Protein AF-A0A956CX33-F1 (afdb_monomer_lite)

Sequence (435 aa):
MNARRAAPLLALVLVTGCGEEAPTDPVSIEDVRTAEAPPPAPEPVDMEGPAWPEDAALRAEAPGRLDAIERAVTLTWPEATDDVAVTAYSVRLDGLETARVDAPATETRLEAVAFEAARTFAVVALDGAGNESSAIETRDALSPWLANATEVDATLSGDMATLTWPAALDDGEVTAYVIHRGDEEIESLSPRQRRYQFRHRQDDPLLTVYAQDAAGHNAVIASSRQVDVLVAQRAVEQMLIGALGTNDGALADVLAADRWDSSEVMAEAEGVGVARRSGGGLGTIRQGGGGGISDLGGGGGGALTQGLGGLTATSATPRPSPRGRVTLGSQEGESGSGVFDPAIVARQLRARLSAVRACYERQLTTDPTTLGRVVLEITIGVGGSVSQATAPENTTGSDAVAECVVSVARRLRFDPGPEGGSVTYRYPYVFAPAS

pLDDT: mean 76.1, std 21.83, range [29.77, 98.25]

Secondary structure (DSSP, 8-state):
-----------------------------------PPPPPPPPPPP-PPPB--TT---EEE--S----SEEEEEEE-PPPB-SS-EEEEEEEETTEEEEEEETT--EEEEEEEE-SS---EEEEEEESS--BPPPEE--S-S--EESS-PPPEEEEETTEEEEE-PPEE-SS-EEEEEEEETTEEEEEE-TT--EEEEE--TTSPPEEEEEEESS--EEEEEETHHHHHHHHHHHHHHHHHHHHH-TTSHHHHHHS-----TTTTTSSSTT-----------------------------------------------PPPPPEEEEE-----EEESSB--HHHHHHHHHHTHHHHHHHHHHHHTT-TT--EEEEEEEEE-TTSBEEEEEEEEE-SS-HHHHHHHHHHHTT-B-SS--BSS-EEEEEEEEEEE--

Structure (mmCIF, N/CA/C/O backbone):
data_AF-A0A956CX33-F1
#
_entry.id   AF-A0A956CX33-F1
#
loop_
_atom_site.group_PDB
_atom_site.id
_atom_site.type_symbol
_atom_site.label_atom_id
_atom_site.label_alt_id
_atom_site.label_comp_id
_atom_site.label_asym_id
_atom_site.label_entity_id
_atom_site.label_seq_id
_atom_site.pdbx_PDB_ins_code
_atom_site.Cartn_x
_atom_site.Cartn_y
_atom_site.Cartn_z
_atom_site.occupancy
_atom_site.B_iso_or_equiv
_atom_site.auth_seq_id
_atom_site.auth_comp_id
_atom_site.auth_asym_id
_atom_site.auth_atom_id
_atom_site.pdbx_PDB_model_num
ATOM 1 N N . MET A 1 1 ? 34.348 45.127 -63.070 1.00 38.47 1 MET A N 1
ATOM 2 C CA . MET A 1 1 ? 35.344 45.648 -62.106 1.00 38.47 1 MET A CA 1
ATOM 3 C C . MET A 1 1 ? 35.745 44.476 -61.223 1.00 38.47 1 MET A C 1
ATOM 5 O O . MET A 1 1 ? 34.877 43.939 -60.562 1.00 38.47 1 MET A O 1
ATOM 9 N N . ASN A 1 2 ? 36.874 43.835 -61.547 1.00 37.03 2 ASN A N 1
ATOM 10 C CA . ASN A 1 2 ? 38.123 43.848 -60.756 1.00 37.03 2 ASN A CA 1
ATOM 11 C C . ASN A 1 2 ? 37.960 43.136 -59.400 1.00 37.03 2 ASN A C 1
ATOM 13 O O . ASN A 1 2 ? 37.069 43.485 -58.653 1.00 37.03 2 ASN A O 1
ATOM 17 N N . ALA A 1 3 ? 38.807 42.222 -58.939 1.00 37.97 3 ALA A N 1
ATOM 18 C CA . ALA A 1 3 ? 40.103 41.712 -59.374 1.00 37.97 3 ALA A CA 1
ATOM 19 C C . ALA A 1 3 ? 40.515 40.696 -58.275 1.00 37.97 3 ALA A C 1
ATOM 21 O O . ALA A 1 3 ? 40.312 40.966 -57.102 1.00 37.97 3 ALA A O 1
ATOM 22 N N . ARG A 1 4 ? 40.997 39.502 -58.633 1.00 39.09 4 ARG A N 1
ATOM 23 C CA . ARG A 1 4 ? 42.402 39.054 -58.479 1.00 39.09 4 ARG A CA 1
ATOM 24 C C . ARG A 1 4 ? 42.664 38.076 -57.319 1.00 39.09 4 ARG A C 1
ATOM 26 O O . ARG A 1 4 ? 42.420 38.346 -56.155 1.00 39.09 4 ARG A O 1
ATOM 33 N N . ARG A 1 5 ? 43.257 36.958 -57.753 1.00 46.22 5 ARG A N 1
ATOM 34 C CA . ARG A 1 5 ? 44.084 35.957 -57.064 1.00 46.22 5 ARG A CA 1
ATOM 35 C C . ARG A 1 5 ? 45.051 36.541 -56.024 1.00 46.22 5 ARG A C 1
ATOM 37 O O . ARG A 1 5 ? 45.637 37.586 -56.293 1.00 46.22 5 ARG A O 1
ATOM 44 N N . ALA A 1 6 ? 45.387 35.739 -55.009 1.00 40.91 6 ALA A N 1
ATOM 45 C CA . ALA A 1 6 ? 46.760 35.602 -54.508 1.00 40.91 6 ALA A CA 1
ATOM 46 C C . ALA A 1 6 ? 46.936 34.295 -53.706 1.00 40.91 6 ALA A C 1
ATOM 48 O O . ALA A 1 6 ? 46.390 34.151 -52.619 1.00 40.91 6 ALA A O 1
ATOM 49 N N . ALA A 1 7 ? 47.721 33.367 -54.258 1.00 44.81 7 ALA A N 1
ATOM 50 C CA . ALA A 1 7 ? 48.538 32.420 -53.497 1.00 44.81 7 ALA A CA 1
ATOM 51 C C . ALA A 1 7 ? 49.940 33.034 -53.337 1.00 44.81 7 ALA A C 1
ATOM 53 O O . ALA A 1 7 ? 50.336 33.845 -54.184 1.00 44.81 7 ALA A O 1
ATOM 54 N N . PRO A 1 8 ? 50.685 32.676 -52.282 1.00 54.44 8 PRO A N 1
ATOM 55 C CA . PRO A 1 8 ? 52.035 32.118 -52.480 1.00 54.44 8 PRO A CA 1
ATOM 56 C C . PRO A 1 8 ? 52.353 31.051 -51.385 1.00 54.44 8 PRO A C 1
ATOM 58 O O . PRO A 1 8 ? 51.522 30.819 -50.521 1.00 54.44 8 PRO A O 1
ATOM 61 N N . LEU A 1 9 ? 53.461 30.309 -51.295 1.00 36.41 9 LEU A N 1
ATOM 62 C CA . LEU A 1 9 ? 54.808 30.391 -51.856 1.00 36.41 9 LEU A CA 1
ATOM 63 C C . LEU A 1 9 ? 55.460 28.994 -51.712 1.00 36.41 9 LEU A C 1
ATOM 65 O O . LEU A 1 9 ? 55.339 28.351 -50.672 1.00 36.41 9 LEU A O 1
ATOM 69 N N . LEU A 1 10 ? 56.147 28.549 -52.765 1.00 34.34 10 LEU A N 1
ATOM 70 C CA . LEU A 1 10 ? 57.002 27.360 -52.825 1.00 34.34 10 LEU A CA 1
ATOM 71 C C . LEU A 1 10 ? 58.330 27.635 -52.092 1.00 34.34 10 LEU A C 1
ATOM 73 O O . LEU A 1 10 ? 58.933 28.680 -52.335 1.00 34.34 10 LEU A O 1
ATOM 77 N N . ALA A 1 11 ? 58.842 26.686 -51.304 1.00 38.47 11 ALA A N 1
ATOM 78 C CA . ALA A 1 11 ? 60.254 26.640 -50.920 1.00 38.47 11 ALA A CA 1
ATOM 79 C C . ALA A 1 11 ? 60.897 25.373 -51.498 1.00 38.47 11 ALA A C 1
ATOM 81 O O . ALA A 1 11 ? 60.552 24.246 -51.155 1.00 38.47 11 ALA A O 1
ATOM 82 N N . LEU A 1 12 ? 61.799 25.631 -52.437 1.00 33.44 12 LEU A N 1
ATOM 83 C CA . LEU A 1 12 ? 62.630 24.727 -53.212 1.00 33.44 12 LEU A CA 1
ATOM 84 C C . LEU A 1 12 ? 63.861 24.331 -52.381 1.00 33.44 12 LEU A C 1
ATOM 86 O O . LEU A 1 12 ? 64.592 25.216 -51.941 1.00 33.44 12 LEU A O 1
ATOM 90 N N . VAL A 1 13 ? 64.146 23.036 -52.236 1.00 38.00 13 VAL A N 1
ATOM 91 C CA . VAL A 1 13 ? 65.501 22.555 -51.924 1.00 38.00 13 VAL A CA 1
ATOM 92 C C . VAL A 1 13 ? 65.859 21.472 -52.935 1.00 38.00 13 VAL A C 1
ATOM 94 O O . VAL A 1 13 ? 65.296 20.382 -52.941 1.00 38.00 13 VAL A O 1
ATOM 97 N N . LEU A 1 14 ? 66.785 21.831 -53.821 1.00 38.16 14 LEU A N 1
ATOM 98 C CA . LEU A 1 14 ? 67.530 20.928 -54.686 1.00 38.16 14 LEU A CA 1
ATOM 99 C C . LEU A 1 14 ? 68.642 20.278 -53.858 1.00 38.16 14 LEU A C 1
ATOM 101 O O . LEU A 1 14 ? 69.447 20.993 -53.264 1.00 38.16 14 LEU A O 1
ATOM 105 N N . VAL A 1 15 ? 68.748 18.952 -53.902 1.00 41.41 15 VAL A N 1
ATOM 106 C CA . VAL A 1 15 ? 70.033 18.269 -53.721 1.00 41.41 15 VAL A CA 1
ATOM 107 C C . VAL A 1 15 ? 70.208 17.306 -54.885 1.00 41.41 15 VAL A C 1
ATOM 109 O O . VAL A 1 15 ? 69.497 16.315 -55.022 1.00 41.41 15 VAL A O 1
ATOM 112 N N . THR A 1 16 ? 71.150 17.666 -55.747 1.00 41.72 16 THR A N 1
ATOM 113 C CA . THR A 1 16 ? 71.682 16.854 -56.836 1.00 41.72 16 THR A CA 1
ATOM 114 C C . THR A 1 16 ? 72.802 15.981 -56.276 1.00 41.72 16 THR A C 1
ATOM 116 O O . THR A 1 16 ? 73.707 16.502 -55.625 1.00 41.72 16 THR A O 1
ATOM 119 N N . GLY A 1 17 ? 72.783 14.683 -56.569 1.00 40.09 17 GLY A N 1
ATOM 120 C CA . GLY A 1 17 ? 73.902 13.783 -56.298 1.00 40.09 17 GLY A CA 1
ATOM 121 C C . GLY A 1 17 ? 73.662 12.399 -56.893 1.00 40.09 17 GLY A C 1
ATOM 122 O O . GLY A 1 17 ? 72.997 11.577 -56.276 1.00 40.09 17 GLY A O 1
ATOM 123 N N . CYS A 1 18 ? 74.189 12.164 -58.097 1.00 38.16 18 CYS A N 1
ATOM 124 C CA . CYS A 1 18 ? 74.359 10.831 -58.681 1.00 38.16 18 CYS A CA 1
ATOM 125 C C . CYS A 1 18 ? 75.726 10.258 -58.271 1.00 38.16 18 CYS A C 1
ATOM 127 O O . CYS A 1 18 ? 76.713 10.992 -58.269 1.00 38.16 18 CYS A O 1
ATOM 129 N N . GLY A 1 19 ? 75.774 8.953 -58.006 1.00 38.28 19 GLY A N 1
ATOM 130 C CA . GLY A 1 19 ? 76.977 8.134 -57.810 1.00 38.28 19 GLY A CA 1
ATOM 131 C C . GLY A 1 19 ? 76.546 6.787 -57.213 1.00 38.28 19 GLY A C 1
ATOM 132 O O . GLY A 1 19 ? 76.142 6.762 -56.060 1.00 38.28 19 GLY A O 1
ATOM 133 N N . GLU A 1 20 ? 76.249 5.768 -58.021 1.00 43.38 20 GLU A N 1
ATOM 134 C CA . GLU A 1 20 ? 77.178 4.758 -58.569 1.00 43.38 20 GLU A CA 1
ATOM 135 C C . GLU A 1 20 ? 77.370 3.564 -57.604 1.00 43.38 20 GLU A C 1
ATOM 137 O O . GLU A 1 20 ? 77.485 3.742 -56.398 1.00 43.38 20 GLU A O 1
ATOM 142 N N . GLU A 1 21 ? 77.389 2.365 -58.197 1.00 42.94 21 GLU A N 1
ATOM 143 C CA . GLU A 1 21 ? 77.630 1.018 -57.646 1.00 42.94 21 GLU A CA 1
ATOM 144 C C . GLU A 1 21 ? 76.439 0.195 -57.118 1.00 42.94 21 GLU A C 1
ATOM 146 O O . GLU A 1 21 ? 75.889 0.380 -56.036 1.00 42.94 21 GLU A O 1
ATOM 151 N N . ALA A 1 22 ? 76.102 -0.806 -57.936 1.00 53.66 22 ALA A N 1
ATOM 152 C CA . ALA A 1 22 ? 75.272 -1.953 -57.619 1.00 53.66 22 ALA A CA 1
ATOM 153 C C . ALA A 1 22 ? 76.132 -3.073 -57.004 1.00 53.66 22 ALA A C 1
ATOM 155 O O . ALA A 1 22 ? 77.101 -3.493 -57.641 1.00 53.66 22 ALA A O 1
ATOM 156 N N . PRO A 1 23 ? 75.745 -3.642 -55.853 1.00 51.66 23 PRO A N 1
ATOM 157 C CA . PRO A 1 23 ? 76.120 -4.997 -55.491 1.00 51.66 23 PRO A CA 1
ATOM 158 C C . PRO A 1 23 ? 75.000 -5.970 -55.880 1.00 51.66 23 PRO A C 1
ATOM 160 O O . PRO A 1 23 ? 73.839 -5.843 -55.493 1.00 51.66 23 PRO A O 1
ATOM 163 N N . THR A 1 24 ? 75.376 -6.943 -56.702 1.00 54.28 24 THR A N 1
ATOM 164 C CA . THR A 1 24 ? 74.596 -8.123 -57.061 1.00 54.28 24 THR A CA 1
ATOM 165 C C . THR A 1 24 ? 74.515 -9.075 -55.870 1.00 54.28 24 THR A C 1
ATOM 167 O O . THR A 1 24 ? 75.379 -9.937 -55.725 1.00 54.28 24 THR A O 1
ATOM 170 N N . ASP A 1 25 ? 73.471 -8.949 -55.057 1.00 51.47 25 ASP A N 1
ATOM 171 C CA . ASP A 1 25 ? 73.066 -9.997 -54.117 1.00 51.47 25 ASP A CA 1
ATOM 172 C C . ASP A 1 25 ? 71.814 -10.707 -54.659 1.00 51.47 25 ASP A C 1
ATOM 174 O O . ASP A 1 25 ? 70.834 -10.041 -55.012 1.00 51.47 25 ASP A O 1
ATOM 178 N N . PRO A 1 26 ? 71.799 -12.050 -54.763 1.00 49.69 26 PRO A N 1
ATOM 179 C CA . PRO A 1 26 ? 70.587 -12.775 -55.110 1.00 49.69 26 PRO A CA 1
ATOM 180 C C . PRO A 1 26 ? 69.613 -12.696 -53.929 1.00 49.69 26 PRO A C 1
ATOM 182 O O . PRO A 1 26 ? 69.749 -13.414 -52.941 1.00 49.69 26 PRO A O 1
ATOM 185 N N . VAL A 1 27 ? 68.623 -11.809 -54.025 1.00 48.38 27 VAL A N 1
ATOM 186 C CA . VAL A 1 27 ? 67.491 -11.784 -53.095 1.00 48.38 27 VAL A CA 1
ATOM 187 C C . VAL A 1 27 ? 66.671 -13.054 -53.314 1.00 48.38 27 VAL A C 1
ATOM 189 O O . VAL A 1 27 ? 66.081 -13.252 -54.378 1.00 48.38 27 VAL A O 1
ATOM 192 N N . SER A 1 28 ? 66.649 -13.918 -52.301 1.00 51.16 28 SER A N 1
ATOM 193 C CA . SER A 1 28 ? 65.738 -15.054 -52.203 1.00 51.16 28 SER A CA 1
ATOM 194 C C . SER A 1 28 ? 64.293 -14.577 -52.352 1.00 51.16 28 SER A C 1
ATOM 196 O O . SER A 1 28 ? 63.786 -13.834 -51.513 1.00 51.16 28 SER A O 1
ATOM 198 N N . ILE A 1 29 ? 63.620 -15.011 -53.419 1.00 51.88 29 ILE A N 1
ATOM 199 C CA . ILE A 1 29 ? 62.172 -14.853 -53.574 1.00 51.88 29 ILE A CA 1
ATOM 200 C C . ILE A 1 29 ? 61.499 -15.989 -52.800 1.00 51.88 29 ILE A C 1
ATOM 202 O O . ILE A 1 29 ? 61.069 -16.980 -53.375 1.00 51.88 29 ILE A O 1
ATOM 206 N N . GLU A 1 30 ? 61.428 -15.838 -51.484 1.00 55.53 30 GLU A N 1
ATOM 207 C CA . GLU A 1 30 ? 60.481 -16.559 -50.630 1.00 55.53 30 GLU A CA 1
ATOM 208 C C . GLU A 1 30 ? 59.884 -15.559 -49.646 1.00 55.53 30 GLU A C 1
ATOM 210 O O . GLU A 1 30 ? 60.186 -15.560 -48.461 1.00 55.53 30 GLU A O 1
ATOM 215 N N . ASP A 1 31 ? 59.056 -14.653 -50.162 1.00 53.25 31 ASP A N 1
ATOM 216 C CA . ASP A 1 31 ? 58.083 -13.962 -49.322 1.00 53.25 31 ASP A CA 1
ATOM 217 C C . ASP A 1 31 ? 56.895 -13.533 -50.190 1.00 53.25 31 ASP A C 1
ATOM 219 O O . ASP A 1 31 ? 56.734 -12.375 -50.589 1.00 53.25 31 ASP A O 1
ATOM 223 N N . VAL A 1 32 ? 56.062 -14.513 -50.557 1.00 53.84 32 VAL A N 1
ATOM 224 C CA . VAL A 1 32 ? 54.690 -14.220 -50.979 1.00 53.84 32 VAL A CA 1
ATOM 225 C C . VAL A 1 32 ? 53.988 -13.721 -49.726 1.00 53.84 32 VAL A C 1
ATOM 227 O O . VAL A 1 32 ? 53.425 -14.498 -48.960 1.00 53.84 32 VAL A O 1
ATOM 230 N N . ARG A 1 33 ? 54.052 -12.407 -49.498 1.00 62.44 33 ARG A N 1
ATOM 231 C CA . ARG A 1 33 ? 53.173 -11.739 -48.547 1.00 62.44 33 ARG A CA 1
ATOM 232 C C . ARG A 1 33 ? 51.752 -12.006 -49.012 1.00 62.44 33 ARG A C 1
ATOM 234 O O . ARG A 1 33 ? 51.288 -11.403 -49.979 1.00 62.44 33 ARG A O 1
ATOM 241 N N . THR A 1 34 ? 51.073 -12.928 -48.343 1.00 60.19 34 THR A N 1
ATOM 242 C CA . THR A 1 34 ? 49.619 -12.991 -48.363 1.00 60.19 34 THR A CA 1
ATOM 243 C C . THR A 1 34 ? 49.154 -11.605 -47.944 1.00 60.19 34 THR A C 1
ATOM 245 O O . THR A 1 34 ? 49.374 -11.204 -46.803 1.00 60.19 34 THR A O 1
ATOM 248 N N . ALA A 1 35 ? 48.625 -10.823 -48.884 1.00 62.66 35 ALA A N 1
ATOM 249 C CA . ALA A 1 35 ? 47.987 -9.566 -48.544 1.00 62.66 35 ALA A CA 1
ATOM 250 C C . ALA A 1 35 ? 46.855 -9.912 -47.575 1.00 62.66 35 ALA A C 1
ATOM 252 O O . ALA A 1 35 ? 45.910 -10.606 -47.953 1.00 62.66 35 ALA A O 1
ATOM 253 N N . GLU A 1 36 ? 47.009 -9.515 -46.313 1.00 68.88 36 GLU A N 1
ATOM 254 C CA . GLU A 1 36 ? 45.943 -9.615 -45.330 1.00 68.88 36 GLU A CA 1
ATOM 255 C C . GLU A 1 36 ? 44.732 -8.887 -45.915 1.00 68.88 36 GLU A C 1
ATOM 257 O O . GLU A 1 36 ? 44.868 -7.777 -46.446 1.00 68.88 36 GLU A O 1
ATOM 262 N N . ALA A 1 37 ? 43.580 -9.562 -45.936 1.00 74.25 37 ALA A N 1
ATOM 263 C CA . ALA A 1 37 ? 42.357 -8.964 -46.446 1.00 74.25 37 ALA A CA 1
ATOM 264 C C . ALA A 1 37 ? 42.150 -7.615 -45.735 1.00 74.25 37 ALA A C 1
ATOM 266 O O . ALA A 1 37 ? 42.406 -7.535 -44.530 1.00 74.25 37 ALA A O 1
ATOM 267 N N . PRO A 1 38 ? 41.733 -6.551 -46.451 1.00 74.12 38 PRO A N 1
ATOM 268 C CA . PRO A 1 38 ? 41.436 -5.285 -45.798 1.00 74.12 38 PRO A CA 1
ATOM 269 C C . PRO A 1 38 ? 40.472 -5.555 -44.635 1.00 74.12 38 PRO A C 1
ATOM 271 O O . PRO A 1 38 ? 39.568 -6.384 -44.801 1.00 74.12 38 PRO A O 1
ATOM 274 N N . PRO A 1 39 ? 40.677 -4.917 -43.466 1.00 78.12 39 PRO A N 1
ATOM 275 C CA . PRO A 1 39 ? 39.804 -5.130 -42.324 1.00 78.12 39 PRO A CA 1
ATOM 276 C C . PRO A 1 39 ? 38.352 -4.927 -42.770 1.00 78.12 39 PRO A C 1
ATOM 278 O O . PRO A 1 39 ? 38.103 -4.050 -43.610 1.00 78.12 39 PRO A O 1
ATOM 281 N N . PRO A 1 40 ? 37.407 -5.744 -42.268 1.00 74.94 40 PRO A N 1
ATOM 282 C CA . PRO A 1 40 ? 36.003 -5.563 -42.599 1.00 74.94 40 PRO A CA 1
ATOM 283 C C . PRO A 1 40 ? 35.624 -4.102 -42.348 1.00 74.94 40 PRO A C 1
ATOM 285 O O . PRO A 1 40 ? 36.065 -3.500 -41.364 1.00 74.94 40 PRO A O 1
ATOM 288 N N . ALA A 1 41 ? 34.869 -3.515 -43.280 1.00 73.12 41 ALA A N 1
ATOM 289 C CA . ALA A 1 41 ? 34.344 -2.170 -43.094 1.00 73.12 41 ALA A CA 1
ATOM 290 C C . ALA A 1 41 ? 33.593 -2.120 -41.750 1.00 73.12 41 ALA A C 1
ATOM 292 O O . ALA A 1 41 ? 32.931 -3.106 -41.418 1.00 73.12 41 ALA A O 1
ATOM 293 N N . PRO A 1 42 ? 33.711 -1.027 -40.971 1.00 73.00 42 PRO A N 1
ATOM 294 C CA . PRO A 1 42 ? 32.947 -0.905 -39.737 1.00 73.00 42 PRO A CA 1
ATOM 295 C C . PRO A 1 42 ? 31.462 -1.078 -40.065 1.00 73.00 42 PRO A C 1
ATOM 297 O O . PRO A 1 42 ? 30.979 -0.505 -41.047 1.00 73.00 42 PRO A O 1
ATOM 300 N N . GLU A 1 43 ? 30.768 -1.900 -39.279 1.00 68.50 43 GLU A N 1
ATOM 301 C CA . GLU A 1 43 ? 29.320 -2.049 -39.410 1.00 68.50 43 GLU A CA 1
ATOM 302 C C . GLU A 1 43 ? 28.656 -0.672 -39.241 1.00 68.50 43 GLU A C 1
ATOM 304 O O . GLU A 1 43 ? 29.163 0.159 -38.473 1.00 68.50 43 GLU A O 1
ATOM 309 N N . PRO A 1 44 ? 27.585 -0.374 -40.002 1.00 72.38 44 PRO A N 1
ATOM 310 C CA . PRO A 1 44 ? 26.873 0.884 -39.835 1.00 72.38 44 PRO A CA 1
ATOM 311 C C . PRO A 1 44 ? 26.394 0.989 -38.385 1.00 72.38 44 PRO A C 1
ATOM 313 O O . PRO A 1 44 ? 25.791 0.058 -37.862 1.00 72.38 44 PRO A O 1
ATOM 316 N N . VAL A 1 45 ? 26.707 2.112 -37.737 1.00 78.38 45 VAL A N 1
ATOM 317 C CA . VAL A 1 45 ? 26.189 2.405 -36.399 1.00 78.38 45 VAL A CA 1
ATOM 318 C C . VAL A 1 45 ? 24.697 2.659 -36.538 1.00 78.38 45 VAL A C 1
ATOM 320 O O . VAL A 1 45 ? 24.292 3.471 -37.373 1.00 78.38 45 VAL A O 1
ATOM 323 N N . ASP A 1 46 ? 23.921 1.949 -35.736 1.00 87.75 46 ASP A N 1
ATOM 324 C CA . ASP A 1 46 ? 22.481 2.112 -35.658 1.00 87.75 46 ASP A CA 1
ATOM 325 C C . ASP A 1 46 ? 22.109 3.523 -35.173 1.00 87.75 46 ASP A C 1
ATOM 327 O O . ASP A 1 46 ? 22.702 4.062 -34.233 1.00 87.75 46 ASP A O 1
ATOM 331 N N . MET A 1 47 ? 21.163 4.145 -35.871 1.00 89.12 47 MET A N 1
ATOM 332 C CA . MET A 1 47 ? 20.670 5.497 -35.598 1.00 89.12 47 MET A CA 1
ATOM 333 C C . MET A 1 47 ? 19.152 5.536 -35.404 1.00 89.12 47 MET A C 1
ATOM 335 O O . MET A 1 47 ? 18.622 6.610 -35.101 1.00 89.12 47 MET A O 1
ATOM 339 N N . GLU A 1 48 ? 18.453 4.428 -35.653 1.00 92.50 48 GLU A N 1
ATOM 340 C CA . GLU A 1 48 ? 17.025 4.323 -35.379 1.00 92.50 48 GLU A CA 1
ATOM 341 C C . GLU A 1 48 ? 16.863 3.823 -33.943 1.00 92.50 48 GLU A C 1
ATOM 343 O O . GLU A 1 48 ? 17.707 3.113 -33.421 1.00 92.50 48 GLU A O 1
ATOM 348 N N . GLY A 1 49 ? 15.855 4.339 -33.242 1.00 93.25 49 GLY A N 1
ATOM 349 C CA . GLY A 1 49 ? 15.594 3.937 -31.866 1.00 93.25 49 GLY A CA 1
ATOM 350 C C . GLY A 1 49 ? 14.420 2.973 -31.796 1.00 93.25 49 GLY A C 1
ATOM 351 O O . GLY A 1 49 ? 13.550 3.016 -32.677 1.00 93.25 49 GLY A O 1
ATOM 352 N N . PRO A 1 50 ? 14.304 2.206 -30.700 1.00 97.25 50 PRO A N 1
ATOM 353 C CA . PRO A 1 50 ? 13.209 1.267 -30.543 1.00 97.25 50 PRO A CA 1
ATOM 354 C C . PRO A 1 50 ? 11.831 1.934 -30.628 1.00 97.25 50 PRO A C 1
ATOM 356 O O . PRO A 1 50 ? 11.628 3.076 -30.206 1.00 97.25 50 PRO A O 1
ATOM 359 N N . ALA A 1 51 ? 10.840 1.186 -31.101 1.00 97.31 51 ALA A N 1
ATOM 360 C CA . ALA A 1 51 ? 9.455 1.620 -31.223 1.00 97.31 51 ALA A CA 1
ATOM 361 C C . ALA A 1 51 ? 8.503 0.738 -30.403 1.00 97.31 51 ALA A C 1
ATOM 363 O O . ALA A 1 51 ? 8.645 -0.485 -30.327 1.00 97.31 51 ALA A O 1
ATOM 364 N N . TRP A 1 52 ? 7.489 1.372 -29.811 1.00 97.44 52 TRP A N 1
ATOM 365 C CA . TRP A 1 52 ? 6.407 0.679 -29.116 1.00 97.44 52 TRP A CA 1
ATOM 366 C C . TRP A 1 52 ? 5.280 0.273 -30.077 1.00 97.44 52 TRP A C 1
ATOM 368 O O . TRP A 1 52 ? 5.026 0.983 -31.054 1.00 97.44 52 TRP A O 1
ATOM 378 N N . PRO A 1 53 ? 4.539 -0.809 -29.776 1.00 95.62 53 PRO A N 1
ATOM 379 C CA . PRO A 1 53 ? 3.259 -1.091 -30.424 1.00 95.62 53 PRO A CA 1
ATOM 380 C C . PRO A 1 53 ? 2.265 0.077 -30.291 1.00 95.62 53 PRO A C 1
ATOM 382 O O . PRO A 1 53 ? 2.288 0.805 -29.302 1.00 95.62 53 PRO A O 1
ATOM 385 N N . GLU A 1 54 ? 1.346 0.219 -31.251 1.00 92.94 54 GLU A N 1
ATOM 386 C CA . GLU A 1 54 ? 0.392 1.346 -31.304 1.00 92.94 54 GLU A CA 1
ATOM 387 C C . GLU A 1 54 ? -0.513 1.429 -30.055 1.00 92.94 54 GLU A C 1
ATOM 389 O O . GLU A 1 54 ? -0.798 2.518 -29.563 1.00 92.94 54 GLU A O 1
ATOM 394 N N . ASP A 1 55 ? -0.878 0.273 -29.486 1.00 91.12 55 ASP A N 1
ATOM 395 C CA . ASP A 1 55 ? -1.706 0.145 -28.276 1.00 91.12 55 ASP A CA 1
ATOM 396 C C . ASP A 1 55 ? -0.874 -0.056 -26.991 1.00 91.12 55 ASP A C 1
ATOM 398 O O . ASP A 1 55 ? -1.358 -0.614 -25.999 1.00 91.12 55 ASP A O 1
ATOM 402 N N . ALA A 1 56 ? 0.407 0.327 -27.000 1.00 93.81 56 ALA A N 1
ATOM 403 C CA . ALA A 1 56 ? 1.273 0.131 -25.847 1.00 93.81 56 ALA A CA 1
ATOM 404 C C . ALA A 1 56 ? 0.791 0.932 -24.631 1.00 93.81 56 ALA A C 1
ATOM 406 O O . ALA A 1 56 ? 0.627 2.150 -24.679 1.00 93.81 56 ALA A O 1
ATOM 407 N N . ALA A 1 57 ? 0.612 0.232 -23.512 1.00 92.38 57 ALA A N 1
ATOM 408 C CA . ALA A 1 57 ? 0.209 0.821 -22.246 1.00 92.38 57 ALA A CA 1
ATOM 409 C C . ALA A 1 57 ? 1.090 0.291 -21.117 1.00 92.38 57 ALA A C 1
ATOM 411 O O . ALA A 1 57 ? 1.285 -0.920 -20.981 1.00 92.38 57 ALA A O 1
ATOM 412 N N . LEU A 1 58 ? 1.589 1.211 -20.294 1.00 95.31 58 LEU A N 1
ATOM 413 C CA . LEU A 1 58 ? 2.280 0.881 -19.058 1.00 95.31 58 LEU A CA 1
ATOM 414 C C . LEU A 1 58 ? 1.243 0.603 -17.969 1.00 95.31 58 LEU A C 1
ATOM 416 O O . LEU A 1 58 ? 0.397 1.450 -17.677 1.00 95.31 58 LEU A O 1
ATOM 420 N N . ARG A 1 59 ? 1.313 -0.582 -17.364 1.00 92.75 59 ARG A N 1
ATOM 421 C CA . ARG A 1 59 ? 0.477 -0.959 -16.222 1.00 92.75 59 ARG A CA 1
ATOM 422 C C . ARG A 1 59 ? 1.266 -0.811 -14.935 1.00 92.75 59 ARG A C 1
ATOM 424 O O . ARG A 1 59 ? 2.438 -1.181 -14.897 1.00 92.75 59 ARG A O 1
ATOM 431 N N . ALA A 1 60 ? 0.607 -0.310 -13.896 1.00 91.31 60 ALA A N 1
ATOM 432 C CA . ALA A 1 60 ? 1.155 -0.220 -12.554 1.00 91.31 60 ALA A CA 1
ATOM 433 C C . ALA A 1 60 ? 0.201 -0.875 -11.560 1.00 91.31 60 ALA A C 1
ATOM 435 O O . ALA A 1 60 ? -0.997 -0.621 -11.583 1.00 91.31 60 ALA A O 1
ATOM 436 N N . GLU A 1 61 ? 0.740 -1.712 -10.682 1.00 87.56 61 GLU A N 1
ATOM 437 C CA . GLU A 1 61 ? -0.024 -2.395 -9.645 1.00 87.56 61 GLU A CA 1
ATOM 438 C C . GLU A 1 61 ? 0.689 -2.261 -8.298 1.00 87.56 61 GLU A C 1
ATOM 440 O O . GLU A 1 61 ? 1.851 -2.651 -8.138 1.00 87.56 61 GLU A O 1
ATOM 445 N N . ALA A 1 62 ? -0.015 -1.740 -7.294 1.00 81.06 62 ALA A N 1
ATOM 446 C CA . ALA A 1 62 ? 0.462 -1.682 -5.916 1.00 81.06 62 ALA A CA 1
ATOM 447 C C . ALA A 1 62 ? -0.288 -2.719 -5.052 1.00 81.06 62 ALA A C 1
ATOM 449 O O . ALA A 1 62 ? -1.510 -2.844 -5.157 1.00 81.06 62 ALA A O 1
ATOM 450 N N . PRO A 1 63 ? 0.393 -3.469 -4.161 1.00 68.62 63 PRO A N 1
ATOM 451 C CA . PRO A 1 63 ? -0.266 -4.414 -3.268 1.00 68.62 63 PRO A CA 1
ATOM 452 C C . PRO A 1 63 ? -1.217 -3.678 -2.311 1.00 68.62 63 PRO A C 1
ATOM 454 O O . PRO A 1 63 ? -0.934 -2.559 -1.879 1.00 68.62 63 PRO A O 1
ATOM 457 N N . GLY A 1 64 ? -2.340 -4.316 -1.971 1.00 55.81 64 GLY A N 1
ATOM 458 C CA . GLY A 1 64 ? -3.490 -3.692 -1.308 1.00 55.81 64 GLY A CA 1
ATOM 459 C C . GLY A 1 64 ? -3.243 -3.041 0.063 1.00 55.81 64 GLY A C 1
ATOM 460 O O . GLY A 1 64 ? -2.387 -3.462 0.843 1.00 55.81 64 GLY A O 1
ATOM 461 N N . ARG A 1 65 ? -4.097 -2.038 0.326 1.00 53.25 65 ARG A N 1
ATOM 462 C CA . ARG A 1 65 ? -4.178 -1.063 1.434 1.00 53.25 65 ARG A CA 1
ATOM 463 C C . ARG A 1 65 ? -3.190 0.095 1.356 1.00 53.25 65 ARG A C 1
ATOM 465 O O . ARG A 1 65 ? -2.171 0.053 2.020 1.00 53.25 65 ARG A O 1
ATOM 472 N N . LEU A 1 66 ? -3.513 1.114 0.563 1.00 54.81 66 LEU A N 1
ATOM 473 C CA . LEU A 1 66 ? -2.700 2.300 0.262 1.00 54.81 66 LEU A CA 1
ATOM 474 C C . LEU A 1 66 ? -2.680 3.360 1.391 1.00 54.81 66 LEU A C 1
ATOM 476 O O . LEU A 1 66 ? -2.791 4.556 1.151 1.00 54.81 66 LEU A O 1
ATOM 480 N N . ASP A 1 67 ? -2.557 2.926 2.642 1.00 55.50 67 ASP A N 1
ATOM 481 C CA . ASP A 1 67 ? -2.402 3.791 3.823 1.00 55.50 67 ASP A CA 1
ATOM 482 C C . ASP A 1 67 ? -0.928 3.985 4.236 1.00 55.50 67 ASP A C 1
ATOM 484 O O . ASP A 1 67 ? -0.647 4.575 5.279 1.00 55.50 67 ASP A O 1
ATOM 488 N N . ALA A 1 68 ? 0.024 3.499 3.428 1.00 57.75 68 ALA A N 1
ATOM 489 C CA . ALA A 1 68 ? 1.458 3.591 3.710 1.00 57.75 68 ALA A CA 1
ATOM 490 C C . ALA A 1 68 ? 2.155 4.631 2.826 1.00 57.75 68 ALA A C 1
ATOM 492 O O . ALA A 1 68 ? 1.933 4.662 1.616 1.00 57.75 68 ALA A O 1
ATOM 493 N N . ILE A 1 69 ? 3.042 5.411 3.453 1.00 62.59 69 ILE A N 1
ATOM 494 C CA . ILE A 1 69 ? 3.830 6.482 2.828 1.00 62.59 69 ILE A CA 1
ATOM 495 C C . ILE A 1 69 ? 4.750 5.929 1.741 1.00 62.59 69 ILE A C 1
ATOM 497 O O . ILE A 1 69 ? 4.925 6.593 0.737 1.00 62.59 69 ILE A O 1
ATOM 501 N N . GLU A 1 70 ? 5.291 4.719 1.890 1.00 67.69 70 GLU A N 1
ATOM 502 C CA . GLU A 1 70 ? 6.153 4.072 0.896 1.00 67.69 70 GLU A CA 1
ATOM 503 C C . GLU A 1 70 ? 5.660 2.661 0.582 1.00 67.69 70 GLU A C 1
ATOM 505 O O . GLU A 1 70 ? 5.253 1.920 1.485 1.00 67.69 70 GLU A O 1
ATOM 510 N N . ARG A 1 71 ? 5.673 2.278 -0.700 1.00 78.44 71 ARG A N 1
ATOM 511 C CA . ARG A 1 71 ? 5.156 0.980 -1.154 1.00 78.44 71 ARG A CA 1
ATOM 512 C C . ARG A 1 71 ? 5.923 0.422 -2.335 1.00 78.44 71 ARG A C 1
ATOM 514 O O . ARG A 1 71 ? 6.610 1.130 -3.057 1.00 78.44 71 ARG A O 1
ATOM 521 N N . ALA A 1 72 ? 5.735 -0.868 -2.556 1.00 85.12 72 ALA A N 1
ATOM 522 C CA . ALA A 1 72 ? 6.207 -1.514 -3.759 1.00 85.12 72 ALA A CA 1
ATOM 523 C C . ALA A 1 72 ? 5.193 -1.358 -4.901 1.00 85.12 72 ALA A C 1
ATOM 525 O O . ALA A 1 72 ? 4.004 -1.590 -4.687 1.00 85.12 72 ALA A O 1
ATOM 526 N N . VAL A 1 73 ? 5.654 -1.030 -6.102 1.00 90.06 73 VAL A N 1
ATOM 527 C CA . VAL A 1 73 ? 4.835 -0.939 -7.318 1.00 90.06 73 VAL A CA 1
ATOM 528 C C . VAL A 1 73 ? 5.399 -1.902 -8.345 1.00 90.06 73 VAL A C 1
ATOM 530 O O . VAL A 1 73 ? 6.596 -1.894 -8.623 1.00 90.06 73 VAL A O 1
ATOM 533 N N . THR A 1 74 ? 4.540 -2.747 -8.897 1.00 93.19 74 THR A N 1
ATOM 534 C CA . THR A 1 74 ? 4.892 -3.642 -10.001 1.00 93.19 74 THR A CA 1
ATOM 535 C C . THR A 1 74 ? 4.494 -2.961 -11.295 1.00 93.19 74 THR A C 1
ATOM 537 O O . THR A 1 74 ? 3.348 -2.541 -11.436 1.00 93.19 74 THR A O 1
ATOM 540 N N . LEU A 1 75 ? 5.449 -2.812 -12.202 1.00 96.06 75 LEU A N 1
ATOM 541 C CA . LEU A 1 75 ? 5.256 -2.221 -13.514 1.00 96.06 75 LEU A CA 1
ATOM 542 C C . LEU A 1 75 ? 5.354 -3.313 -14.571 1.00 96.06 75 LEU A C 1
ATOM 544 O O . LEU A 1 75 ? 6.276 -4.128 -14.532 1.00 96.06 75 LEU A O 1
ATOM 548 N N . THR A 1 76 ? 4.435 -3.297 -15.531 1.00 96.81 76 THR A N 1
ATOM 549 C CA . THR A 1 76 ? 4.418 -4.238 -16.656 1.00 96.81 76 THR A CA 1
ATOM 550 C C . THR A 1 76 ? 4.146 -3.490 -17.952 1.00 96.81 76 THR A C 1
ATOM 552 O O . THR A 1 76 ? 3.244 -2.651 -18.014 1.00 96.81 76 THR A O 1
ATOM 555 N N . TRP A 1 77 ? 4.914 -3.798 -18.994 1.00 97.50 77 TRP A N 1
ATOM 556 C CA . TRP A 1 77 ? 4.809 -3.174 -20.316 1.00 97.50 77 TRP A CA 1
ATOM 557 C C . TRP A 1 77 ? 4.844 -4.227 -21.439 1.00 97.50 77 TRP A C 1
ATOM 559 O O . TRP A 1 77 ? 5.209 -5.380 -21.191 1.00 97.50 77 TRP A O 1
ATOM 569 N N . PRO A 1 78 ? 4.410 -3.885 -22.668 1.00 97.12 78 PRO A N 1
ATOM 570 C CA . PRO A 1 78 ? 4.610 -4.741 -23.840 1.00 97.12 78 PRO A CA 1
ATOM 571 C C . PRO A 1 78 ? 6.075 -4.738 -24.298 1.00 97.12 78 PRO A C 1
ATOM 573 O O . PRO A 1 78 ? 6.845 -3.869 -23.918 1.00 97.12 78 PRO A O 1
ATOM 576 N N . GLU A 1 79 ? 6.467 -5.678 -25.152 1.00 96.75 79 GLU A N 1
ATOM 577 C CA . GLU A 1 79 ? 7.797 -5.685 -25.773 1.00 96.75 79 GLU A CA 1
ATOM 578 C C . GLU A 1 79 ? 7.897 -4.591 -26.858 1.00 96.75 79 GLU A C 1
ATOM 580 O O . GLU A 1 79 ? 6.984 -4.428 -27.671 1.00 96.75 79 GLU A O 1
ATOM 585 N N . ALA A 1 80 ? 8.993 -3.827 -26.857 1.00 97.19 80 ALA A N 1
ATOM 586 C CA . ALA A 1 80 ? 9.341 -2.891 -27.931 1.00 97.19 80 ALA A CA 1
ATOM 587 C C . ALA A 1 80 ? 10.064 -3.614 -29.077 1.00 97.19 80 ALA A C 1
ATOM 589 O O . ALA A 1 80 ? 10.721 -4.630 -28.857 1.00 97.19 80 ALA A O 1
ATOM 590 N N . THR A 1 81 ? 9.987 -3.063 -30.286 1.00 96.31 81 THR A N 1
ATOM 591 C CA . THR A 1 81 ? 10.667 -3.595 -31.475 1.00 96.31 81 THR A CA 1
ATOM 592 C C . THR A 1 81 ? 11.660 -2.593 -32.029 1.00 96.31 81 THR A C 1
ATOM 594 O O . THR A 1 81 ? 11.409 -1.395 -31.982 1.00 96.31 81 THR A O 1
ATOM 597 N N . ASP A 1 82 ? 12.739 -3.096 -32.604 1.00 95.88 82 ASP A N 1
ATOM 598 C CA . ASP A 1 82 ? 13.834 -2.312 -33.164 1.00 95.88 82 ASP A CA 1
ATOM 599 C C . ASP A 1 82 ? 14.359 -3.013 -34.429 1.00 95.88 82 ASP A C 1
ATOM 601 O O . ASP A 1 82 ? 14.096 -4.212 -34.605 1.00 95.88 82 ASP A O 1
ATOM 605 N N . ASP A 1 83 ? 15.032 -2.299 -35.334 1.00 91.38 83 ASP A N 1
ATOM 606 C CA . ASP A 1 83 ? 15.565 -2.890 -36.568 1.00 91.38 83 ASP A CA 1
ATOM 607 C C . ASP A 1 83 ? 16.851 -3.700 -36.328 1.00 91.38 83 ASP A C 1
ATOM 609 O O . ASP A 1 83 ? 17.106 -4.654 -37.076 1.00 91.38 83 ASP A O 1
ATOM 613 N N . VAL A 1 84 ? 17.596 -3.404 -35.254 1.00 92.69 84 VAL A N 1
ATOM 614 C CA . VAL A 1 84 ? 18.757 -4.184 -34.809 1.00 92.69 84 VAL A CA 1
ATOM 615 C C . VAL A 1 84 ? 18.425 -5.026 -33.580 1.00 92.69 84 VAL A C 1
ATOM 617 O O . VAL A 1 84 ? 18.421 -6.259 -33.672 1.00 92.69 84 VAL A O 1
ATOM 620 N N . ALA A 1 85 ? 18.193 -4.397 -32.425 1.00 91.62 85 ALA A N 1
ATOM 621 C CA . ALA A 1 85 ? 17.841 -5.076 -31.178 1.00 91.62 85 ALA A CA 1
ATOM 622 C C . ALA A 1 85 ? 17.516 -4.093 -30.046 1.00 91.62 85 ALA A C 1
ATOM 624 O O . ALA A 1 85 ? 18.311 -3.219 -29.708 1.00 91.62 85 ALA A O 1
ATOM 625 N N . VAL A 1 86 ? 16.444 -4.382 -29.306 1.00 96.06 86 VAL A N 1
ATOM 626 C CA . VAL A 1 86 ? 16.228 -3.798 -27.976 1.00 96.06 86 VAL A CA 1
ATOM 627 C C . VAL A 1 86 ? 17.125 -4.510 -26.966 1.00 96.06 86 VAL A C 1
ATOM 629 O O . VAL A 1 86 ? 17.082 -5.735 -26.848 1.00 96.06 86 VAL A O 1
ATOM 632 N N . THR A 1 87 ? 17.931 -3.757 -26.221 1.00 96.69 87 THR A N 1
ATOM 633 C CA . THR A 1 87 ? 18.868 -4.318 -25.234 1.00 96.69 87 THR A CA 1
ATOM 634 C C . THR A 1 87 ? 18.397 -4.128 -23.799 1.00 96.69 87 THR A C 1
ATOM 636 O O . THR A 1 87 ? 18.663 -4.986 -22.955 1.00 96.69 87 THR A O 1
ATOM 639 N N . ALA A 1 88 ? 17.669 -3.047 -23.509 1.00 97.44 88 ALA A N 1
ATOM 640 C CA . ALA A 1 88 ? 17.192 -2.746 -22.165 1.00 97.44 88 ALA A CA 1
ATOM 641 C C . ALA A 1 88 ? 15.966 -1.820 -22.161 1.00 97.44 88 ALA A C 1
ATOM 643 O O . ALA A 1 88 ? 15.606 -1.205 -23.161 1.00 97.44 88 ALA A O 1
ATOM 644 N N . TYR A 1 89 ? 15.362 -1.677 -20.985 1.00 98.19 89 TYR A N 1
ATOM 645 C CA . TYR A 1 89 ? 14.313 -0.719 -20.673 1.00 98.19 89 TYR A CA 1
ATOM 646 C C . TYR A 1 89 ? 14.765 0.189 -19.521 1.00 98.19 89 TYR A C 1
ATOM 648 O O . TYR A 1 89 ? 15.185 -0.292 -18.466 1.00 98.19 89 TYR A O 1
ATOM 656 N N . SER A 1 90 ? 14.672 1.504 -19.716 1.00 97.69 90 SER A N 1
ATOM 657 C CA . SER A 1 90 ? 14.839 2.532 -18.683 1.00 97.69 90 SER A CA 1
ATOM 658 C C . SER A 1 90 ? 13.486 2.803 -18.031 1.00 97.69 90 SER A C 1
ATOM 660 O O . SER A 1 90 ? 12.543 3.251 -18.685 1.00 97.69 90 SER A O 1
ATOM 662 N N . VAL A 1 91 ? 13.385 2.511 -16.736 1.00 97.88 91 VAL A N 1
ATOM 663 C CA . VAL A 1 91 ? 12.185 2.721 -15.923 1.00 97.88 91 VAL A CA 1
ATOM 664 C C . VAL A 1 91 ? 12.372 4.002 -15.123 1.00 97.88 91 VAL A C 1
ATOM 666 O O . VAL A 1 91 ? 13.324 4.131 -14.344 1.00 97.88 91 VAL A O 1
ATOM 669 N N . ARG A 1 92 ? 11.464 4.958 -15.312 1.00 95.06 92 ARG A N 1
ATOM 670 C CA . ARG A 1 92 ? 11.553 6.311 -14.759 1.00 95.06 92 ARG A CA 1
ATOM 671 C C . ARG A 1 92 ? 10.384 6.590 -13.811 1.00 95.06 92 ARG A C 1
ATOM 673 O O . ARG A 1 92 ? 9.240 6.279 -14.131 1.00 95.06 92 ARG A O 1
ATOM 680 N N . LEU A 1 93 ? 10.679 7.197 -12.664 1.00 92.62 93 LEU A N 1
ATOM 681 C CA . LEU A 1 93 ? 9.701 7.714 -11.703 1.00 92.62 93 LEU A CA 1
ATOM 682 C C . LEU A 1 93 ? 9.803 9.238 -11.698 1.00 92.62 93 LEU A C 1
ATOM 684 O O . LEU A 1 93 ? 10.885 9.778 -11.469 1.00 92.62 93 LEU A O 1
ATOM 688 N N . ASP A 1 94 ? 8.700 9.925 -11.992 1.00 90.19 94 ASP A N 1
ATOM 689 C CA . ASP A 1 94 ? 8.630 11.390 -12.082 1.00 90.19 94 ASP A CA 1
ATOM 690 C C . ASP A 1 94 ? 9.735 11.985 -12.988 1.00 90.19 94 ASP A C 1
ATOM 692 O O . ASP A 1 94 ? 10.313 13.039 -12.720 1.00 90.19 94 ASP A O 1
ATOM 696 N N . GLY A 1 95 ? 10.057 11.263 -14.070 1.00 89.62 95 GLY A N 1
ATOM 697 C CA . GLY A 1 95 ? 11.083 11.622 -15.055 1.00 89.62 95 GLY A CA 1
ATOM 698 C C . GLY A 1 95 ? 12.514 11.169 -14.731 1.00 89.62 95 GLY A C 1
ATOM 699 O O . GLY A 1 95 ? 13.374 11.252 -15.608 1.00 89.62 95 GLY A O 1
ATOM 700 N N . LEU A 1 96 ? 12.790 10.651 -13.529 1.00 91.19 96 LEU A N 1
ATOM 701 C CA . LEU A 1 96 ? 14.119 10.175 -13.126 1.00 91.19 96 LEU A CA 1
ATOM 702 C C . LEU A 1 96 ? 14.276 8.663 -13.350 1.00 91.19 96 LEU A C 1
ATOM 704 O O . LEU A 1 96 ? 13.493 7.881 -12.812 1.00 91.19 96 LEU A O 1
ATOM 708 N N . GLU A 1 97 ? 15.320 8.235 -14.072 1.00 93.56 97 GLU A N 1
ATOM 709 C CA . GLU A 1 97 ? 15.671 6.807 -14.201 1.00 93.56 97 GLU A CA 1
ATOM 710 C C . GLU A 1 97 ? 15.949 6.202 -12.820 1.00 93.56 97 GLU A C 1
ATOM 712 O O . GLU A 1 97 ? 16.887 6.590 -12.125 1.00 93.56 97 GLU A O 1
ATOM 717 N N . THR A 1 98 ? 15.090 5.266 -12.425 1.00 93.69 98 THR A N 1
ATOM 718 C CA . THR A 1 98 ? 15.105 4.610 -11.111 1.00 93.69 98 THR A CA 1
ATOM 719 C C . THR A 1 98 ? 15.530 3.150 -11.226 1.00 93.69 98 THR A C 1
ATOM 721 O O . THR A 1 98 ? 16.118 2.600 -10.297 1.00 93.69 98 THR A O 1
ATOM 724 N N . ALA A 1 99 ? 15.272 2.519 -12.372 1.00 94.81 99 ALA A N 1
ATOM 725 C CA . ALA A 1 99 ? 15.733 1.171 -12.657 1.00 94.81 99 ALA A CA 1
ATOM 726 C C . ALA A 1 99 ? 16.039 1.001 -14.145 1.00 94.81 99 ALA A C 1
ATOM 728 O O . ALA A 1 99 ? 15.484 1.690 -15.001 1.00 94.81 99 ALA A O 1
ATOM 729 N N . ARG A 1 100 ? 16.902 0.031 -14.438 1.00 96.50 100 ARG A N 1
ATOM 730 C CA . ARG A 1 100 ? 17.177 -0.453 -15.786 1.00 96.50 100 ARG A CA 1
ATOM 731 C C . ARG A 1 100 ? 16.943 -1.955 -15.818 1.00 96.50 100 ARG A C 1
ATOM 733 O O . ARG A 1 100 ? 17.372 -2.655 -14.902 1.00 96.50 100 ARG A O 1
ATOM 740 N N . VAL A 1 101 ? 16.236 -2.423 -16.837 1.00 97.94 101 VAL A N 1
ATOM 741 C CA . VAL A 1 101 ? 15.816 -3.820 -16.983 1.00 97.94 101 VAL A CA 1
ATOM 742 C C . VAL A 1 101 ? 16.338 -4.344 -18.307 1.00 97.94 101 VAL A C 1
ATOM 744 O O . VAL A 1 101 ? 16.026 -3.774 -19.345 1.00 97.94 101 VAL A O 1
ATOM 747 N N . ASP A 1 102 ? 17.128 -5.410 -18.283 1.00 97.69 102 ASP A N 1
ATOM 748 C CA . ASP A 1 102 ? 17.655 -6.007 -19.510 1.00 97.69 102 ASP A CA 1
ATOM 749 C C . ASP A 1 102 ? 16.533 -6.702 -20.302 1.00 97.69 102 ASP A C 1
ATOM 751 O O . ASP A 1 102 ? 15.693 -7.414 -19.737 1.00 97.69 102 ASP A O 1
ATOM 755 N N . ALA A 1 103 ? 16.523 -6.522 -21.624 1.00 95.00 103 ALA A N 1
ATOM 756 C CA . ALA A 1 103 ? 15.607 -7.244 -22.501 1.00 95.00 103 ALA A CA 1
ATOM 757 C C . ALA A 1 103 ? 15.904 -8.764 -22.455 1.00 95.00 103 ALA A C 1
ATOM 759 O O . ALA A 1 103 ? 17.059 -9.166 -22.284 1.00 95.00 103 ALA A O 1
ATOM 760 N N . PRO A 1 104 ? 14.893 -9.645 -22.594 1.00 95.69 104 PRO A N 1
ATOM 761 C CA . PRO A 1 104 ? 13.505 -9.370 -22.975 1.00 95.69 104 PRO A CA 1
ATOM 762 C C . PRO A 1 104 ? 12.548 -9.223 -21.776 1.00 95.69 104 PRO A C 1
ATOM 764 O O . PRO A 1 104 ? 11.349 -9.450 -21.919 1.00 95.69 104 PRO A O 1
ATOM 767 N N . ALA A 1 105 ? 13.037 -8.924 -20.567 1.00 97.50 105 ALA A N 1
ATOM 768 C CA . ALA A 1 105 ? 12.149 -8.783 -19.415 1.00 97.50 105 ALA A CA 1
ATOM 769 C C . ALA A 1 105 ? 11.291 -7.511 -19.539 1.00 97.50 105 ALA A C 1
ATOM 771 O O . ALA A 1 105 ? 11.819 -6.413 -19.700 1.00 97.50 105 ALA A O 1
ATOM 772 N N . THR A 1 106 ? 9.968 -7.657 -19.431 1.00 97.62 106 THR A N 1
ATOM 773 C CA . THR A 1 106 ? 8.997 -6.555 -19.570 1.00 97.62 106 THR A CA 1
ATOM 774 C C . THR A 1 106 ? 8.216 -6.269 -18.284 1.00 97.62 106 THR A C 1
ATOM 776 O O . THR A 1 106 ? 7.077 -5.792 -18.295 1.00 97.62 106 THR A O 1
ATOM 779 N N . GLU A 1 107 ? 8.831 -6.600 -17.153 1.00 97.06 107 GLU A N 1
ATOM 780 C CA . GLU A 1 107 ? 8.282 -6.407 -15.819 1.00 97.06 107 GLU A CA 1
ATOM 781 C C . GLU A 1 107 ? 9.390 -5.936 -14.877 1.00 97.06 107 GLU A C 1
ATOM 783 O O . GLU A 1 107 ? 10.530 -6.404 -14.944 1.00 97.06 107 GLU A O 1
ATOM 788 N N . THR A 1 108 ? 9.053 -5.029 -13.964 1.00 97.06 108 THR A N 1
ATOM 789 C CA . THR A 1 108 ? 9.906 -4.728 -12.815 1.00 97.06 108 THR A CA 1
ATOM 790 C C . THR A 1 108 ? 9.089 -4.398 -11.587 1.00 97.06 108 THR A C 1
ATOM 792 O O . THR A 1 108 ? 7.916 -4.035 -11.666 1.00 97.06 108 THR A O 1
ATOM 795 N N . ARG A 1 109 ? 9.742 -4.467 -10.433 1.00 94.31 109 ARG A N 1
ATOM 796 C CA . ARG A 1 109 ? 9.175 -4.045 -9.165 1.00 94.31 109 ARG A CA 1
ATOM 797 C C . ARG A 1 109 ? 10.020 -2.929 -8.578 1.00 94.31 109 ARG A C 1
ATOM 799 O O . ARG A 1 109 ? 11.186 -3.132 -8.249 1.00 94.31 109 ARG A O 1
ATOM 806 N N . LEU A 1 110 ? 9.410 -1.760 -8.437 1.00 92.06 110 LEU A N 1
ATOM 807 C CA . LEU A 1 110 ? 9.987 -0.639 -7.713 1.00 92.06 110 LEU A CA 1
ATOM 808 C C . LEU A 1 110 ? 9.634 -0.797 -6.239 1.00 92.06 110 LEU A C 1
ATOM 810 O O . LEU A 1 110 ? 8.461 -0.890 -5.892 1.00 92.06 110 LEU A O 1
ATOM 814 N N . GLU A 1 111 ? 10.641 -0.853 -5.377 1.00 88.44 111 GLU A N 1
ATOM 815 C CA . GLU A 1 111 ? 10.465 -0.892 -3.925 1.00 88.44 111 GLU A CA 1
ATOM 816 C C . GLU A 1 111 ? 10.516 0.531 -3.349 1.00 88.44 111 GLU A C 1
ATOM 818 O O . GLU A 1 111 ? 11.136 1.416 -3.936 1.00 88.44 111 GLU A O 1
ATOM 823 N N . ALA A 1 112 ? 9.882 0.744 -2.192 1.00 81.94 112 ALA A N 1
ATOM 824 C CA . ALA A 1 112 ? 9.913 2.013 -1.452 1.00 81.94 112 ALA A CA 1
ATOM 825 C C . ALA A 1 112 ? 9.511 3.269 -2.267 1.00 81.94 112 ALA A C 1
ATOM 827 O O . ALA A 1 112 ? 10.067 4.353 -2.098 1.00 81.94 112 ALA A O 1
ATOM 828 N N . VAL A 1 113 ? 8.513 3.149 -3.147 1.00 85.44 113 VAL A N 1
ATOM 829 C CA . VAL A 1 113 ? 7.924 4.290 -3.860 1.00 85.44 113 VAL A CA 1
ATOM 830 C C . VAL A 1 113 ? 7.088 5.111 -2.884 1.00 85.44 113 VAL A C 1
ATOM 832 O O . VAL A 1 113 ? 6.101 4.611 -2.344 1.00 85.44 113 VAL A O 1
ATOM 835 N N . ALA A 1 114 ? 7.474 6.367 -2.662 1.00 81.44 114 ALA A N 1
ATOM 836 C CA . ALA A 1 114 ? 6.782 7.255 -1.737 1.00 81.44 114 ALA A CA 1
ATOM 837 C C . ALA A 1 114 ? 5.473 7.803 -2.337 1.00 81.44 114 ALA A C 1
ATOM 839 O O . ALA A 1 114 ? 5.510 8.452 -3.370 1.00 81.44 114 ALA A O 1
ATOM 840 N N . PHE A 1 115 ? 4.329 7.651 -1.681 1.00 79.75 115 PHE A N 1
ATOM 841 C CA . PHE A 1 115 ? 3.002 8.101 -2.122 1.00 79.75 115 PHE A CA 1
ATOM 842 C C . PHE A 1 115 ? 2.506 9.344 -1.361 1.00 79.75 115 PHE A C 1
ATOM 844 O O . PHE A 1 115 ? 1.331 9.493 -1.050 1.00 79.75 115 PHE A O 1
ATOM 851 N N . GLU A 1 116 ? 3.395 10.293 -1.075 1.00 75.00 116 GLU A N 1
ATOM 852 C CA . GLU A 1 116 ? 3.001 11.588 -0.491 1.00 75.00 116 GLU A CA 1
ATOM 853 C C . GLU A 1 116 ? 2.300 12.517 -1.503 1.00 75.00 116 GLU A C 1
ATOM 855 O O . GLU A 1 116 ? 1.616 13.466 -1.122 1.00 75.00 116 GLU A O 1
ATOM 860 N N . ALA A 1 117 ? 2.472 12.245 -2.798 1.00 79.81 117 ALA A N 1
ATOM 861 C CA . ALA A 1 117 ? 1.904 12.981 -3.922 1.00 79.81 117 ALA A CA 1
ATOM 862 C C . ALA A 1 117 ? 1.646 12.027 -5.097 1.00 79.81 117 ALA A C 1
ATOM 864 O O . ALA A 1 117 ? 2.150 10.901 -5.095 1.00 79.81 117 ALA A O 1
ATOM 865 N N . ALA A 1 118 ? 0.876 12.484 -6.090 1.00 80.94 118 ALA A N 1
ATOM 866 C CA . ALA A 1 118 ? 0.664 11.751 -7.337 1.00 80.94 118 ALA A CA 1
ATOM 867 C C . ALA A 1 118 ? 2.002 11.420 -8.012 1.00 80.94 118 ALA A C 1
ATOM 869 O O . ALA A 1 118 ? 2.897 12.268 -8.059 1.00 80.94 118 ALA A O 1
ATOM 870 N N . ARG A 1 119 ? 2.131 10.185 -8.509 1.00 85.06 119 ARG A N 1
ATOM 871 C CA . ARG A 1 119 ? 3.351 9.660 -9.133 1.00 85.06 119 ARG A CA 1
ATOM 872 C C . ARG A 1 119 ? 3.107 9.326 -10.588 1.00 85.06 119 ARG A C 1
ATOM 874 O O . ARG A 1 119 ? 2.066 8.773 -10.924 1.00 85.06 119 ARG A O 1
ATOM 881 N N . THR A 1 120 ? 4.088 9.631 -11.430 1.00 89.94 120 THR A N 1
ATOM 882 C CA . THR A 1 120 ? 4.073 9.254 -12.848 1.00 89.94 120 THR A CA 1
ATOM 883 C C . THR A 1 120 ? 5.175 8.239 -13.111 1.00 89.94 120 THR A C 1
ATOM 885 O O . THR A 1 120 ? 6.353 8.521 -12.881 1.00 89.94 120 THR A O 1
ATOM 888 N N . PHE A 1 121 ? 4.803 7.061 -13.608 1.00 94.44 121 PHE A N 1
ATOM 889 C CA . PHE A 1 121 ? 5.761 6.052 -14.050 1.00 94.44 121 PHE A CA 1
ATOM 890 C C . PHE A 1 121 ? 5.897 6.120 -15.563 1.00 94.44 121 PHE A C 1
ATOM 892 O O . PHE A 1 121 ? 4.900 6.287 -16.266 1.00 94.44 121 PHE A O 1
ATOM 899 N N . ALA A 1 122 ? 7.120 5.956 -16.054 1.00 96.06 122 ALA A N 1
ATOM 900 C CA . ALA A 1 122 ? 7.406 5.905 -17.475 1.00 96.06 122 ALA A CA 1
ATOM 901 C C . ALA A 1 122 ? 8.395 4.785 -17.804 1.00 96.06 122 ALA A C 1
ATOM 903 O O . ALA A 1 122 ? 9.283 4.476 -17.007 1.00 96.06 122 ALA A O 1
ATOM 904 N N . VAL A 1 123 ? 8.267 4.203 -18.995 1.00 98.25 123 VAL A N 1
ATOM 905 C CA . VAL A 1 123 ? 9.227 3.233 -19.534 1.00 98.25 123 VAL A CA 1
ATOM 906 C C . VAL A 1 123 ? 9.686 3.677 -20.918 1.00 98.25 123 VAL A C 1
ATOM 908 O O . VAL A 1 123 ? 8.882 4.095 -21.752 1.00 98.25 123 VAL A O 1
ATOM 911 N N . VAL A 1 124 ? 10.995 3.585 -21.145 1.00 98.06 124 VAL A N 1
ATOM 912 C CA . VAL A 1 124 ? 11.676 3.897 -22.407 1.00 98.06 124 VAL A CA 1
ATOM 913 C C . VAL A 1 124 ? 12.505 2.688 -22.822 1.00 98.06 124 VAL A C 1
ATOM 915 O O . VAL A 1 124 ? 13.258 2.157 -22.009 1.00 98.06 124 VAL A O 1
ATOM 918 N N . ALA A 1 125 ? 12.367 2.235 -24.063 1.00 98.06 125 ALA A N 1
ATOM 919 C CA . ALA A 1 125 ? 13.185 1.166 -24.620 1.00 98.06 125 ALA A CA 1
ATOM 920 C C . ALA A 1 125 ? 14.514 1.726 -25.153 1.00 98.06 125 ALA A C 1
ATOM 922 O O . ALA A 1 125 ? 14.558 2.839 -25.679 1.00 98.06 125 ALA A O 1
ATOM 923 N N . LEU A 1 126 ? 15.582 0.948 -24.981 1.00 96.88 126 LEU A N 1
ATOM 924 C CA . LEU A 1 126 ? 16.959 1.276 -25.343 1.00 96.88 126 LEU A CA 1
ATOM 925 C C . LEU A 1 126 ? 17.518 0.187 -26.261 1.00 96.88 126 LEU A C 1
ATOM 927 O O . LEU A 1 126 ? 17.345 -1.004 -25.981 1.00 96.88 126 LEU A O 1
ATOM 931 N N . ASP A 1 127 ? 18.225 0.581 -27.313 1.00 95.44 127 ASP A N 1
ATOM 932 C CA . ASP A 1 127 ? 18.956 -0.337 -28.192 1.00 95.44 127 ASP A CA 1
ATOM 933 C C . ASP A 1 127 ? 20.431 -0.512 -27.762 1.00 95.44 127 ASP A C 1
ATOM 935 O O . ASP A 1 127 ? 20.847 -0.098 -26.674 1.00 95.44 127 ASP A O 1
ATOM 939 N N . GLY A 1 128 ? 21.237 -1.182 -28.591 1.00 90.94 128 GLY A N 1
ATOM 940 C CA . GLY A 1 128 ? 22.674 -1.370 -28.351 1.00 90.94 128 GLY A CA 1
ATOM 941 C C . GLY A 1 128 ? 23.554 -0.160 -28.694 1.00 90.94 128 GLY A C 1
ATOM 942 O O . GLY A 1 128 ? 24.704 -0.107 -28.249 1.00 90.94 128 GLY A O 1
ATOM 943 N N . ALA A 1 129 ? 23.038 0.801 -29.462 1.00 89.88 129 ALA A N 1
ATOM 944 C CA . ALA A 1 129 ? 23.722 2.033 -29.858 1.00 89.88 129 ALA A CA 1
ATOM 945 C C . ALA A 1 129 ? 23.460 3.203 -28.888 1.00 89.88 129 ALA A C 1
ATOM 947 O O . ALA A 1 129 ? 24.183 4.204 -28.911 1.00 89.88 129 ALA A O 1
ATOM 948 N N . GLY A 1 130 ? 22.491 3.048 -27.985 1.00 89.12 130 GLY A N 1
ATOM 949 C CA . GLY A 1 130 ? 22.036 4.050 -27.031 1.00 89.12 130 GLY A CA 1
ATOM 950 C C . GLY A 1 130 ? 20.894 4.934 -27.540 1.00 89.12 130 GLY A C 1
ATOM 951 O O . GLY A 1 130 ? 20.644 5.965 -26.913 1.00 89.12 130 GLY A O 1
ATOM 952 N N . ASN A 1 131 ? 20.216 4.580 -28.638 1.00 93.38 131 ASN A N 1
ATOM 953 C CA . ASN A 1 131 ? 19.020 5.299 -29.069 1.00 93.38 131 ASN A CA 1
ATOM 954 C C . ASN A 1 131 ? 17.830 4.931 -28.162 1.00 93.38 131 ASN A C 1
ATOM 956 O O . ASN A 1 131 ? 17.713 3.812 -27.656 1.00 93.38 131 ASN A O 1
ATOM 960 N N . GLU A 1 132 ? 16.951 5.908 -27.931 1.00 96.50 132 GLU A N 1
ATOM 961 C CA . GLU A 1 132 ? 15.798 5.784 -27.037 1.00 96.50 132 GLU A CA 1
ATOM 962 C C . GLU A 1 132 ? 14.483 5.817 -27.825 1.00 96.50 132 GLU A C 1
ATOM 964 O O . GLU A 1 132 ? 14.322 6.610 -28.756 1.00 96.50 132 GLU A O 1
ATOM 969 N N . SER A 1 133 ? 13.505 5.023 -27.392 1.00 96.75 133 SER A N 1
ATOM 970 C CA . SER A 1 133 ? 12.119 5.150 -27.847 1.00 96.75 133 SER A CA 1
ATOM 971 C C . SER A 1 133 ? 11.437 6.410 -27.293 1.00 96.75 133 SER A C 1
ATOM 973 O O . SER A 1 133 ? 11.909 7.051 -26.352 1.00 96.75 133 SER A O 1
ATOM 975 N N . SER A 1 134 ? 10.223 6.712 -27.766 1.00 95.38 134 SER A N 1
ATOM 976 C CA . SER A 1 134 ? 9.302 7.554 -26.985 1.00 95.38 134 SER A CA 1
ATOM 977 C C . SER A 1 134 ? 8.980 6.895 -25.635 1.00 95.38 134 SER A C 1
ATOM 979 O O . SER A 1 134 ? 9.027 5.671 -25.521 1.00 95.38 134 SER A O 1
ATOM 981 N N . ALA A 1 135 ? 8.627 7.668 -24.609 1.00 96.00 135 ALA A N 1
ATOM 982 C CA . ALA A 1 135 ? 8.181 7.101 -23.336 1.00 96.00 135 ALA A CA 1
ATOM 983 C C . ALA A 1 135 ? 6.719 6.632 -23.414 1.00 96.00 135 ALA A C 1
ATOM 985 O O . ALA A 1 135 ? 5.880 7.320 -23.998 1.00 96.00 135 ALA A O 1
ATOM 986 N N . ILE A 1 136 ? 6.417 5.492 -22.791 1.00 96.50 136 ILE A N 1
ATOM 987 C CA . ILE A 1 136 ? 5.049 5.131 -22.393 1.00 96.50 136 ILE A CA 1
ATOM 988 C C . ILE A 1 136 ? 4.874 5.443 -20.910 1.00 96.50 136 ILE A C 1
ATOM 990 O O . ILE A 1 136 ? 5.759 5.140 -20.112 1.00 96.50 136 ILE A O 1
ATOM 994 N N . GLU A 1 137 ? 3.748 6.047 -20.543 1.00 94.44 137 GLU A N 1
ATOM 995 C CA . GLU A 1 137 ? 3.472 6.519 -19.181 1.00 94.44 137 GLU A CA 1
ATOM 996 C C . GLU A 1 137 ? 2.201 5.874 -18.620 1.00 94.44 137 GLU A C 1
ATOM 998 O O . GLU A 1 137 ? 1.304 5.479 -19.373 1.00 94.44 137 GLU A O 1
ATOM 1003 N N . THR A 1 138 ? 2.113 5.766 -17.294 1.00 90.56 138 THR A N 1
ATOM 1004 C CA . THR A 1 138 ? 0.876 5.358 -16.614 1.00 90.56 138 THR A CA 1
ATOM 1005 C C . THR A 1 138 ? -0.216 6.412 -16.768 1.00 90.56 138 THR A C 1
ATOM 1007 O O . THR A 1 138 ? 0.057 7.610 -16.845 1.00 90.56 138 THR A O 1
ATOM 1010 N N . ARG A 1 139 ? -1.476 5.970 -16.774 1.00 84.94 139 ARG A N 1
ATOM 1011 C CA . ARG A 1 139 ? -2.657 6.841 -16.752 1.00 84.94 139 ARG A CA 1
ATOM 1012 C C . ARG A 1 139 ? -3.687 6.264 -15.799 1.00 84.94 139 ARG A C 1
ATOM 1014 O O . ARG A 1 139 ? -4.230 5.220 -16.146 1.00 84.94 139 ARG A O 1
ATOM 1021 N N . ASP A 1 140 ? -3.943 6.953 -14.683 1.00 85.31 140 ASP A N 1
ATOM 1022 C CA . ASP A 1 140 ? -4.961 6.566 -13.689 1.00 85.31 140 ASP A CA 1
ATOM 1023 C C . ASP A 1 140 ? -4.897 5.053 -13.417 1.00 85.31 140 ASP A C 1
ATOM 1025 O O . ASP A 1 140 ? -5.790 4.286 -13.779 1.00 85.31 140 ASP A O 1
ATOM 1029 N N . ALA A 1 141 ? -3.713 4.603 -12.991 1.00 84.19 141 ALA A N 1
ATOM 1030 C CA . ALA A 1 141 ? -3.356 3.189 -12.940 1.00 84.19 141 ALA A CA 1
ATOM 1031 C C . ALA A 1 141 ? -3.392 2.635 -11.514 1.00 84.19 141 ALA A C 1
ATOM 1033 O O . ALA A 1 141 ? -3.451 1.418 -11.332 1.00 84.19 141 ALA A O 1
ATOM 1034 N N . LEU A 1 142 ? -3.317 3.502 -10.506 1.00 86.94 142 LEU A N 1
ATOM 1035 C CA . LEU A 1 142 ? -3.326 3.107 -9.109 1.00 86.94 142 LEU A CA 1
ATOM 1036 C C . LEU A 1 142 ? -4.670 3.458 -8.487 1.00 86.94 142 LEU A C 1
ATOM 1038 O O . LEU A 1 142 ? -5.368 4.350 -8.933 1.00 86.94 142 LEU A O 1
ATOM 1042 N N . SER A 1 143 ? -5.050 2.722 -7.442 1.00 87.81 143 SER A N 1
ATOM 1043 C CA . SER A 1 143 ? -6.233 3.110 -6.674 1.00 87.81 143 SER A CA 1
ATOM 1044 C C . SER A 1 143 ? -5.935 4.346 -5.823 1.00 87.81 143 SER A C 1
ATOM 1046 O O . SER A 1 143 ? -4.776 4.529 -5.436 1.00 87.81 143 SER A O 1
ATOM 1048 N N . PRO A 1 144 ? -6.963 5.100 -5.397 1.00 88.69 144 PRO A N 1
ATOM 1049 C CA . PRO A 1 144 ? -6.765 6.250 -4.527 1.00 88.69 144 PRO A CA 1
ATOM 1050 C C . PRO A 1 144 ? -6.060 5.896 -3.214 1.00 88.69 144 PRO A C 1
ATOM 1052 O O . PRO A 1 144 ? -6.212 4.800 -2.669 1.00 88.69 144 PRO A O 1
ATOM 1055 N N . TRP A 1 145 ? -5.336 6.846 -2.633 1.00 84.88 145 TRP A N 1
ATOM 1056 C CA . TRP A 1 145 ? -4.590 6.647 -1.388 1.00 84.88 145 TRP A CA 1
ATOM 1057 C C . TRP A 1 145 ? -4.651 7.856 -0.460 1.00 84.88 145 TRP A C 1
ATOM 1059 O O . TRP A 1 145 ? -5.110 8.929 -0.837 1.00 84.88 145 TRP A O 1
ATOM 1069 N N . LEU A 1 146 ? -4.180 7.707 0.779 1.00 82.50 146 LEU A N 1
ATOM 1070 C CA . LEU A 1 146 ? -4.020 8.833 1.704 1.00 82.50 146 LEU A CA 1
ATOM 1071 C C . LEU A 1 146 ? -2.543 9.238 1.777 1.00 82.50 146 LEU A C 1
ATOM 1073 O O . LEU A 1 146 ? -1.684 8.393 2.009 1.00 82.50 146 LEU A O 1
ATOM 1077 N N . ALA A 1 147 ? -2.255 10.534 1.611 1.00 68.62 147 ALA A N 1
ATOM 1078 C CA . ALA A 1 147 ? -0.894 11.098 1.600 1.00 68.62 147 ALA A CA 1
ATOM 1079 C C . ALA A 1 147 ? -0.097 10.840 2.892 1.00 68.62 147 ALA A C 1
ATOM 1081 O O . ALA A 1 147 ? 1.126 10.934 2.925 1.00 68.62 147 ALA A O 1
ATOM 1082 N N . ASN A 1 148 ? -0.804 10.577 3.987 1.00 64.19 148 ASN A N 1
ATOM 1083 C CA . ASN A 1 148 ? -0.256 10.301 5.300 1.00 64.19 148 ASN A CA 1
ATOM 1084 C C . ASN A 1 148 ? -1.224 9.407 6.080 1.00 64.19 148 ASN A C 1
ATOM 1086 O O . ASN A 1 148 ? -2.432 9.404 5.840 1.00 64.19 148 ASN A O 1
ATOM 1090 N N . ALA A 1 149 ? -0.704 8.726 7.097 1.00 55.50 149 ALA A N 1
ATOM 1091 C CA . ALA A 1 149 ? -1.509 8.069 8.121 1.00 55.50 149 ALA A CA 1
ATOM 1092 C C . ALA A 1 149 ? -2.220 9.094 9.037 1.00 55.50 149 ALA A C 1
ATOM 1094 O O . ALA A 1 149 ? -2.272 8.889 10.249 1.00 55.50 149 ALA A O 1
ATOM 1095 N N . THR A 1 150 ? -2.711 10.231 8.507 1.00 55.16 150 THR A N 1
ATOM 1096 C CA . THR A 1 150 ? -3.578 11.088 9.322 1.00 55.16 150 THR A CA 1
ATOM 1097 C C . THR A 1 150 ? -4.798 10.284 9.700 1.00 55.16 150 THR A C 1
ATOM 1099 O O . THR A 1 150 ? -5.469 9.685 8.857 1.00 55.16 150 THR A O 1
ATOM 1102 N N . GLU A 1 151 ? -5.021 10.234 11.006 1.00 63.47 151 GLU A N 1
ATOM 1103 C CA . GLU A 1 151 ? -6.101 9.471 11.578 1.00 63.47 151 GLU A CA 1
ATOM 1104 C C . GLU A 1 151 ? -7.415 9.970 10.994 1.00 63.47 151 GLU A C 1
ATOM 1106 O O . GLU A 1 151 ? -7.696 11.164 10.894 1.00 63.47 151 GLU A O 1
ATOM 1111 N N . VAL A 1 152 ? -8.228 9.011 10.583 1.00 79.38 152 VAL A N 1
ATOM 1112 C CA . VAL A 1 152 ? -9.653 9.237 10.445 1.00 79.38 152 VAL A CA 1
ATOM 1113 C C . VAL A 1 152 ? -10.141 9.702 11.814 1.00 79.38 152 VAL A C 1
ATOM 1115 O O . VAL A 1 152 ? -9.918 9.029 12.817 1.00 79.38 152 VAL A O 1
ATOM 1118 N N . ASP A 1 153 ? -10.779 10.861 11.871 1.00 87.12 153 ASP A N 1
ATOM 1119 C CA . ASP A 1 153 ? -11.330 11.376 13.113 1.00 87.12 153 ASP A CA 1
ATOM 1120 C C . ASP A 1 153 ? -12.715 10.773 13.327 1.00 87.12 153 ASP A C 1
ATOM 1122 O O . ASP A 1 153 ? -13.618 10.905 12.492 1.00 87.12 153 ASP A O 1
ATOM 1126 N N . ALA A 1 154 ? -12.901 10.149 14.485 1.00 89.81 154 ALA A N 1
ATOM 1127 C CA . ALA A 1 154 ? -14.182 9.639 14.935 1.00 89.81 154 ALA A CA 1
ATOM 1128 C C . ALA A 1 154 ? -14.646 10.427 16.161 1.00 89.81 154 ALA A C 1
ATOM 1130 O O . ALA A 1 154 ? -13.913 10.590 17.133 1.00 89.81 154 ALA A O 1
ATOM 1131 N N . THR A 1 155 ? -15.891 10.890 16.145 1.00 92.06 155 THR A N 1
ATOM 1132 C CA . THR A 1 155 ? -16.539 11.452 17.337 1.00 92.06 155 THR A CA 1
ATOM 1133 C C . THR A 1 155 ? -17.878 10.776 17.563 1.00 92.06 155 THR A C 1
ATOM 1135 O O . THR A 1 155 ? -18.524 10.319 16.620 1.00 92.06 155 THR A O 1
ATOM 1138 N N . LEU A 1 156 ? -18.301 10.709 18.823 1.00 90.69 156 LEU A N 1
ATOM 1139 C CA . LEU A 1 156 ? -19.571 10.114 19.219 1.00 90.69 156 LEU A CA 1
ATOM 1140 C C . LEU A 1 156 ? -20.290 11.055 20.184 1.00 90.69 156 LEU A C 1
ATOM 1142 O O . LEU A 1 156 ? -19.723 11.453 21.198 1.00 90.69 156 LEU A O 1
ATOM 1146 N N . SER A 1 157 ? -21.554 11.373 19.933 1.00 91.31 157 SER A N 1
ATOM 1147 C CA . SER A 1 157 ? -22.411 12.144 20.840 1.00 91.31 157 SER A CA 1
ATOM 1148 C C . SER A 1 157 ? -23.742 11.418 21.002 1.00 91.31 157 SER A C 1
ATOM 1150 O O . SER A 1 157 ? -24.520 11.333 20.057 1.00 91.31 157 SER A O 1
ATOM 1152 N N . GLY A 1 158 ? -23.985 10.831 22.178 1.00 87.94 158 GLY A N 1
ATOM 1153 C CA . GLY A 1 158 ? -25.066 9.852 22.331 1.00 87.94 158 GLY A CA 1
ATOM 1154 C C . GLY A 1 158 ? -24.841 8.641 21.418 1.00 87.94 158 GLY A C 1
ATOM 1155 O O . GLY A 1 158 ? -23.772 8.038 21.473 1.00 87.94 158 GLY A O 1
ATOM 1156 N N . ASP A 1 159 ? -25.826 8.329 20.574 1.00 89.00 159 ASP A N 1
ATOM 1157 C CA . ASP A 1 159 ? -25.767 7.310 19.514 1.00 89.00 159 ASP A CA 1
ATOM 1158 C C . ASP A 1 159 ? -25.319 7.877 18.153 1.00 89.00 159 ASP A C 1
ATOM 1160 O O . ASP A 1 159 ? -25.221 7.144 17.169 1.00 89.00 159 ASP A O 1
ATOM 1164 N N . MET A 1 160 ? -25.042 9.183 18.072 1.00 94.31 160 MET A N 1
ATOM 1165 C CA . MET A 1 160 ? -24.667 9.851 16.832 1.00 94.31 160 MET A CA 1
ATOM 1166 C C . MET A 1 160 ? -23.155 9.863 16.645 1.00 94.31 160 MET A C 1
ATOM 1168 O O . MET A 1 160 ? -22.440 10.604 17.326 1.00 94.31 160 MET A O 1
ATOM 1172 N N . ALA A 1 161 ? -22.671 9.063 15.698 1.00 93.62 161 ALA A N 1
ATOM 1173 C CA . ALA A 1 161 ? -21.270 9.023 15.314 1.00 93.62 161 ALA A CA 1
ATOM 1174 C C . ALA A 1 161 ? -20.994 9.945 14.123 1.00 93.62 161 ALA A C 1
ATOM 1176 O O . ALA A 1 161 ? -21.836 10.117 13.241 1.00 93.62 161 ALA A O 1
ATOM 1177 N N . THR A 1 162 ? -19.802 10.533 14.090 1.00 95.12 162 THR A N 1
ATOM 1178 C CA . THR A 1 162 ? -19.288 11.299 12.950 1.00 95.12 162 THR A CA 1
ATOM 1179 C C . THR A 1 162 ? -17.908 10.774 12.588 1.00 95.12 162 THR A C 1
ATOM 1181 O O . THR A 1 162 ? -17.029 10.768 13.447 1.00 95.12 162 THR A O 1
ATOM 1184 N N . LEU A 1 163 ? -17.721 10.383 11.329 1.00 93.56 163 LEU A N 1
ATOM 1185 C CA . LEU A 1 163 ? -16.412 10.105 10.739 1.00 93.56 163 LEU A CA 1
ATOM 1186 C C . LEU A 1 163 ? -15.984 11.292 9.888 1.00 93.56 163 LEU A C 1
ATOM 1188 O O . LEU A 1 163 ? -16.795 11.817 9.125 1.00 93.56 163 LEU A O 1
ATOM 1192 N N . THR A 1 164 ? -14.726 11.696 10.011 1.00 93.50 164 THR A N 1
ATOM 1193 C CA . THR A 1 164 ? -14.089 12.729 9.186 1.00 93.50 164 THR A CA 1
ATOM 1194 C C . THR A 1 164 ? -12.761 12.188 8.677 1.00 93.50 164 THR A C 1
ATOM 1196 O O . THR A 1 164 ? -12.028 11.566 9.438 1.00 93.50 164 THR A O 1
ATOM 1199 N N . TRP A 1 165 ? -12.454 12.383 7.397 1.00 91.12 165 TRP A N 1
ATOM 1200 C CA . TRP A 1 165 ? -11.256 11.801 6.783 1.00 91.12 165 TRP A CA 1
ATOM 1201 C C . TRP A 1 165 ? -10.471 12.804 5.928 1.00 91.12 165 TRP A C 1
ATOM 1203 O O . TRP A 1 165 ? -11.061 13.743 5.373 1.00 91.12 165 TRP A O 1
ATOM 1213 N N . PRO A 1 166 ? -9.144 12.617 5.791 1.00 89.62 166 PRO A N 1
ATOM 1214 C CA . PRO A 1 166 ? -8.261 13.404 4.930 1.00 89.62 166 PRO A CA 1
ATOM 1215 C C . PRO A 1 166 ? -8.475 13.102 3.440 1.00 89.62 166 PRO A C 1
ATOM 1217 O O . PRO A 1 166 ? -9.343 12.315 3.063 1.00 89.62 166 PRO A O 1
ATOM 1220 N N . ALA A 1 167 ? -7.805 13.884 2.584 1.00 89.81 167 ALA A N 1
ATOM 1221 C CA . ALA A 1 167 ? -8.058 13.852 1.151 1.00 89.81 167 ALA A CA 1
ATOM 1222 C C . ALA A 1 167 ? -7.398 12.648 0.556 1.00 89.81 167 ALA A C 1
ATOM 1224 O O . ALA A 1 167 ? -6.208 12.449 0.771 1.00 89.81 167 ALA A O 1
ATOM 1225 N N . ALA A 1 168 ? -8.196 11.885 -0.182 1.00 89.00 168 ALA A N 1
ATOM 1226 C CA . ALA A 1 168 ? -7.638 10.887 -1.054 1.00 89.00 168 ALA A CA 1
ATOM 1227 C C . ALA A 1 168 ? -6.879 11.614 -2.166 1.00 89.00 168 ALA A C 1
ATOM 1229 O O . ALA A 1 168 ? -7.398 12.557 -2.769 1.00 89.00 168 ALA A O 1
ATOM 1230 N N . LEU A 1 169 ? -5.628 11.218 -2.330 1.00 87.88 169 LEU A N 1
ATOM 1231 C CA . LEU A 1 169 ? -4.815 11.483 -3.497 1.00 87.88 169 LEU A CA 1
ATOM 1232 C C . LEU A 1 169 ? -5.011 10.345 -4.488 1.00 87.88 169 LEU A C 1
ATOM 1234 O O . LEU A 1 169 ? -5.438 9.256 -4.106 1.00 87.88 169 LEU A O 1
ATOM 1238 N N . ASP A 1 170 ? -4.698 10.626 -5.740 1.00 88.50 170 ASP A N 1
ATOM 1239 C CA . ASP A 1 170 ? -4.847 9.691 -6.840 1.00 88.50 170 ASP A CA 1
ATOM 1240 C C . ASP A 1 170 ? -3.911 10.105 -7.989 1.00 88.50 170 ASP A C 1
ATOM 1242 O O . ASP A 1 170 ? -3.525 11.280 -8.063 1.00 88.50 170 ASP A O 1
ATOM 1246 N N . ASP A 1 171 ? -3.497 9.165 -8.845 1.00 85.50 171 ASP A N 1
ATOM 1247 C CA . ASP A 1 171 ? -2.767 9.460 -10.088 1.00 85.50 171 ASP A CA 1
ATOM 1248 C C . ASP A 1 171 ? -3.715 9.782 -11.261 1.00 85.50 171 ASP A C 1
ATOM 1250 O O . ASP A 1 171 ? -3.258 10.200 -12.329 1.00 85.50 171 ASP A O 1
ATOM 1254 N N . GLY A 1 172 ? -5.027 9.677 -11.035 1.00 86.94 172 GLY A N 1
ATOM 1255 C CA . GLY A 1 172 ? -6.113 10.257 -11.814 1.00 86.94 172 GLY A CA 1
ATOM 1256 C C . GLY A 1 172 ? -6.966 11.242 -10.996 1.00 86.94 172 GLY A C 1
ATOM 1257 O O . GLY A 1 172 ? -6.465 12.204 -10.401 1.00 86.94 172 GLY A O 1
ATOM 1258 N N . GLU A 1 173 ? -8.289 11.059 -11.032 1.00 89.69 173 GLU A N 1
ATOM 1259 C CA . GLU A 1 173 ? -9.264 11.904 -10.331 1.00 89.69 173 GLU A CA 1
ATOM 1260 C C . GLU A 1 173 ? -10.122 11.074 -9.373 1.00 89.69 173 GLU A C 1
ATOM 1262 O O . GLU A 1 173 ? -10.871 10.202 -9.803 1.00 89.69 173 GLU A O 1
ATOM 1267 N N . VAL A 1 174 ? -10.127 11.434 -8.084 1.00 93.12 174 VAL A N 1
ATOM 1268 C CA . VAL A 1 174 ? -11.096 10.898 -7.114 1.00 93.12 174 VAL A CA 1
ATOM 1269 C C . VAL A 1 174 ? -12.484 11.466 -7.406 1.00 93.12 174 VAL A C 1
ATOM 1271 O O . VAL A 1 174 ? -12.744 12.656 -7.197 1.00 93.12 174 VAL A O 1
ATOM 1274 N N . THR A 1 175 ? -13.404 10.608 -7.837 1.00 95.94 175 THR A N 1
ATOM 1275 C CA . THR A 1 175 ? -14.748 10.994 -8.280 1.00 95.94 175 THR A CA 1
ATOM 1276 C C . THR A 1 175 ? -15.789 10.940 -7.167 1.00 95.94 175 THR A C 1
ATOM 1278 O O . THR A 1 175 ? -16.752 11.711 -7.208 1.00 95.94 175 THR A O 1
ATOM 1281 N N . ALA A 1 176 ? -15.609 10.082 -6.157 1.00 96.25 176 ALA A N 1
ATOM 1282 C CA . ALA A 1 176 ? -16.568 9.917 -5.065 1.00 96.25 176 ALA A CA 1
ATOM 1283 C C . ALA A 1 176 ? -15.956 9.319 -3.787 1.00 96.25 176 ALA A C 1
ATOM 1285 O O . ALA A 1 176 ? -14.909 8.666 -3.807 1.00 96.25 176 ALA A O 1
ATOM 1286 N N . TYR A 1 177 ? -16.671 9.503 -2.671 1.00 96.12 177 TYR A N 1
ATOM 1287 C CA . TYR A 1 177 ? -16.516 8.669 -1.477 1.00 96.12 177 TYR A CA 1
ATOM 1288 C C . TYR A 1 177 ? -17.760 7.813 -1.278 1.00 96.12 177 TYR A C 1
ATOM 1290 O O . TYR A 1 177 ? -18.837 8.340 -1.006 1.00 96.12 177 TYR A O 1
ATOM 1298 N N . VAL A 1 178 ? -17.607 6.499 -1.379 1.00 96.50 178 VAL A N 1
ATOM 1299 C CA . VAL A 1 178 ? -18.707 5.542 -1.284 1.00 96.50 178 VAL A CA 1
ATOM 1300 C C . VAL A 1 178 ? -18.739 4.934 0.114 1.00 96.50 178 VAL A C 1
ATOM 1302 O O . VAL A 1 178 ? -17.752 4.387 0.611 1.00 96.50 178 VAL A O 1
ATOM 1305 N N . ILE A 1 179 ? -19.879 5.065 0.778 1.00 96.38 179 ILE A N 1
ATOM 1306 C CA . ILE A 1 179 ? -20.120 4.594 2.134 1.00 96.38 179 ILE A CA 1
ATOM 1307 C C . ILE A 1 179 ? -20.757 3.217 2.067 1.00 96.38 179 ILE A C 1
ATOM 1309 O O . ILE A 1 179 ? -21.875 3.074 1.581 1.00 96.38 179 ILE A O 1
ATOM 1313 N N . HIS A 1 180 ? -20.081 2.221 2.623 1.00 95.12 180 HIS A N 1
ATOM 1314 C CA . HIS A 1 180 ? -20.603 0.869 2.763 1.00 95.12 180 HIS A CA 1
ATOM 1315 C C . HIS A 1 180 ? -20.873 0.536 4.224 1.00 95.12 180 HIS A C 1
ATOM 1317 O O . HIS A 1 180 ? -20.147 0.977 5.116 1.00 95.12 180 HIS A O 1
ATOM 1323 N N . ARG A 1 181 ? -21.884 -0.293 4.476 1.00 93.94 181 ARG A N 1
ATOM 1324 C CA . ARG A 1 181 ? -22.144 -0.927 5.772 1.00 93.94 181 ARG A CA 1
ATOM 1325 C C . ARG A 1 181 ? -22.128 -2.437 5.573 1.00 93.94 181 ARG A C 1
ATOM 1327 O O . ARG A 1 181 ? -23.045 -3.003 4.985 1.00 93.94 181 ARG A O 1
ATOM 1334 N N . GLY A 1 182 ? -21.075 -3.090 6.061 1.00 90.69 182 GLY A N 1
ATOM 1335 C CA . GLY A 1 182 ? -20.771 -4.454 5.628 1.00 90.69 182 GLY A CA 1
ATOM 1336 C C . GLY A 1 182 ? -20.521 -4.476 4.117 1.00 90.69 182 GLY A C 1
ATOM 1337 O O . GLY A 1 182 ? -19.690 -3.712 3.632 1.00 90.69 182 GLY A O 1
ATOM 1338 N N . ASP A 1 183 ? -21.270 -5.305 3.393 1.00 89.44 183 ASP A N 1
ATOM 1339 C CA . ASP A 1 183 ? -21.150 -5.450 1.936 1.00 89.44 183 ASP A CA 1
ATOM 1340 C C . ASP A 1 183 ? -22.113 -4.539 1.148 1.00 89.44 183 ASP A C 1
ATOM 1342 O O . ASP A 1 183 ? -22.047 -4.476 -0.078 1.00 89.44 183 ASP A O 1
ATOM 1346 N N . GLU A 1 184 ? -23.016 -3.831 1.830 1.00 94.00 184 GLU A N 1
ATOM 1347 C CA . GLU A 1 184 ? -24.033 -2.987 1.197 1.00 94.00 184 GLU A CA 1
ATOM 1348 C C . GLU A 1 184 ? -23.530 -1.551 1.021 1.00 94.00 184 GLU A C 1
ATOM 1350 O O . GLU A 1 184 ? -23.072 -0.932 1.983 1.00 94.00 184 GLU A O 1
ATOM 1355 N N . GLU A 1 185 ? -23.650 -1.007 -0.192 1.00 95.38 185 GLU A N 1
ATOM 1356 C CA . GLU A 1 185 ? -23.485 0.425 -0.448 1.00 95.38 185 GLU A CA 1
ATOM 1357 C C . GLU A 1 185 ? -24.694 1.192 0.102 1.00 95.38 185 GLU A C 1
ATOM 1359 O O . GLU A 1 185 ? -25.840 0.916 -0.248 1.00 95.38 185 GLU A O 1
ATOM 1364 N N . ILE A 1 186 ? -24.427 2.167 0.965 1.00 96.19 186 ILE A N 1
ATOM 1365 C CA . ILE A 1 186 ? -25.441 2.996 1.617 1.00 96.19 186 ILE A CA 1
ATOM 1366 C C . ILE A 1 186 ? -25.606 4.326 0.891 1.00 96.19 186 ILE A C 1
ATOM 1368 O O . ILE A 1 186 ? -26.729 4.775 0.669 1.00 96.19 186 ILE A O 1
ATOM 1372 N N . GLU A 1 187 ? -24.492 4.985 0.570 1.00 96.94 187 GLU A N 1
ATOM 1373 C CA . GLU A 1 187 ? -24.508 6.324 -0.014 1.00 96.94 187 GLU A CA 1
ATOM 1374 C C . GLU A 1 187 ? -23.209 6.617 -0.770 1.00 96.94 187 GLU A C 1
ATOM 1376 O O . GLU A 1 187 ? -22.128 6.243 -0.321 1.00 96.94 187 GLU A O 1
ATOM 1381 N N . SER A 1 188 ? -23.310 7.351 -1.877 1.00 96.62 188 SER A N 1
ATOM 1382 C CA . SER A 1 188 ? -22.166 7.892 -2.611 1.00 96.62 188 SER A CA 1
ATOM 1383 C C . SER A 1 188 ? -22.105 9.409 -2.430 1.00 96.62 188 SER A C 1
ATOM 1385 O O . SER A 1 188 ? -23.068 10.130 -2.704 1.00 96.62 188 SER A O 1
ATOM 1387 N N . LEU A 1 189 ? -20.976 9.893 -1.916 1.00 97.50 189 LEU A N 1
ATOM 1388 C CA . LEU A 1 189 ? -20.746 11.285 -1.548 1.00 97.50 189 LEU A CA 1
ATOM 1389 C C . LEU A 1 189 ? -19.859 11.989 -2.577 1.00 97.50 189 LEU A C 1
ATOM 1391 O O . LEU A 1 189 ? -18.952 11.400 -3.162 1.00 97.50 189 LEU A O 1
ATOM 1395 N N . SER A 1 190 ? -20.058 13.302 -2.713 1.00 96.69 190 SER A N 1
ATOM 1396 C CA . SER A 1 190 ? -19.161 14.178 -3.477 1.00 96.69 190 SER A CA 1
ATOM 1397 C C . SER A 1 190 ? -17.706 14.059 -2.990 1.00 96.69 190 SER A C 1
ATOM 1399 O O . SER A 1 190 ? -17.489 14.003 -1.777 1.00 96.69 190 SER A O 1
ATOM 1401 N N . PRO A 1 191 ? -16.694 14.186 -3.872 1.00 93.69 191 PRO A N 1
ATOM 1402 C CA . PRO A 1 191 ? -15.280 14.129 -3.480 1.00 93.69 191 PRO A CA 1
ATOM 1403 C C . PRO A 1 191 ? -14.852 15.327 -2.607 1.00 93.69 191 PRO A C 1
ATOM 1405 O O . PRO A 1 191 ? -13.773 15.343 -2.016 1.00 93.69 191 PRO A O 1
ATOM 1408 N N . ARG A 1 192 ? -15.713 16.347 -2.464 1.00 94.88 192 ARG A N 1
ATOM 1409 C CA . ARG A 1 192 ? -15.518 17.463 -1.521 1.00 94.88 192 ARG A CA 1
ATOM 1410 C C . ARG A 1 192 ? -16.111 17.199 -0.139 1.00 94.88 192 ARG A C 1
ATOM 1412 O O . ARG A 1 192 ? -15.801 17.932 0.800 1.00 94.88 192 ARG A O 1
ATOM 1419 N N . GLN A 1 193 ? -16.976 16.197 0.001 1.00 96.69 193 GLN A N 1
ATOM 1420 C CA . GLN A 1 193 ? -17.583 15.846 1.276 1.00 96.69 193 GLN A CA 1
ATOM 1421 C C . GLN A 1 193 ? -16.695 14.853 2.017 1.00 96.69 193 GLN A C 1
ATOM 1423 O O . GLN A 1 193 ? -16.414 13.757 1.554 1.00 96.69 193 GLN A O 1
ATOM 1428 N N . ARG A 1 194 ? -16.242 15.270 3.198 1.00 94.25 194 ARG A N 1
ATOM 1429 C CA . ARG A 1 194 ? -15.162 14.604 3.946 1.00 94.25 194 ARG A CA 1
ATOM 1430 C C . ARG A 1 194 ? -15.556 14.226 5.354 1.00 94.25 194 ARG A C 1
ATOM 1432 O O . ARG A 1 194 ? -14.716 14.037 6.225 1.00 94.25 194 ARG A O 1
ATOM 1439 N N . ARG A 1 195 ? -16.866 14.205 5.563 1.00 95.19 195 ARG A N 1
ATOM 1440 C CA . ARG A 1 195 ? -17.510 13.962 6.834 1.00 95.19 195 ARG A CA 1
ATOM 1441 C C . ARG A 1 195 ? -18.824 13.244 6.595 1.00 95.19 195 ARG A C 1
ATOM 1443 O O . ARG A 1 195 ? -19.608 13.659 5.738 1.00 95.19 195 ARG A O 1
ATOM 1450 N N . TYR A 1 196 ? -19.074 12.227 7.405 1.00 96.25 196 TYR A N 1
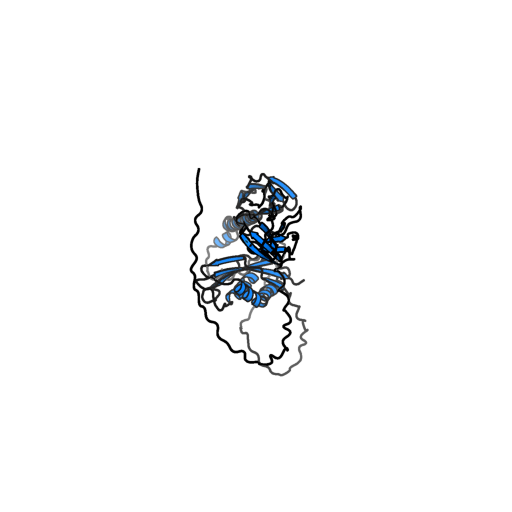ATOM 1451 C CA . TYR A 1 196 ? -20.303 11.449 7.380 1.00 96.25 196 TYR A CA 1
ATOM 1452 C C . TYR A 1 196 ? -20.815 11.209 8.798 1.00 96.25 196 TYR A C 1
ATOM 1454 O O . TYR A 1 196 ? -20.042 10.873 9.696 1.00 96.25 196 TYR A O 1
ATOM 1462 N N . GLN A 1 197 ? -22.116 11.416 9.003 1.00 95.81 197 GLN A N 1
ATOM 1463 C CA . GLN A 1 197 ? -22.777 11.253 10.297 1.00 95.81 197 GLN A CA 1
ATOM 1464 C C . GLN A 1 197 ? -23.769 10.102 10.240 1.00 95.81 197 GLN A C 1
ATOM 1466 O O . GLN A 1 197 ? -24.556 10.018 9.302 1.00 95.81 197 GLN A O 1
ATOM 1471 N N . PHE A 1 198 ? -23.760 9.232 11.250 1.00 94.56 198 PHE A N 1
ATOM 1472 C CA . PHE A 1 198 ? -24.605 8.043 11.245 1.00 94.56 198 PHE A CA 1
ATOM 1473 C C . PHE A 1 198 ? -24.991 7.536 12.634 1.00 94.56 198 PHE A C 1
ATOM 1475 O O . PHE A 1 198 ? -24.267 7.678 13.620 1.00 94.56 198 PHE A O 1
ATOM 1482 N N . ARG A 1 199 ? -26.176 6.919 12.647 1.00 92.81 199 ARG A N 1
ATOM 1483 C CA . ARG A 1 199 ? -26.690 5.980 1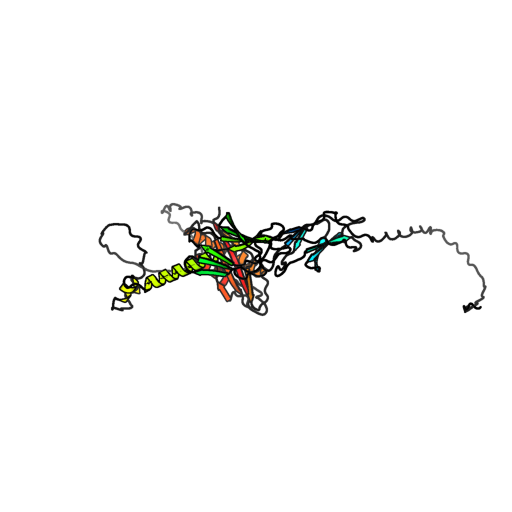3.652 1.00 92.81 199 ARG A CA 1
ATOM 1484 C C . ARG A 1 199 ? -25.645 4.945 14.069 1.00 92.81 199 ARG A C 1
ATOM 1486 O O . ARG A 1 199 ? -25.485 4.022 13.273 1.00 92.81 199 ARG A O 1
ATOM 1493 N N . HIS A 1 200 ? -24.969 5.040 15.216 1.00 89.94 200 HIS A N 1
ATOM 1494 C CA . HIS A 1 200 ? -24.170 3.915 15.726 1.00 89.94 200 HIS A CA 1
ATOM 1495 C C . HIS A 1 200 ? -25.023 3.013 16.619 1.00 89.94 200 HIS A C 1
ATOM 1497 O O . HIS A 1 200 ? -25.754 3.487 17.492 1.00 89.94 200 HIS A O 1
ATOM 1503 N N . ARG A 1 201 ? -24.936 1.703 16.388 1.00 87.38 201 ARG A N 1
ATOM 1504 C CA . ARG A 1 201 ? -25.485 0.669 17.267 1.00 87.38 201 ARG A CA 1
ATOM 1505 C C . ARG A 1 201 ? -24.440 -0.418 17.440 1.00 87.38 201 ARG A C 1
ATOM 1507 O O . ARG A 1 201 ? -23.708 -0.720 16.507 1.00 87.38 201 ARG A O 1
ATOM 1514 N N . GLN A 1 202 ? -24.415 -1.030 18.619 1.00 76.94 202 GLN A N 1
ATOM 1515 C CA . GLN A 1 202 ? -23.417 -2.039 18.977 1.00 76.94 202 GLN A CA 1
ATOM 1516 C C . GLN A 1 202 ? -23.395 -3.252 18.029 1.00 76.94 202 GLN A C 1
ATOM 1518 O O . GLN A 1 202 ? -22.332 -3.820 17.813 1.00 76.94 202 GLN A O 1
ATOM 1523 N N . ASP A 1 203 ? -24.543 -3.613 17.451 1.00 84.38 203 ASP A N 1
ATOM 1524 C CA . ASP A 1 203 ? -24.681 -4.762 16.546 1.00 84.38 203 ASP A CA 1
ATOM 1525 C C . ASP A 1 203 ? -24.662 -4.370 15.056 1.00 84.38 203 ASP A C 1
ATOM 1527 O O . ASP A 1 203 ? -24.864 -5.224 14.189 1.00 84.38 203 ASP A O 1
ATOM 1531 N N . ASP A 1 204 ? -24.468 -3.085 14.734 1.00 84.19 204 ASP A N 1
ATOM 1532 C CA . ASP A 1 204 ? -24.416 -2.650 13.340 1.00 84.19 204 ASP A CA 1
ATOM 1533 C C . ASP A 1 204 ? -23.112 -3.138 12.679 1.00 84.19 204 ASP A C 1
ATOM 1535 O O . ASP A 1 204 ? -22.040 -3.064 13.288 1.00 84.19 204 ASP A O 1
ATOM 1539 N N . PRO A 1 205 ? -23.157 -3.592 11.411 1.00 88.75 205 PRO A N 1
ATOM 1540 C CA . PRO A 1 205 ? -21.948 -3.892 10.658 1.00 88.75 205 PRO A CA 1
ATOM 1541 C C . PRO A 1 205 ? -21.024 -2.677 10.556 1.00 88.75 205 PRO A C 1
ATOM 1543 O O . PRO A 1 205 ? -21.477 -1.528 10.528 1.00 88.75 205 PRO A O 1
ATOM 1546 N N . LEU A 1 206 ? -19.724 -2.949 10.423 1.00 87.31 206 LEU A N 1
ATOM 1547 C CA . LEU A 1 206 ? -18.713 -1.914 10.254 1.00 87.31 206 LEU A CA 1
ATOM 1548 C C . LEU A 1 206 ? -19.038 -1.040 9.040 1.00 87.31 206 LEU A C 1
ATOM 1550 O O . LEU A 1 206 ? -19.269 -1.547 7.938 1.00 87.31 206 LEU A O 1
ATOM 1554 N N . LEU A 1 207 ? -19.013 0.273 9.245 1.00 93.50 207 LEU A N 1
ATOM 1555 C CA . LEU A 1 207 ? -19.096 1.229 8.157 1.00 93.50 207 LEU A CA 1
ATOM 1556 C C . LEU A 1 207 ? -17.701 1.443 7.577 1.00 93.50 207 LEU A C 1
ATOM 1558 O O . LEU A 1 207 ? -16.766 1.738 8.323 1.00 93.50 207 LEU A O 1
ATOM 1562 N N . THR A 1 208 ? -17.572 1.310 6.263 1.00 92.44 208 THR A N 1
ATOM 1563 C CA . THR A 1 208 ? -16.320 1.482 5.520 1.00 92.44 208 THR A CA 1
ATOM 1564 C C . THR A 1 208 ? -16.509 2.569 4.472 1.00 92.44 208 THR A C 1
ATOM 1566 O O . THR A 1 208 ? -17.511 2.585 3.764 1.00 92.44 208 THR A O 1
ATOM 1569 N N . VAL A 1 209 ? -15.555 3.489 4.380 1.00 93.81 209 VAL A N 1
ATOM 1570 C CA . VAL A 1 209 ? -15.533 4.541 3.363 1.00 93.81 209 VAL A CA 1
ATOM 1571 C C . VAL A 1 209 ? -14.516 4.150 2.305 1.00 93.81 209 VAL A C 1
ATOM 1573 O O . VAL A 1 209 ? -13.335 3.961 2.619 1.00 93.81 209 VAL A O 1
ATOM 1576 N N . TYR A 1 210 ? -14.977 4.053 1.066 1.00 92.75 210 TYR A N 1
ATOM 1577 C CA . TYR A 1 210 ? -14.150 3.825 -0.107 1.00 92.75 210 TYR A CA 1
ATOM 1578 C C . TYR A 1 210 ? -13.949 5.143 -0.850 1.00 92.75 210 TYR A C 1
ATOM 1580 O O . TYR A 1 210 ? -14.906 5.877 -1.068 1.00 92.75 210 TYR A O 1
ATOM 1588 N N . ALA A 1 211 ? -12.717 5.455 -1.229 1.00 92.75 211 ALA A N 1
ATOM 1589 C CA . ALA A 1 211 ? -12.438 6.434 -2.268 1.00 92.75 211 ALA A CA 1
ATOM 1590 C C . ALA A 1 211 ? -12.490 5.719 -3.619 1.00 92.75 211 ALA A C 1
ATOM 1592 O O . ALA A 1 211 ? -11.933 4.627 -3.735 1.00 92.75 211 ALA A O 1
ATOM 1593 N N . GLN A 1 212 ? -13.162 6.328 -4.590 1.00 93.06 212 GLN A N 1
ATOM 1594 C CA . GLN A 1 212 ? -13.308 5.820 -5.951 1.00 93.06 212 GLN A CA 1
ATOM 1595 C C . GLN A 1 212 ? -12.738 6.837 -6.939 1.00 93.06 212 GLN A C 1
ATOM 1597 O O . GLN A 1 212 ? -13.012 8.033 -6.796 1.00 93.06 212 GLN A O 1
ATOM 1602 N N . ASP A 1 213 ? -11.966 6.371 -7.917 1.00 92.25 213 ASP A N 1
ATOM 1603 C CA . ASP A 1 213 ? -11.435 7.189 -9.014 1.00 92.25 213 ASP A CA 1
ATOM 1604 C C . ASP A 1 213 ? -12.318 7.128 -10.281 1.00 92.25 213 ASP A C 1
ATOM 1606 O O . ASP A 1 213 ? -13.451 6.633 -10.253 1.00 92.25 213 ASP A O 1
ATOM 1610 N N . ALA A 1 214 ? -11.844 7.703 -11.388 1.00 88.69 214 ALA A N 1
ATOM 1611 C CA . ALA A 1 214 ? -12.529 7.678 -12.680 1.00 88.69 214 ALA A CA 1
ATOM 1612 C C . ALA A 1 214 ? -12.292 6.371 -13.462 1.00 88.69 214 ALA A C 1
ATOM 1614 O O . ALA A 1 214 ? -13.154 5.975 -14.256 1.00 88.69 214 ALA A O 1
ATOM 1615 N N . ALA A 1 215 ? -11.164 5.694 -13.231 1.00 86.25 215 ALA A N 1
ATOM 1616 C CA . ALA A 1 215 ? -10.849 4.375 -13.779 1.00 86.25 215 ALA A CA 1
ATOM 1617 C C . ALA A 1 215 ? -11.660 3.228 -13.136 1.00 86.25 215 ALA A C 1
ATOM 1619 O O . ALA A 1 215 ? -11.727 2.125 -13.686 1.00 86.25 215 ALA A O 1
ATOM 1620 N N . GLY A 1 216 ? -12.343 3.494 -12.021 1.00 85.44 216 GLY A N 1
ATOM 1621 C CA . GLY A 1 216 ? -13.159 2.542 -11.276 1.00 85.44 216 GLY A CA 1
ATOM 1622 C C . GLY A 1 216 ? -12.387 1.759 -10.214 1.00 85.44 216 GLY A C 1
ATOM 1623 O O . GLY A 1 216 ? -12.930 0.782 -9.681 1.00 85.44 216 GLY A O 1
ATOM 1624 N N . HIS A 1 217 ? -11.153 2.149 -9.883 1.00 87.75 217 HIS A N 1
ATOM 1625 C CA . HIS A 1 217 ? -10.464 1.572 -8.741 1.00 87.75 217 HIS A CA 1
ATOM 1626 C C . HIS A 1 217 ? -11.003 2.155 -7.435 1.00 87.75 217 HIS A C 1
ATOM 1628 O O . HIS A 1 217 ? -11.442 3.301 -7.344 1.00 87.75 217 HIS A O 1
ATOM 1634 N N . ASN A 1 218 ? -10.974 1.322 -6.394 1.00 88.69 218 ASN A N 1
ATOM 1635 C CA . ASN A 1 218 ? -11.519 1.658 -5.088 1.00 88.69 218 ASN A CA 1
ATOM 1636 C C . ASN A 1 218 ? -10.499 1.360 -3.992 1.00 88.69 218 ASN A C 1
ATOM 1638 O O . ASN A 1 218 ? -9.889 0.288 -3.971 1.00 88.69 218 ASN A O 1
ATOM 1642 N N . ALA A 1 219 ? -10.397 2.255 -3.014 1.00 88.25 219 ALA A N 1
ATOM 1643 C CA . ALA A 1 219 ? -9.539 2.070 -1.852 1.00 88.25 219 ALA A CA 1
ATOM 1644 C C . ALA A 1 219 ? -10.267 2.398 -0.551 1.00 88.25 219 ALA A C 1
ATOM 1646 O O . ALA A 1 219 ? -10.956 3.408 -0.442 1.00 88.25 219 ALA A O 1
ATOM 1647 N N . VAL A 1 220 ? -10.086 1.556 0.469 1.00 87.81 220 VAL A N 1
ATOM 1648 C CA . VAL A 1 220 ? -10.602 1.838 1.814 1.00 87.81 220 VAL A CA 1
ATOM 1649 C C . VAL A 1 220 ? -9.786 2.963 2.437 1.00 87.81 220 VAL A C 1
ATOM 1651 O O . VAL A 1 220 ? -8.598 2.781 2.699 1.00 87.81 220 VAL A O 1
ATOM 1654 N N . ILE A 1 221 ? -10.441 4.082 2.738 1.00 86.44 221 ILE A N 1
ATOM 1655 C CA . ILE A 1 221 ? -9.804 5.259 3.345 1.00 86.44 221 ILE A CA 1
ATOM 1656 C C . ILE A 1 221 ? -10.248 5.516 4.788 1.00 86.44 221 ILE A C 1
ATOM 1658 O O . ILE A 1 221 ? -9.536 6.174 5.540 1.00 86.44 221 ILE A O 1
ATOM 1662 N N . ALA A 1 222 ? -11.407 4.996 5.205 1.00 88.88 222 ALA A N 1
ATOM 1663 C CA . ALA A 1 222 ? -11.879 5.123 6.579 1.00 88.88 222 ALA A CA 1
ATOM 1664 C C . ALA A 1 222 ? -12.786 3.969 7.005 1.00 88.88 222 ALA A C 1
ATOM 1666 O O . ALA A 1 222 ? -13.385 3.287 6.176 1.00 88.88 222 ALA A O 1
ATOM 1667 N N . SER A 1 223 ? -12.900 3.753 8.318 1.00 89.12 223 SER A N 1
ATOM 1668 C CA . SER A 1 223 ? -13.866 2.805 8.879 1.00 89.12 223 SER A CA 1
ATOM 1669 C C . SER A 1 223 ? -14.365 3.235 10.256 1.00 89.12 223 SER A C 1
ATOM 1671 O O . SER A 1 223 ? -13.648 3.914 10.989 1.00 89.12 223 SER A O 1
ATOM 1673 N N . SER A 1 224 ? -15.553 2.783 10.661 1.00 88.81 224 SER A N 1
ATOM 1674 C CA . SER A 1 224 ? -16.127 3.095 11.977 1.00 88.81 224 SER A CA 1
ATOM 1675 C C . SER A 1 224 ? -15.480 2.365 13.160 1.00 88.81 224 SER A C 1
ATOM 1677 O O . SER A 1 224 ? -15.984 2.483 14.271 1.00 88.81 224 SER A O 1
ATOM 1679 N N . ARG A 1 225 ? -14.347 1.666 12.984 1.00 87.12 225 ARG A N 1
ATOM 1680 C CA . ARG A 1 225 ? -13.689 0.915 14.075 1.00 87.12 225 ARG A CA 1
ATOM 1681 C C . ARG A 1 225 ? -13.306 1.813 15.248 1.00 87.12 225 ARG A C 1
ATOM 1683 O O . ARG A 1 225 ? -13.395 1.403 16.398 1.00 87.12 225 ARG A O 1
ATOM 1690 N N . GLN A 1 226 ? -12.895 3.048 14.968 1.00 82.69 226 GLN A N 1
ATOM 1691 C CA . GLN A 1 226 ? -12.556 4.020 16.011 1.00 82.69 226 GLN A CA 1
ATOM 1692 C C . GLN A 1 226 ? -13.788 4.450 16.820 1.00 82.69 226 GLN A C 1
ATOM 1694 O O . GLN A 1 226 ? -13.667 4.749 18.004 1.00 82.69 226 GLN A O 1
ATOM 1699 N N . VAL A 1 227 ? -14.983 4.429 16.220 1.00 84.50 227 VAL A N 1
ATOM 1700 C CA . VAL A 1 227 ? -16.235 4.697 16.942 1.00 84.50 227 VAL A CA 1
ATOM 1701 C C . VAL A 1 227 ? -16.511 3.581 17.951 1.00 84.50 227 VAL A C 1
ATOM 1703 O O . VAL A 1 227 ? -16.862 3.881 19.089 1.00 84.50 227 VAL A O 1
ATOM 1706 N N . ASP A 1 228 ? -16.279 2.316 17.586 1.00 83.38 228 ASP A N 1
ATOM 1707 C CA . ASP A 1 228 ? -16.463 1.176 18.500 1.00 83.38 228 ASP A CA 1
ATOM 1708 C C . ASP A 1 228 ? -15.548 1.278 19.732 1.00 83.38 228 ASP A C 1
ATOM 1710 O O . ASP A 1 228 ? -15.972 0.998 20.856 1.00 83.38 228 ASP A O 1
ATOM 1714 N N . VAL A 1 229 ? -14.314 1.764 19.544 1.00 83.88 229 VAL A N 1
ATOM 1715 C CA . VAL A 1 229 ? -13.377 2.040 20.647 1.00 83.88 229 VAL A CA 1
ATOM 1716 C C . VAL A 1 229 ? -13.920 3.131 21.577 1.00 83.88 229 VAL A C 1
ATOM 1718 O O . VAL A 1 229 ? -13.888 2.958 22.797 1.00 83.88 229 VAL A O 1
ATOM 1721 N N . LEU A 1 230 ? -14.476 4.222 21.034 1.00 84.62 230 LEU A N 1
ATOM 1722 C CA . LEU A 1 230 ? -15.081 5.297 21.836 1.00 84.62 230 LEU A CA 1
ATOM 1723 C C . LEU A 1 230 ? -16.299 4.814 22.639 1.00 84.62 230 LEU A C 1
ATOM 1725 O O . LEU A 1 230 ? -16.491 5.228 23.786 1.00 84.62 230 LEU A O 1
ATOM 1729 N N . VAL A 1 231 ? -17.119 3.928 22.063 1.00 84.00 231 VAL A N 1
ATOM 1730 C CA . VAL A 1 231 ? -18.247 3.302 22.774 1.00 84.00 231 VAL A CA 1
ATOM 1731 C C . VAL A 1 231 ? -17.738 2.448 23.935 1.00 84.00 231 VAL A C 1
ATOM 1733 O O . VAL A 1 231 ? -18.234 2.581 25.056 1.00 84.00 231 VAL A O 1
ATOM 1736 N N . ALA A 1 232 ? -16.724 1.612 23.692 1.00 81.31 232 ALA A N 1
ATOM 1737 C CA . ALA A 1 232 ? -16.141 0.752 24.717 1.00 81.31 232 ALA A CA 1
ATOM 1738 C C . ALA A 1 232 ? -15.539 1.559 25.882 1.00 81.31 232 ALA A C 1
ATOM 1740 O O . ALA A 1 232 ? -15.772 1.224 27.043 1.00 81.31 232 ALA A O 1
ATOM 1741 N N . GLN A 1 233 ? -14.835 2.659 25.594 1.00 82.00 233 GLN A N 1
ATOM 1742 C CA . GLN A 1 233 ? -14.270 3.547 26.619 1.00 82.00 233 GLN A CA 1
ATOM 1743 C C . GLN A 1 233 ? -15.352 4.153 27.526 1.00 82.00 233 GLN A C 1
ATOM 1745 O O . GLN A 1 233 ? -15.232 4.096 28.750 1.00 82.00 233 GLN A O 1
ATOM 1750 N N . ARG A 1 234 ? -16.458 4.651 26.952 1.00 80.44 234 ARG A N 1
ATOM 1751 C CA . ARG A 1 234 ? -17.587 5.190 27.736 1.00 80.44 234 ARG A CA 1
ATOM 1752 C C . ARG A 1 234 ? -18.251 4.142 28.620 1.00 80.44 234 ARG A C 1
ATOM 1754 O O . ARG A 1 234 ? -18.654 4.457 29.738 1.00 80.44 234 ARG A O 1
ATOM 1761 N N . ALA A 1 235 ? -18.376 2.908 28.135 1.00 76.94 235 ALA A N 1
ATOM 1762 C CA . ALA A 1 235 ? -18.946 1.821 28.925 1.00 76.94 235 ALA A CA 1
ATOM 1763 C C . ALA A 1 235 ? -18.101 1.542 30.181 1.00 76.94 235 ALA A C 1
ATOM 1765 O O . ALA A 1 235 ? -18.658 1.357 31.263 1.00 76.94 235 ALA A O 1
ATOM 1766 N N . VAL A 1 236 ? -16.770 1.591 30.064 1.00 74.56 236 VAL A N 1
ATOM 1767 C CA . VAL A 1 236 ? -15.853 1.437 31.205 1.00 74.56 236 VAL A CA 1
ATOM 1768 C C . VAL A 1 236 ? -16.005 2.587 32.205 1.00 74.56 236 VAL A C 1
ATOM 1770 O O . VAL A 1 236 ? -16.113 2.333 33.404 1.00 74.56 236 VAL A O 1
ATOM 1773 N N . GLU A 1 237 ? -16.080 3.838 31.743 1.00 71.69 237 GLU A N 1
ATOM 1774 C CA . GLU A 1 237 ? -16.288 5.000 32.624 1.00 71.69 237 GLU A CA 1
ATOM 1775 C C . GLU A 1 237 ? -17.610 4.908 33.396 1.00 71.69 237 GLU A C 1
ATOM 1777 O O . GLU A 1 237 ? -17.649 5.154 34.603 1.00 71.69 237 GLU A O 1
ATOM 1782 N N . GLN A 1 238 ? -18.692 4.498 32.728 1.00 71.75 238 GLN A N 1
ATOM 1783 C CA . GLN A 1 238 ? -19.990 4.307 33.377 1.00 71.75 238 GLN A CA 1
ATOM 1784 C C . GLN A 1 238 ? -19.973 3.162 34.393 1.00 71.75 238 GLN A C 1
ATOM 1786 O O . GLN A 1 238 ? -20.591 3.287 35.451 1.00 71.75 238 GLN A O 1
ATOM 1791 N N . MET A 1 239 ? -19.242 2.076 34.124 1.00 64.81 239 MET A N 1
ATOM 1792 C CA . MET A 1 239 ? -19.034 1.009 35.108 1.00 64.81 239 MET A CA 1
ATOM 1793 C C . MET A 1 239 ? -18.253 1.509 36.328 1.00 64.81 239 MET A C 1
ATOM 1795 O O . MET A 1 239 ? -18.616 1.185 37.458 1.00 64.81 239 MET A O 1
ATOM 1799 N N . LEU A 1 240 ? -17.224 2.335 36.121 1.00 58.75 240 LEU A N 1
ATOM 1800 C CA . LEU A 1 240 ? -16.395 2.873 37.200 1.00 58.75 240 LEU A CA 1
ATOM 1801 C C . LEU A 1 240 ? -17.166 3.881 38.071 1.00 58.75 240 LEU A C 1
ATOM 1803 O O . LEU A 1 240 ? -17.071 3.840 39.295 1.00 58.75 240 LEU A O 1
ATOM 1807 N N . ILE A 1 241 ? -17.989 4.738 37.458 1.00 59.94 241 ILE A N 1
ATOM 1808 C CA . ILE A 1 241 ? -18.870 5.675 38.173 1.00 59.94 241 ILE A CA 1
ATOM 1809 C C . ILE A 1 241 ? -20.006 4.923 38.877 1.00 59.94 241 ILE A C 1
ATOM 1811 O O . ILE A 1 241 ? -20.325 5.241 40.018 1.00 59.94 241 ILE A O 1
ATOM 1815 N N . GLY A 1 242 ? -20.588 3.896 38.252 1.00 55.81 242 GLY A N 1
ATOM 1816 C CA . GLY A 1 242 ? -21.603 3.044 38.879 1.00 55.81 242 GLY A CA 1
ATOM 1817 C C . GLY A 1 242 ? -21.075 2.284 40.101 1.00 55.81 242 GLY A C 1
ATOM 1818 O O . GLY A 1 242 ? -21.794 2.132 41.083 1.00 55.81 242 GLY A O 1
ATOM 1819 N N . ALA A 1 243 ? -19.802 1.877 40.084 1.00 52.28 243 ALA A N 1
ATOM 1820 C CA . ALA A 1 243 ? -19.142 1.245 41.227 1.00 52.28 243 ALA A CA 1
ATOM 1821 C C . ALA A 1 243 ? -18.856 2.216 42.393 1.00 52.28 243 ALA A C 1
ATOM 1823 O O . ALA A 1 243 ? -18.714 1.767 43.529 1.00 52.28 243 ALA A O 1
ATOM 1824 N N . LEU A 1 244 ? -18.790 3.529 42.130 1.00 53.72 244 LEU A N 1
ATOM 1825 C CA . LEU A 1 244 ? -18.440 4.566 43.114 1.00 53.72 244 LEU A CA 1
ATOM 1826 C C . LEU A 1 244 ? -19.620 5.466 43.534 1.00 53.72 244 LEU A C 1
ATOM 1828 O O . LEU A 1 244 ? -19.525 6.158 44.544 1.00 53.72 244 LEU A O 1
ATOM 1832 N N . GLY A 1 245 ? -20.705 5.508 42.756 1.00 49.66 245 GLY A N 1
ATOM 1833 C CA . GLY A 1 245 ? -21.677 6.610 42.778 1.00 49.66 245 GLY A CA 1
ATOM 1834 C C . GLY A 1 245 ? -23.079 6.291 43.294 1.00 49.66 245 GLY A C 1
ATOM 1835 O O . GLY A 1 245 ? -23.913 7.192 43.350 1.00 49.66 245 GLY A O 1
ATOM 1836 N N . THR A 1 246 ? -23.378 5.054 43.683 1.00 48.81 246 THR A N 1
ATOM 1837 C CA . THR A 1 246 ? -24.669 4.729 44.305 1.00 48.81 246 THR A CA 1
ATOM 1838 C C . THR A 1 246 ? -24.450 4.302 45.745 1.00 48.81 246 THR A C 1
ATOM 1840 O O . THR A 1 246 ? -23.650 3.404 45.993 1.00 48.81 246 THR A O 1
ATOM 1843 N N . ASN A 1 247 ? -25.210 4.881 46.680 1.00 50.34 247 ASN A N 1
ATOM 1844 C CA . ASN A 1 247 ? -25.263 4.508 48.105 1.00 50.34 247 ASN A CA 1
ATOM 1845 C C . ASN A 1 247 ? -25.761 3.060 48.364 1.00 50.34 247 ASN A C 1
ATOM 1847 O O . ASN A 1 247 ? -26.147 2.746 49.479 1.00 50.34 247 ASN A O 1
ATOM 1851 N N . ASP A 1 248 ? -25.745 2.205 47.338 1.00 53.84 248 ASP A N 1
ATOM 1852 C CA . ASP A 1 248 ? -26.107 0.783 47.327 1.00 53.84 248 ASP A CA 1
ATOM 1853 C C . ASP A 1 248 ? -25.042 -0.070 46.585 1.00 53.84 248 ASP A C 1
ATOM 1855 O O . ASP A 1 248 ? -25.294 -1.209 46.188 1.00 53.84 248 ASP A O 1
ATOM 1859 N N . GLY A 1 249 ? -23.849 0.481 46.317 1.00 50.78 249 GLY A N 1
ATOM 1860 C CA . GLY A 1 249 ? -22.739 -0.257 45.708 1.00 50.78 249 GLY A CA 1
ATOM 1861 C C . GLY A 1 249 ? -21.964 -1.073 46.746 1.00 50.78 249 GLY A C 1
ATOM 1862 O O . GLY A 1 249 ? -21.716 -0.593 47.847 1.00 50.78 249 GLY A O 1
ATOM 1863 N N . ALA A 1 250 ? -21.506 -2.276 46.385 1.00 52.53 250 ALA A N 1
ATOM 1864 C CA . ALA A 1 250 ? -20.754 -3.176 47.274 1.00 52.53 250 ALA A CA 1
ATOM 1865 C C . ALA A 1 250 ? -19.486 -2.546 47.897 1.00 52.53 250 ALA A C 1
ATOM 1867 O O . ALA A 1 250 ? -19.019 -3.003 48.932 1.00 52.53 250 ALA A O 1
ATOM 1868 N N . LEU A 1 251 ? -18.943 -1.481 47.296 1.00 46.97 251 LEU A N 1
ATOM 1869 C CA . LEU A 1 251 ? -17.842 -0.687 47.852 1.00 46.97 251 LEU A CA 1
ATOM 1870 C C . LEU A 1 251 ? -18.292 0.322 48.922 1.00 46.97 251 LEU A C 1
ATOM 1872 O O . LEU A 1 251 ? -17.519 0.613 49.829 1.00 46.97 251 LEU A O 1
ATOM 1876 N N . ALA A 1 252 ? -19.522 0.838 48.852 1.00 52.53 252 ALA A N 1
ATOM 1877 C CA . ALA A 1 252 ? -20.066 1.758 49.850 1.00 52.53 252 ALA A CA 1
ATOM 1878 C C . ALA A 1 252 ? -20.349 1.041 51.180 1.00 52.53 252 ALA A C 1
ATOM 1880 O O . ALA A 1 252 ? -20.030 1.590 52.230 1.00 52.53 252 ALA A O 1
ATOM 1881 N N . ASP A 1 253 ? -20.840 -0.203 51.143 1.00 53.31 253 ASP A N 1
ATOM 1882 C CA . ASP A 1 253 ? -21.013 -1.038 52.346 1.00 53.31 253 ASP A CA 1
ATOM 1883 C C . ASP A 1 253 ? -19.669 -1.407 52.997 1.00 53.31 253 ASP A C 1
ATOM 1885 O O . ASP A 1 253 ? -19.553 -1.448 54.222 1.00 53.31 253 ASP A O 1
ATOM 1889 N N . VAL A 1 254 ? -18.625 -1.611 52.187 1.00 55.47 254 VAL A N 1
ATOM 1890 C CA . VAL A 1 254 ? -17.261 -1.879 52.673 1.00 55.47 254 VAL A CA 1
ATOM 1891 C C . VAL A 1 254 ? -16.619 -0.622 53.275 1.00 55.47 254 VAL A C 1
ATOM 1893 O O . VAL A 1 254 ? -15.880 -0.720 54.249 1.00 55.47 254 VAL A O 1
ATOM 1896 N N . LEU A 1 255 ? -16.925 0.568 52.747 1.00 55.50 255 LEU A N 1
ATOM 1897 C CA . LEU A 1 255 ? -16.405 1.847 53.253 1.00 55.50 255 LEU A CA 1
ATOM 1898 C C . LEU A 1 255 ? -17.219 2.431 54.421 1.00 55.50 255 LEU A C 1
ATOM 1900 O O . LEU A 1 255 ? -16.685 3.230 55.189 1.00 55.50 255 LEU A O 1
ATOM 1904 N N . ALA A 1 256 ? -18.490 2.048 54.577 1.00 55.88 256 ALA A N 1
ATOM 1905 C CA . ALA A 1 256 ? -19.348 2.468 55.688 1.00 55.88 256 ALA A CA 1
ATOM 1906 C C . ALA A 1 256 ? -19.107 1.665 56.982 1.00 55.88 256 ALA A C 1
ATOM 1908 O O . ALA A 1 256 ? -19.598 2.042 58.050 1.00 55.88 256 ALA A O 1
ATOM 1909 N N . ALA A 1 257 ? -18.338 0.575 56.914 1.00 53.22 257 ALA A N 1
ATOM 1910 C CA . ALA A 1 257 ? -17.895 -0.164 58.085 1.00 53.22 257 ALA A CA 1
ATOM 1911 C C . ALA A 1 257 ? -16.752 0.594 58.789 1.00 53.22 257 ALA A C 1
ATOM 1913 O O . ALA A 1 257 ? -15.582 0.481 58.435 1.00 53.22 257 ALA A O 1
ATOM 1914 N N . ASP A 1 258 ? -17.095 1.366 59.819 1.00 48.41 258 ASP A N 1
ATOM 1915 C CA . ASP A 1 258 ? -16.172 2.144 60.659 1.00 48.41 258 ASP A CA 1
ATOM 1916 C C . ASP A 1 258 ? -15.302 1.266 61.594 1.00 48.41 258 ASP A C 1
ATOM 1918 O O . ASP A 1 258 ? -15.285 1.432 62.815 1.00 48.41 258 ASP A O 1
ATOM 1922 N N . ARG A 1 259 ? -14.593 0.272 61.043 1.00 49.84 259 ARG A N 1
ATOM 1923 C CA . ARG A 1 259 ? -13.566 -0.506 61.756 1.00 49.84 259 ARG A CA 1
ATOM 1924 C C . ARG A 1 259 ? -12.408 -0.845 60.831 1.00 49.84 259 ARG A C 1
ATOM 1926 O O . ARG A 1 259 ? -12.404 -1.861 60.147 1.00 49.84 259 ARG A O 1
ATOM 1933 N N . TRP A 1 260 ? -11.401 0.015 60.861 1.00 40.59 260 TRP A N 1
ATOM 1934 C CA . TRP A 1 260 ? -10.154 -0.168 60.135 1.00 40.59 260 TRP A CA 1
ATOM 1935 C C . TRP A 1 260 ? -9.150 -0.908 61.028 1.00 40.59 260 TRP A C 1
ATOM 1937 O O . TRP A 1 260 ? -8.434 -0.279 61.805 1.00 40.59 260 TRP A O 1
ATOM 1947 N N . ASP A 1 261 ? -9.095 -2.238 60.916 1.00 49.97 261 ASP A N 1
ATOM 1948 C CA . ASP A 1 261 ? -7.905 -3.020 61.274 1.00 49.97 261 ASP A CA 1
ATOM 1949 C C . ASP A 1 261 ? -7.261 -3.516 59.972 1.00 49.97 261 ASP A C 1
ATOM 1951 O O . ASP A 1 261 ? -7.828 -4.308 59.217 1.00 49.97 261 ASP A O 1
ATOM 1955 N N . SER A 1 262 ? -6.077 -2.989 59.670 1.00 41.59 262 SER A N 1
ATOM 1956 C CA . SER A 1 262 ? -5.339 -3.217 58.424 1.00 41.59 262 SER A CA 1
ATOM 1957 C C . SER A 1 262 ? -4.770 -4.635 58.282 1.00 41.59 262 SER A C 1
ATOM 1959 O O . SER A 1 262 ? -4.105 -4.921 57.286 1.00 41.59 262 SER A O 1
ATOM 1961 N N . SER A 1 263 ? -5.034 -5.530 59.238 1.00 43.97 263 SER A N 1
ATOM 1962 C CA . SER A 1 263 ? -4.580 -6.923 59.203 1.00 43.97 263 SER A CA 1
ATOM 1963 C C . SER A 1 263 ? -5.643 -7.936 58.751 1.00 43.97 263 SER A C 1
ATOM 1965 O O . SER A 1 263 ? -5.274 -9.021 58.305 1.00 43.97 263 SER A O 1
ATOM 1967 N N . GLU A 1 264 ? -6.933 -7.582 58.774 1.00 45.38 264 GLU A N 1
ATOM 1968 C CA . GLU A 1 264 ? -8.031 -8.506 58.427 1.00 45.38 264 GLU A CA 1
ATOM 1969 C C . GLU A 1 264 ? -8.488 -8.359 56.957 1.00 45.38 264 GLU A C 1
ATOM 1971 O O . GLU A 1 264 ? -8.910 -9.322 56.323 1.00 45.38 264 GLU A O 1
ATOM 1976 N N . VAL A 1 265 ? -8.275 -7.187 56.345 1.00 46.81 265 VAL A N 1
ATOM 1977 C CA . VAL A 1 265 ? -8.727 -6.870 54.971 1.00 46.81 265 VAL A CA 1
ATOM 1978 C C . VAL A 1 265 ? -7.919 -7.591 53.876 1.00 46.81 265 VAL A C 1
ATOM 1980 O O . VAL A 1 265 ? -8.419 -7.822 52.778 1.00 46.81 265 VAL A O 1
ATOM 1983 N N . MET A 1 266 ? -6.687 -8.019 54.162 1.00 46.38 266 MET A N 1
ATOM 1984 C CA . MET A 1 266 ? -5.872 -8.788 53.206 1.00 46.38 266 MET A CA 1
ATOM 1985 C C . MET A 1 266 ? -6.177 -10.295 53.219 1.00 46.38 266 MET A C 1
ATOM 1987 O O . MET A 1 266 ? -5.691 -11.010 52.348 1.00 46.38 266 MET A O 1
ATOM 1991 N N . ALA A 1 267 ? -6.981 -10.783 54.171 1.00 46.38 267 ALA A N 1
ATOM 1992 C CA . ALA A 1 267 ? -7.373 -12.192 54.244 1.00 46.38 267 ALA A CA 1
ATOM 1993 C C . ALA A 1 267 ? -8.689 -12.499 53.503 1.00 46.38 267 ALA A C 1
ATOM 1995 O O . ALA A 1 267 ? -8.984 -13.665 53.256 1.00 46.38 267 ALA A O 1
ATOM 1996 N N . GLU A 1 268 ? -9.461 -11.478 53.111 1.00 48.12 268 GLU A N 1
ATOM 1997 C CA . GLU A 1 268 ? -10.813 -11.654 52.550 1.00 48.12 268 GLU A CA 1
ATOM 1998 C C . GLU A 1 268 ? -10.955 -11.170 51.091 1.00 48.12 268 GLU A C 1
ATOM 2000 O O . GLU A 1 268 ? -12.025 -11.262 50.492 1.00 48.12 268 GLU A O 1
ATOM 2005 N N . ALA A 1 269 ? -9.857 -10.723 50.467 1.00 44.97 269 ALA A N 1
ATOM 2006 C CA . ALA A 1 269 ? -9.825 -10.321 49.056 1.00 44.97 269 ALA A CA 1
ATOM 2007 C C . ALA A 1 269 ? -9.493 -11.466 48.070 1.00 44.97 269 ALA A C 1
ATOM 2009 O O . ALA A 1 269 ? -9.648 -11.298 46.860 1.00 44.97 269 ALA A O 1
ATOM 2010 N N . GLU A 1 270 ? -9.113 -12.655 48.546 1.00 43.97 270 GLU A N 1
ATOM 2011 C CA . GLU A 1 270 ? -8.963 -13.860 47.713 1.00 43.97 270 GLU A CA 1
ATOM 2012 C C . GLU A 1 270 ? -10.287 -14.642 47.650 1.00 43.97 270 GLU A C 1
ATOM 2014 O O . GLU A 1 270 ? -10.410 -15.755 48.155 1.00 43.97 270 GLU A O 1
ATOM 2019 N N . GLY A 1 271 ? -11.330 -14.049 47.062 1.00 44.97 271 GLY A N 1
ATOM 2020 C CA . GLY A 1 271 ? -12.626 -14.737 46.996 1.00 44.97 271 GLY A CA 1
ATOM 2021 C C . GLY A 1 271 ? -13.761 -14.075 46.223 1.00 44.97 271 GLY A C 1
ATOM 2022 O O . GLY A 1 271 ? -14.844 -14.657 46.150 1.00 44.97 271 GLY A O 1
ATOM 2023 N N . VAL A 1 272 ? -13.567 -12.900 45.613 1.00 39.56 272 VAL A N 1
ATOM 2024 C CA . VAL A 1 272 ? -14.656 -12.217 44.893 1.00 39.56 272 VAL A CA 1
ATOM 2025 C C . VAL A 1 272 ? -14.855 -12.833 43.505 1.00 39.56 272 VAL A C 1
ATOM 2027 O O . VAL A 1 272 ? -14.419 -12.318 42.479 1.00 39.56 272 VAL A O 1
ATOM 2030 N N . GLY A 1 273 ? -15.544 -13.972 43.476 1.00 37.16 273 GLY A N 1
ATOM 2031 C CA . GLY A 1 273 ? -16.212 -14.467 42.282 1.00 37.16 273 GLY A CA 1
ATOM 2032 C C . GLY A 1 273 ? -17.435 -13.603 41.984 1.00 37.16 273 GLY A C 1
ATOM 2033 O O . GLY A 1 273 ? -18.294 -13.405 42.842 1.00 37.16 273 GLY A O 1
ATOM 2034 N N . VAL A 1 274 ? -17.544 -13.108 40.750 1.00 34.09 274 VAL A N 1
ATOM 2035 C CA . VAL A 1 274 ? -18.768 -12.475 40.246 1.00 34.09 274 VAL A CA 1
ATOM 2036 C C . VAL A 1 274 ? -19.888 -13.519 40.278 1.00 34.09 274 VAL A C 1
ATOM 2038 O O . VAL A 1 274 ? -19.963 -14.407 39.426 1.00 34.09 274 VAL A O 1
ATOM 2041 N N . ALA A 1 275 ? -20.755 -13.444 41.286 1.00 34.03 275 ALA A N 1
ATOM 2042 C CA . ALA A 1 275 ? -21.871 -14.364 41.435 1.00 34.03 275 ALA A CA 1
ATOM 2043 C C . ALA A 1 275 ? -22.934 -14.097 40.354 1.00 34.03 275 ALA A C 1
ATOM 2045 O O . ALA A 1 275 ? -23.757 -13.187 40.464 1.00 34.03 275 ALA A O 1
ATOM 2046 N N . ARG A 1 276 ? -22.967 -14.950 39.320 1.00 34.09 276 ARG A N 1
ATOM 2047 C CA . ARG A 1 276 ? -24.195 -15.200 38.553 1.00 34.09 276 ARG A CA 1
ATOM 2048 C C . ARG A 1 276 ? -25.166 -15.959 39.455 1.00 34.09 276 ARG A C 1
ATOM 2050 O O 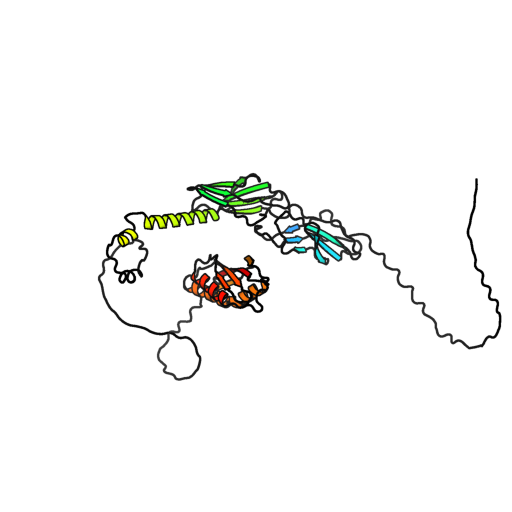. ARG A 1 276 ? -24.883 -17.057 39.924 1.00 34.09 276 ARG A O 1
ATOM 2057 N N . ARG A 1 277 ? -26.323 -15.352 39.701 1.00 31.64 277 ARG A N 1
ATOM 2058 C CA . ARG A 1 277 ? -27.413 -15.904 40.508 1.00 31.64 277 ARG A CA 1
ATOM 2059 C C . ARG A 1 277 ? -28.003 -17.149 39.834 1.00 31.64 277 ARG A C 1
ATOM 2061 O O . ARG A 1 277 ? -28.631 -17.028 38.789 1.00 31.64 277 ARG A O 1
ATOM 2068 N N . SER A 1 278 ? -27.879 -18.313 40.471 1.00 34.56 278 SER A N 1
ATOM 2069 C CA . SER A 1 278 ? -28.805 -19.439 40.286 1.00 34.56 278 SER A CA 1
ATOM 2070 C C . SER A 1 278 ? -28.856 -20.320 41.540 1.00 34.56 278 SER A C 1
ATOM 2072 O O . SER A 1 278 ? -27.958 -21.111 41.787 1.00 34.56 278 SER A O 1
ATOM 2074 N N . GLY A 1 279 ? -29.929 -20.131 42.312 1.00 36.81 279 GLY A N 1
ATOM 2075 C CA . GLY A 1 279 ? -30.643 -21.106 43.148 1.00 36.81 279 GLY A CA 1
ATOM 2076 C C . GLY A 1 279 ? -29.898 -22.175 43.963 1.00 36.81 279 GLY A C 1
ATOM 2077 O O . GLY A 1 279 ? -29.519 -23.205 43.425 1.00 36.81 279 GLY A O 1
ATOM 2078 N N . GLY A 1 280 ? -29.977 -22.029 45.293 1.00 35.78 280 GLY A N 1
ATOM 2079 C CA . GLY A 1 280 ? -30.409 -23.111 46.191 1.00 35.78 280 GLY A CA 1
ATOM 2080 C C . GLY A 1 280 ? -29.330 -23.893 46.951 1.00 35.78 280 GLY A C 1
ATOM 2081 O O . GLY A 1 280 ? -28.510 -24.574 46.354 1.00 35.78 280 GLY A O 1
ATOM 2082 N N . GLY A 1 281 ? -29.448 -23.904 48.286 1.00 33.09 281 GLY A N 1
ATOM 2083 C CA . GLY A 1 281 ? -28.962 -25.006 49.129 1.00 33.09 281 GLY A CA 1
ATOM 2084 C C . GLY A 1 281 ? -28.008 -24.615 50.259 1.00 33.09 281 GLY A C 1
ATOM 2085 O O . GLY A 1 281 ? -26.811 -24.478 50.047 1.00 33.09 281 GLY A O 1
ATOM 2086 N N . LEU A 1 282 ? -28.545 -24.511 51.479 1.00 38.16 282 LEU A N 1
ATOM 2087 C CA . LEU A 1 282 ? -27.797 -24.504 52.742 1.00 38.16 282 LEU A CA 1
ATOM 2088 C C . LEU A 1 282 ? -26.982 -25.805 52.910 1.00 38.16 282 LEU A C 1
ATOM 2090 O O . LEU A 1 282 ? -27.533 -26.892 52.743 1.00 38.16 282 LEU A O 1
ATOM 2094 N N . GLY A 1 283 ? -25.7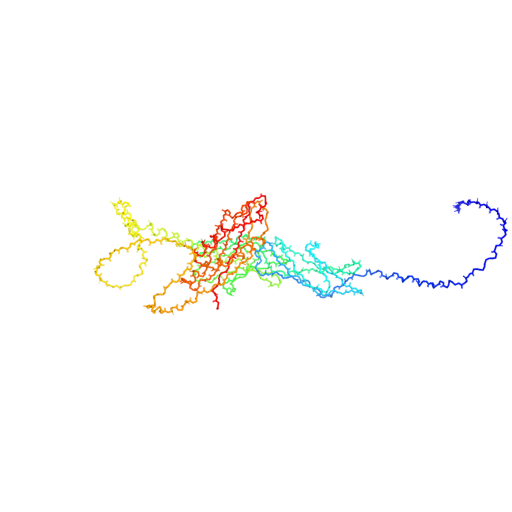27 -25.701 53.357 1.00 33.72 283 GLY A N 1
ATOM 2095 C CA . GLY A 1 283 ? -24.913 -26.843 53.785 1.00 33.72 283 GLY A CA 1
ATOM 2096 C C . GLY A 1 283 ? -23.735 -26.408 54.659 1.00 33.72 283 GLY A C 1
ATOM 2097 O O . GLY A 1 283 ? -22.898 -25.617 54.245 1.00 33.72 283 GLY A O 1
ATOM 2098 N N . THR A 1 284 ? -23.710 -26.892 55.895 1.00 33.84 284 THR A N 1
ATOM 2099 C CA . THR A 1 284 ? -22.815 -26.504 56.993 1.00 33.84 284 THR A CA 1
ATOM 2100 C C . THR A 1 284 ? -21.377 -27.034 56.884 1.00 33.84 284 THR A C 1
ATOM 2102 O O . THR A 1 284 ? -21.157 -28.179 56.506 1.00 33.84 284 THR A O 1
ATOM 2105 N N . ILE A 1 285 ? -20.446 -26.185 57.336 1.00 40.03 285 ILE A N 1
ATOM 2106 C CA . ILE A 1 285 ? -19.068 -26.366 57.846 1.00 40.03 285 ILE A CA 1
ATOM 2107 C C . ILE A 1 285 ? -18.523 -27.807 57.964 1.00 40.03 285 ILE A C 1
ATOM 2109 O O . ILE A 1 285 ? -19.052 -28.622 58.723 1.00 40.03 285 ILE A O 1
ATOM 2113 N N . ARG A 1 286 ? -17.313 -28.035 57.419 1.00 33.00 286 ARG A N 1
ATOM 2114 C CA . ARG A 1 286 ? -16.288 -28.830 58.119 1.00 33.00 286 ARG A CA 1
ATOM 2115 C C . ARG A 1 286 ? -14.857 -28.364 57.826 1.00 33.00 286 ARG A C 1
ATOM 2117 O O . ARG A 1 286 ? -14.455 -28.179 56.686 1.00 33.00 286 ARG A O 1
ATOM 2124 N N . GLN A 1 287 ? -14.142 -28.177 58.928 1.00 36.94 287 GLN A N 1
ATOM 2125 C CA . GLN A 1 287 ? -12.785 -27.683 59.128 1.00 36.94 287 GLN A CA 1
ATOM 2126 C C . GLN A 1 287 ? -11.739 -28.809 59.019 1.00 36.94 287 GLN A C 1
ATOM 2128 O O . GLN A 1 287 ? -11.997 -29.931 59.455 1.00 36.94 287 GLN A O 1
ATOM 2133 N N . GLY A 1 288 ? -10.545 -28.461 58.530 1.00 31.92 288 GLY A N 1
ATOM 2134 C CA . GLY A 1 288 ? -9.296 -29.235 58.607 1.00 31.92 288 GLY A CA 1
ATOM 2135 C C . GLY A 1 288 ? -8.463 -29.009 57.338 1.00 31.92 288 GLY A C 1
ATOM 2136 O O . GLY A 1 288 ? -8.960 -29.264 56.255 1.00 31.92 288 GLY A O 1
ATOM 2137 N N . GLY A 1 289 ? -7.234 -28.497 57.328 1.00 32.88 289 GLY A N 1
ATOM 2138 C CA . GLY A 1 289 ? -6.244 -28.295 58.377 1.00 32.88 289 GLY A CA 1
ATOM 2139 C C . GLY A 1 289 ? -4.923 -28.944 57.947 1.00 32.88 289 GLY A C 1
ATOM 2140 O O . GLY A 1 289 ? -4.825 -30.162 57.989 1.00 32.88 289 GLY A O 1
ATOM 2141 N N . GLY A 1 290 ? -3.916 -28.127 57.608 1.00 30.42 290 GLY A N 1
ATOM 2142 C CA . GLY A 1 290 ? -2.502 -28.428 57.880 1.00 30.42 290 GLY A CA 1
ATOM 2143 C C . GLY A 1 290 ? -1.580 -28.862 56.727 1.00 30.42 290 GLY A C 1
ATOM 2144 O O . GLY A 1 290 ? -1.755 -29.927 56.150 1.00 30.42 290 GLY A O 1
ATOM 2145 N N . GLY A 1 291 ? -0.498 -28.084 56.561 1.00 30.89 291 GLY A N 1
ATOM 2146 C CA . GLY A 1 291 ? 0.827 -28.508 56.071 1.00 30.89 291 GLY A CA 1
ATOM 2147 C C . GLY A 1 291 ? 1.048 -28.326 54.564 1.00 30.89 291 GLY A C 1
ATOM 2148 O O . GLY A 1 291 ? 0.303 -28.869 53.770 1.00 30.89 291 GLY A O 1
ATOM 2149 N N . GLY A 1 292 ? 2.047 -27.607 54.055 1.00 29.77 292 GLY A N 1
ATOM 2150 C CA . GLY A 1 292 ? 3.267 -27.075 54.649 1.00 29.77 292 GLY A CA 1
ATOM 2151 C C . GLY A 1 292 ? 4.415 -27.244 53.645 1.00 29.77 292 GLY A C 1
ATOM 2152 O O . GLY A 1 292 ? 4.852 -28.362 53.432 1.00 29.77 292 GLY A O 1
ATOM 2153 N N . ILE A 1 293 ? 4.858 -26.112 53.090 1.00 33.78 293 ILE A N 1
ATOM 2154 C CA . ILE A 1 293 ? 6.232 -25.703 52.732 1.00 33.78 293 ILE A CA 1
ATOM 2155 C C . ILE A 1 293 ? 7.131 -26.540 51.783 1.00 33.78 293 ILE A C 1
ATOM 2157 O O . ILE A 1 293 ? 7.299 -27.745 51.930 1.00 33.78 293 ILE A O 1
ATOM 2161 N N . SER A 1 294 ? 7.849 -25.772 50.943 1.00 37.03 294 SER A N 1
ATOM 2162 C CA . SER A 1 294 ? 9.201 -26.020 50.391 1.00 37.03 294 SER A CA 1
ATOM 2163 C C . SER A 1 294 ? 9.303 -27.015 49.216 1.00 37.03 294 SER A C 1
ATOM 2165 O O . SER A 1 294 ? 8.652 -28.045 49.203 1.00 37.03 294 SER A O 1
ATOM 2167 N N . ASP A 1 295 ? 10.119 -26.834 48.179 1.00 34.38 295 ASP A N 1
ATOM 2168 C CA . ASP A 1 295 ? 11.131 -25.830 47.869 1.00 34.38 295 ASP A CA 1
ATOM 2169 C C . ASP A 1 295 ? 11.469 -25.883 46.364 1.00 34.38 295 ASP A C 1
ATOM 2171 O O . ASP A 1 295 ? 11.132 -26.819 45.640 1.00 34.38 295 ASP A O 1
ATOM 2175 N N . LEU A 1 296 ? 12.185 -24.843 45.968 1.00 38.75 296 LEU A N 1
ATOM 2176 C CA . LEU A 1 296 ? 12.918 -24.527 44.753 1.00 38.75 296 LEU A CA 1
ATOM 2177 C C . LEU A 1 296 ? 13.734 -25.661 44.105 1.00 38.75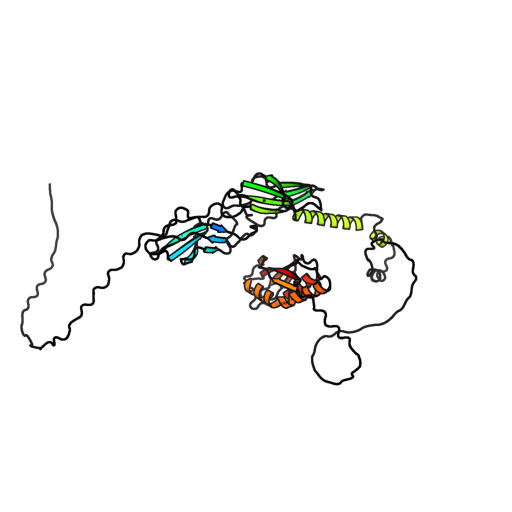 296 LEU A C 1
ATOM 2179 O O . LEU A 1 296 ? 14.239 -26.567 44.759 1.00 38.75 296 LEU A O 1
ATOM 2183 N N . GLY A 1 297 ? 14.069 -25.433 42.830 1.00 31.55 297 GLY A N 1
ATOM 2184 C CA . GLY A 1 297 ? 15.442 -25.668 42.369 1.00 31.55 297 GLY A CA 1
ATOM 2185 C C . GLY A 1 297 ? 15.568 -26.523 41.119 1.00 31.55 297 GLY A C 1
ATOM 2186 O O . GLY A 1 297 ? 15.428 -27.739 41.158 1.00 31.55 297 GLY A O 1
ATOM 2187 N N . GLY A 1 298 ? 15.890 -25.874 40.002 1.00 31.73 298 GLY A N 1
ATOM 2188 C CA . GLY A 1 298 ? 16.277 -26.557 38.776 1.00 31.73 298 GLY A CA 1
ATOM 2189 C C . GLY A 1 298 ? 17.723 -27.058 38.776 1.00 31.73 298 GLY A C 1
ATOM 2190 O O . GLY A 1 298 ? 18.551 -26.636 39.575 1.00 31.73 298 GLY A O 1
ATOM 2191 N N . GLY A 1 299 ? 18.016 -27.859 37.750 1.00 30.98 299 GLY A N 1
ATOM 2192 C CA . GLY A 1 299 ? 19.333 -27.957 37.124 1.00 30.98 299 GLY A CA 1
ATOM 2193 C C . GLY A 1 299 ? 20.270 -29.048 37.647 1.00 30.98 299 GLY A C 1
ATOM 2194 O O . GLY A 1 299 ? 20.594 -29.102 38.824 1.00 30.98 299 GLY A O 1
ATOM 2195 N N . GLY A 1 300 ? 20.804 -29.839 36.711 1.00 31.05 300 GLY A N 1
ATOM 2196 C CA . GLY A 1 300 ? 22.057 -30.580 36.894 1.00 31.05 300 GLY A CA 1
ATOM 2197 C C . GLY A 1 300 ? 21.933 -32.084 36.680 1.00 31.05 300 GLY A C 1
ATOM 2198 O O . GLY A 1 300 ? 21.306 -32.781 37.466 1.00 31.05 300 GLY A O 1
ATOM 2199 N N . GLY A 1 301 ? 22.533 -32.575 35.595 1.00 32.22 301 GLY A N 1
ATOM 2200 C CA . GLY A 1 301 ? 22.589 -33.993 35.248 1.00 32.22 301 GLY A CA 1
ATOM 2201 C C . GLY A 1 301 ? 23.519 -34.828 36.133 1.00 32.22 301 GLY A C 1
ATOM 2202 O O . GLY A 1 301 ? 24.306 -34.307 36.915 1.00 32.22 301 GLY A O 1
ATOM 2203 N N . GLY A 1 302 ? 23.464 -36.144 35.926 1.00 31.05 302 GLY A N 1
ATOM 2204 C CA . GLY A 1 302 ? 24.419 -37.097 36.490 1.00 31.05 302 GLY A CA 1
ATOM 2205 C C . GLY A 1 302 ? 23.756 -38.415 36.866 1.00 31.05 302 GLY A C 1
ATOM 2206 O O . GLY A 1 302 ? 23.022 -38.493 37.839 1.00 31.05 302 GLY A O 1
ATOM 2207 N N . ALA A 1 303 ? 24.000 -39.440 36.056 1.00 37.91 303 ALA A N 1
ATOM 2208 C CA . ALA A 1 303 ? 23.483 -40.794 36.197 1.00 37.91 303 ALA A CA 1
ATOM 2209 C C . ALA A 1 303 ? 23.898 -41.491 37.513 1.00 37.91 303 ALA A C 1
ATOM 2211 O O . ALA A 1 303 ? 24.975 -41.225 38.038 1.00 37.91 303 ALA A O 1
ATOM 2212 N N . LEU A 1 304 ? 23.096 -42.460 37.976 1.00 36.19 304 LEU A N 1
ATOM 2213 C CA . LEU A 1 304 ? 23.386 -43.909 37.948 1.00 36.19 304 LEU A CA 1
ATOM 2214 C C . LEU A 1 304 ? 22.472 -44.683 38.932 1.00 36.19 304 LEU A C 1
ATOM 2216 O O . LEU A 1 304 ? 22.474 -44.452 40.131 1.00 36.19 304 LEU A O 1
ATOM 2220 N N . THR A 1 305 ? 21.730 -45.640 38.365 1.00 37.44 305 THR A N 1
ATOM 2221 C CA . THR A 1 305 ? 21.426 -46.999 38.865 1.00 37.44 305 THR A CA 1
ATOM 2222 C C . THR A 1 305 ? 20.995 -47.216 40.330 1.00 37.44 305 THR A C 1
ATOM 2224 O O . THR A 1 305 ? 21.821 -47.174 41.231 1.00 37.44 305 THR A O 1
ATOM 2227 N N . GLN A 1 306 ? 19.773 -47.710 40.552 1.00 38.69 306 GLN A N 1
ATOM 2228 C CA . GLN A 1 306 ? 19.500 -49.124 40.886 1.00 38.69 306 GLN A CA 1
ATOM 2229 C C . GLN A 1 306 ? 18.014 -49.326 41.193 1.00 38.69 306 GLN A C 1
ATOM 2231 O O . GLN A 1 306 ? 17.361 -48.497 41.817 1.00 38.69 306 GLN A O 1
ATOM 2236 N N . GLY A 1 307 ? 17.480 -50.423 40.660 1.00 39.50 307 GLY A N 1
ATOM 2237 C CA . GLY A 1 307 ? 16.058 -50.705 40.611 1.00 39.50 307 GLY A CA 1
ATOM 2238 C C . GLY A 1 307 ? 15.434 -51.037 41.959 1.00 39.50 307 GLY A C 1
ATOM 2239 O O . GLY A 1 307 ? 15.959 -51.840 42.721 1.00 39.50 307 GLY A O 1
ATOM 2240 N N . LEU A 1 308 ? 14.227 -50.515 42.146 1.00 43.56 308 LEU A N 1
ATOM 2241 C CA . LEU A 1 308 ? 13.135 -51.205 42.814 1.00 43.56 308 LEU A CA 1
ATOM 2242 C C . LEU A 1 308 ? 11.905 -51.026 41.923 1.00 43.56 308 LEU A C 1
ATOM 2244 O O . LEU A 1 308 ? 11.360 -49.934 41.780 1.00 43.56 308 LEU A O 1
ATOM 2248 N N . GLY A 1 309 ? 11.550 -52.108 41.233 1.00 36.66 309 GLY A N 1
ATOM 2249 C CA . GLY A 1 309 ? 10.315 -52.207 40.474 1.00 36.66 309 GLY A CA 1
ATOM 2250 C C . GLY A 1 309 ? 9.117 -52.306 41.410 1.00 36.66 309 GLY A C 1
ATOM 2251 O O . GLY A 1 309 ? 9.223 -52.846 42.510 1.00 36.66 309 GLY A O 1
ATOM 2252 N N . GLY A 1 310 ? 7.970 -51.824 40.936 1.00 42.38 310 GLY A N 1
ATOM 2253 C CA . GLY A 1 310 ? 6.692 -52.119 41.578 1.00 42.38 310 GLY A CA 1
ATOM 2254 C C . GLY A 1 310 ? 5.761 -50.940 41.801 1.00 42.38 310 GLY A C 1
ATOM 2255 O O . GLY A 1 310 ? 5.029 -50.955 42.778 1.00 42.38 310 GLY A O 1
ATOM 2256 N N . LEU A 1 311 ? 5.726 -49.955 40.906 1.00 38.69 311 LEU A N 1
ATOM 2257 C CA . LEU A 1 311 ? 4.499 -49.203 40.662 1.00 38.69 311 LEU A CA 1
ATOM 2258 C C . LEU A 1 311 ? 4.310 -49.156 39.154 1.00 38.69 311 LEU A C 1
ATOM 2260 O O . LEU A 1 311 ? 5.116 -48.576 38.427 1.00 38.69 311 LEU A O 1
ATOM 2264 N N . THR A 1 312 ? 3.269 -49.831 38.678 1.00 37.25 312 THR A N 1
ATOM 2265 C CA . THR A 1 312 ? 2.740 -49.646 37.332 1.00 37.25 312 THR A CA 1
ATOM 2266 C C . THR A 1 312 ? 2.284 -48.199 37.230 1.00 37.25 312 THR A C 1
ATOM 2268 O O . THR A 1 312 ? 1.135 -47.874 37.525 1.00 37.25 312 THR A O 1
ATOM 2271 N N . ALA A 1 313 ? 3.203 -47.317 36.843 1.00 39.53 313 ALA A N 1
ATOM 2272 C CA . ALA A 1 313 ? 2.843 -46.068 36.220 1.00 39.53 313 ALA A CA 1
ATOM 2273 C C . ALA A 1 313 ? 2.027 -46.469 34.994 1.00 39.53 313 ALA A C 1
ATOM 2275 O O . ALA A 1 313 ? 2.569 -46.990 34.018 1.00 39.53 313 ALA A O 1
ATOM 2276 N N . THR A 1 314 ? 0.708 -46.295 35.069 1.00 36.22 314 THR A N 1
ATOM 2277 C CA . THR A 1 314 ? -0.088 -46.070 33.872 1.00 36.22 314 THR A CA 1
ATOM 2278 C C . THR A 1 314 ? 0.670 -45.013 33.099 1.00 36.22 314 THR A C 1
ATOM 2280 O O . THR A 1 314 ? 0.756 -43.864 33.532 1.00 36.22 314 THR A O 1
ATOM 2283 N N . SER A 1 315 ? 1.314 -45.443 32.021 1.00 40.78 315 SER A N 1
ATOM 2284 C CA . SER A 1 315 ? 1.932 -44.586 31.037 1.00 40.78 315 SER A CA 1
ATOM 2285 C C . SER A 1 315 ? 0.813 -43.725 30.475 1.00 40.78 315 SER A C 1
ATOM 2287 O O . SER A 1 315 ? 0.164 -44.091 29.496 1.00 40.78 315 SER A O 1
ATOM 2289 N N . ALA A 1 316 ? 0.540 -42.607 31.146 1.00 43.97 316 ALA A N 1
ATOM 2290 C CA . ALA A 1 316 ? -0.112 -41.479 30.534 1.00 43.97 316 ALA A CA 1
ATOM 2291 C C . ALA A 1 316 ? 0.833 -41.092 29.404 1.00 43.97 316 ALA A C 1
ATOM 2293 O O . ALA A 1 316 ? 1.881 -40.485 29.625 1.00 43.97 316 ALA A O 1
ATOM 2294 N N . THR A 1 317 ? 0.519 -41.562 28.199 1.00 41.53 317 THR A N 1
ATOM 2295 C CA . THR A 1 317 ? 1.093 -41.025 26.972 1.00 41.53 317 THR A CA 1
ATOM 2296 C C . THR A 1 317 ? 1.101 -39.508 27.124 1.00 41.53 317 THR A C 1
ATOM 2298 O O . THR A 1 317 ? 0.027 -38.961 27.404 1.00 41.53 317 THR A O 1
ATOM 2301 N N . PRO A 1 318 ? 2.261 -38.831 27.009 1.00 44.44 318 PRO A N 1
ATOM 2302 C CA . PRO A 1 318 ? 2.301 -37.380 27.026 1.00 44.44 318 PRO A CA 1
ATOM 2303 C C . PRO A 1 318 ? 1.273 -36.897 26.015 1.00 44.44 318 PRO A C 1
ATOM 2305 O O . PRO A 1 318 ? 1.371 -37.215 24.827 1.00 44.44 318 PRO A O 1
ATOM 2308 N N . ARG A 1 319 ? 0.225 -36.225 26.500 1.00 48.06 319 ARG A N 1
ATOM 2309 C CA . ARG A 1 319 ? -0.772 -35.623 25.621 1.00 48.06 319 ARG A CA 1
ATOM 2310 C C . ARG A 1 319 ? 0.027 -34.705 24.691 1.00 48.06 319 ARG A C 1
ATOM 2312 O O . ARG A 1 319 ? 0.833 -33.933 25.215 1.00 48.06 319 ARG A O 1
ATOM 2319 N N . PRO A 1 320 ? -0.087 -34.833 23.359 1.00 55.62 320 PRO A N 1
ATOM 2320 C CA . PRO A 1 320 ? 0.696 -34.001 22.460 1.00 55.62 320 PRO A CA 1
ATOM 2321 C C . PRO A 1 320 ? 0.419 -32.542 22.817 1.00 55.62 320 PRO A C 1
ATOM 2323 O O . PRO A 1 320 ? -0.739 -32.124 22.812 1.00 55.62 320 PRO A O 1
ATOM 2326 N N . SER A 1 321 ? 1.462 -31.801 23.203 1.00 59.62 321 SER A N 1
ATOM 2327 C CA . SER A 1 321 ? 1.325 -30.374 23.478 1.00 59.62 321 SER A CA 1
ATOM 2328 C C . SER A 1 321 ? 0.726 -29.715 22.237 1.00 59.62 321 SER A C 1
ATOM 2330 O O . SER A 1 321 ? 1.211 -29.996 21.131 1.00 59.62 321 SER A O 1
ATOM 2332 N N . PRO A 1 322 ? -0.326 -28.892 22.382 1.00 68.31 322 PRO A N 1
ATOM 2333 C CA . PRO A 1 322 ? -0.905 -28.191 21.250 1.00 68.31 322 PRO A CA 1
ATOM 2334 C C . PRO A 1 322 ? 0.198 -27.360 20.596 1.00 68.31 322 PRO A C 1
ATOM 2336 O O . PRO A 1 322 ? 0.857 -26.555 21.253 1.00 68.31 322 PRO A O 1
ATOM 2339 N N . ARG A 1 323 ? 0.462 -27.630 19.316 1.00 77.69 323 ARG A N 1
ATOM 2340 C CA . ARG A 1 323 ? 1.503 -26.927 18.568 1.00 77.69 323 ARG A CA 1
ATOM 2341 C C . ARG A 1 323 ? 0.938 -25.616 18.059 1.00 77.69 323 ARG A C 1
ATOM 2343 O O . ARG A 1 323 ? -0.177 -25.574 17.548 1.00 77.69 323 ARG A O 1
ATOM 2350 N N . GLY A 1 324 ? 1.729 -24.559 18.170 1.00 82.31 324 GLY A N 1
ATOM 2351 C CA . GLY A 1 324 ? 1.379 -23.242 17.657 1.00 82.31 324 GLY A CA 1
ATOM 2352 C C . GLY A 1 324 ? 2.270 -22.835 16.489 1.00 82.31 324 GLY A C 1
ATOM 2353 O O . GLY A 1 324 ? 3.486 -23.047 16.507 1.00 82.31 324 GLY A O 1
ATOM 2354 N N . ARG A 1 325 ? 1.691 -22.208 15.465 1.00 87.44 325 ARG A N 1
ATOM 2355 C CA . ARG A 1 325 ? 2.448 -21.499 14.431 1.00 87.44 325 ARG A CA 1
ATOM 2356 C C . ARG A 1 325 ? 2.673 -20.061 14.885 1.00 87.44 325 ARG A C 1
ATOM 2358 O O . ARG A 1 325 ? 1.745 -19.391 15.320 1.00 87.44 325 ARG A O 1
ATOM 2365 N N . VAL A 1 326 ? 3.913 -19.599 14.742 1.00 91.88 326 VAL A N 1
ATOM 2366 C CA . VAL A 1 326 ? 4.298 -18.203 14.972 1.00 91.88 326 VAL A CA 1
ATOM 2367 C C . VAL A 1 326 ? 5.056 -17.704 13.756 1.00 91.88 326 VAL A C 1
ATOM 2369 O O . VAL A 1 326 ? 6.010 -18.360 13.325 1.00 91.88 326 VAL A O 1
ATOM 2372 N N . THR A 1 327 ? 4.654 -16.553 13.233 1.00 89.25 327 THR A N 1
ATOM 2373 C CA . THR A 1 327 ? 5.341 -15.850 12.144 1.00 89.25 327 THR A CA 1
ATOM 2374 C C . THR A 1 327 ? 5.685 -14.429 12.573 1.00 89.25 327 THR A C 1
ATOM 2376 O O . THR A 1 327 ? 4.851 -13.745 13.159 1.00 89.25 327 THR A O 1
ATOM 2379 N N . LEU A 1 328 ? 6.910 -13.992 12.277 1.00 92.31 328 LEU A N 1
ATOM 2380 C CA . LEU A 1 328 ? 7.337 -12.599 12.431 1.00 92.31 328 LEU A CA 1
ATOM 2381 C C . LEU A 1 328 ? 6.991 -11.844 11.141 1.00 92.31 328 LEU A C 1
ATOM 2383 O O . LEU A 1 328 ? 7.441 -12.265 10.072 1.00 92.31 328 LEU A O 1
ATOM 2387 N N . GLY A 1 329 ? 6.210 -10.772 11.233 1.00 81.06 329 GLY A N 1
ATOM 2388 C CA . GLY A 1 329 ? 5.939 -9.884 10.103 1.00 81.06 329 GLY A CA 1
ATOM 2389 C C . GLY A 1 329 ? 7.051 -8.858 9.874 1.00 81.06 329 GLY A C 1
ATOM 2390 O O . GLY A 1 329 ? 8.095 -8.880 10.532 1.00 81.06 329 GLY A O 1
ATOM 2391 N N . SER A 1 330 ? 6.835 -7.985 8.895 1.00 85.44 330 SER A N 1
ATOM 2392 C CA . SER A 1 330 ? 7.752 -6.889 8.573 1.00 85.44 330 SER A CA 1
ATOM 2393 C C . SER A 1 330 ? 7.741 -5.816 9.662 1.00 85.44 330 SER A C 1
ATOM 2395 O O . SER A 1 330 ? 6.806 -5.734 10.451 1.00 85.44 330 SER A O 1
ATOM 2397 N N . GLN A 1 331 ? 8.803 -5.021 9.723 1.00 86.19 331 GLN A N 1
ATOM 2398 C CA . GLN A 1 331 ? 8.935 -3.936 10.689 1.00 86.19 331 GLN A CA 1
ATOM 2399 C C . GLN A 1 331 ? 7.854 -2.856 10.460 1.00 86.19 331 GLN A C 1
ATOM 2401 O O . GLN A 1 331 ? 7.587 -2.478 9.324 1.00 86.19 331 GLN A O 1
ATOM 2406 N N . GLU A 1 332 ? 7.227 -2.385 11.541 1.00 80.50 332 GLU A N 1
ATOM 2407 C CA . GLU A 1 332 ? 6.146 -1.389 11.562 1.00 80.50 332 GLU A CA 1
ATOM 2408 C C . GLU A 1 332 ? 6.620 -0.149 12.352 1.00 80.50 332 GLU A C 1
ATOM 2410 O O . GLU A 1 332 ? 6.470 -0.079 13.566 1.00 80.50 332 GLU A O 1
ATOM 2415 N N . GLY A 1 333 ? 7.226 0.843 11.701 1.00 65.06 333 GLY A N 1
ATOM 2416 C CA . GLY A 1 333 ? 7.686 2.076 12.365 1.00 65.06 333 GLY A CA 1
ATOM 2417 C C . GLY A 1 333 ? 9.069 1.983 13.030 1.00 65.06 333 GLY A C 1
ATOM 2418 O O . GLY A 1 333 ? 9.414 1.005 13.707 1.00 65.06 333 GLY A O 1
ATOM 2419 N N . GLU A 1 334 ? 9.892 2.989 12.745 1.00 82.50 334 GLU A N 1
ATOM 2420 C CA . GLU A 1 334 ? 11.253 3.172 13.249 1.00 82.50 334 GLU A CA 1
ATOM 2421 C C . GLU A 1 334 ? 11.343 4.568 13.867 1.00 82.50 334 GLU A C 1
ATOM 2423 O O . GLU A 1 334 ? 10.768 5.531 13.358 1.00 82.50 334 GLU A O 1
ATOM 2428 N N . SER A 1 335 ? 12.007 4.695 15.008 1.00 74.06 335 SER A N 1
ATOM 2429 C CA . SER A 1 335 ? 12.208 5.986 15.668 1.00 74.06 335 SER A CA 1
ATOM 2430 C C . SER A 1 335 ? 13.484 5.962 16.490 1.00 74.06 335 SER A C 1
ATOM 2432 O O . SER A 1 335 ? 13.809 4.951 17.098 1.00 74.06 335 SER A O 1
ATOM 2434 N N . GLY A 1 336 ? 14.207 7.072 16.563 1.00 78.50 336 GLY A N 1
ATOM 2435 C CA . GLY A 1 336 ? 15.458 7.142 17.313 1.00 78.50 336 GLY A CA 1
ATOM 2436 C C . GLY A 1 336 ? 16.444 8.112 16.683 1.00 78.50 336 GLY A C 1
ATOM 2437 O O . GLY A 1 336 ? 16.178 8.681 15.630 1.00 78.50 336 GLY A O 1
ATOM 2438 N N . SER A 1 337 ? 17.574 8.320 17.353 1.00 75.31 337 SER A N 1
ATOM 2439 C CA . SER A 1 337 ? 18.655 9.182 16.856 1.00 75.31 337 SER A CA 1
ATOM 2440 C C . SER A 1 337 ? 19.846 8.393 16.307 1.00 75.31 337 SER A C 1
ATOM 2442 O O . SER A 1 337 ? 20.819 9.001 15.871 1.00 75.31 337 SER A O 1
ATOM 2444 N N . GLY A 1 338 ? 19.808 7.060 16.400 1.00 82.25 338 GLY A N 1
ATOM 2445 C CA . GLY A 1 338 ? 20.869 6.180 15.921 1.00 82.25 338 GLY A CA 1
ATOM 2446 C C . GLY A 1 338 ? 20.604 5.604 14.533 1.00 82.25 338 GLY A C 1
ATOM 2447 O O . GLY A 1 338 ? 19.483 5.654 14.039 1.00 82.25 338 GLY A O 1
ATOM 2448 N N . VAL A 1 339 ? 21.642 5.024 13.936 1.00 79.81 339 VAL A N 1
ATOM 2449 C CA . VAL A 1 339 ? 21.585 4.285 12.669 1.00 79.81 339 VAL A CA 1
ATOM 2450 C C . VAL A 1 339 ? 21.804 2.805 12.960 1.00 79.81 339 VAL A C 1
ATOM 2452 O O . VAL A 1 339 ? 22.785 2.427 13.609 1.00 79.81 339 VAL A O 1
ATOM 2455 N N . PHE A 1 340 ? 20.886 1.958 12.497 1.00 88.62 340 PHE A N 1
ATOM 2456 C CA . PHE A 1 340 ? 20.984 0.511 12.652 1.00 88.62 340 PHE A CA 1
ATOM 2457 C C . PHE A 1 340 ? 20.183 -0.209 11.573 1.00 88.62 340 PHE A C 1
ATOM 2459 O O . PHE A 1 340 ? 19.130 0.263 11.164 1.00 88.62 340 PHE A O 1
ATOM 2466 N N . ASP A 1 341 ? 20.674 -1.356 11.109 1.00 86.94 341 ASP A N 1
ATOM 2467 C CA . ASP A 1 341 ? 19.994 -2.110 10.058 1.00 86.94 341 ASP A CA 1
ATOM 2468 C C . ASP A 1 341 ? 18.830 -2.942 10.649 1.00 86.94 341 ASP A C 1
ATOM 2470 O O . ASP A 1 341 ? 19.073 -3.893 11.415 1.00 86.94 341 ASP A O 1
ATOM 2474 N N . PRO A 1 342 ? 17.563 -2.662 10.281 1.00 87.38 342 PRO A N 1
ATOM 2475 C CA . PRO A 1 342 ? 16.416 -3.437 10.749 1.00 87.38 342 PRO A CA 1
ATOM 2476 C C . PRO A 1 342 ? 16.485 -4.915 10.327 1.00 87.38 342 PRO A C 1
ATOM 2478 O O . PRO A 1 342 ? 15.966 -5.786 11.034 1.00 87.38 342 PRO A O 1
ATOM 2481 N N . ALA A 1 343 ? 17.180 -5.267 9.241 1.00 85.12 343 ALA A N 1
ATOM 2482 C CA . ALA A 1 343 ? 17.347 -6.657 8.822 1.00 85.12 343 ALA A CA 1
ATOM 2483 C C . ALA A 1 343 ? 18.176 -7.477 9.827 1.00 85.12 343 ALA A C 1
ATOM 2485 O O . ALA A 1 343 ? 17.936 -8.681 9.996 1.00 85.12 343 ALA A O 1
ATOM 2486 N N . ILE A 1 344 ? 19.124 -6.854 10.537 1.00 90.12 344 ILE A N 1
ATOM 2487 C CA . ILE A 1 344 ? 19.872 -7.491 11.636 1.00 90.12 344 ILE A CA 1
ATOM 2488 C C . ILE A 1 344 ? 18.923 -7.789 12.801 1.00 90.12 344 ILE A C 1
ATOM 2490 O O . ILE A 1 344 ? 18.917 -8.907 13.330 1.00 90.12 344 ILE A O 1
ATOM 2494 N N . VAL A 1 345 ? 18.059 -6.830 13.143 1.00 91.38 345 VAL A N 1
ATOM 2495 C CA . VAL A 1 345 ? 17.049 -6.973 14.200 1.00 91.38 345 VAL A CA 1
ATOM 2496 C C . VAL A 1 345 ? 16.077 -8.105 13.883 1.00 91.38 345 VAL A C 1
ATOM 2498 O O . VAL A 1 345 ? 15.916 -9.035 14.680 1.00 91.38 345 VAL A O 1
ATOM 2501 N N . ALA A 1 346 ? 15.493 -8.088 12.685 1.00 89.94 346 ALA A N 1
ATOM 2502 C CA . ALA A 1 346 ? 14.549 -9.101 12.232 1.00 89.94 346 ALA A CA 1
ATOM 2503 C C . ALA A 1 346 ? 15.173 -10.507 12.220 1.00 89.94 346 ALA A C 1
ATOM 2505 O O . ALA A 1 346 ? 14.535 -11.478 12.627 1.00 89.94 346 ALA A O 1
ATOM 2506 N N . ARG A 1 347 ? 16.436 -10.643 11.797 1.00 89.38 347 ARG A N 1
ATOM 2507 C CA . ARG A 1 347 ? 17.170 -11.922 11.814 1.00 89.38 347 ARG A CA 1
ATOM 2508 C C . ARG A 1 347 ? 17.325 -12.471 13.231 1.00 89.38 347 ARG A C 1
ATOM 2510 O O . ARG A 1 347 ? 17.072 -13.655 13.458 1.00 89.38 347 ARG A O 1
ATOM 2517 N N . GLN A 1 348 ? 17.674 -11.612 14.185 1.00 91.94 348 GLN A N 1
ATOM 2518 C CA . GLN A 1 348 ? 17.847 -11.997 15.585 1.00 91.94 348 GLN A CA 1
ATOM 2519 C C . GLN A 1 348 ? 16.512 -12.361 16.254 1.00 91.94 348 GLN A C 1
ATOM 2521 O O . GLN A 1 348 ? 16.442 -13.324 17.022 1.00 91.94 348 GLN A O 1
ATOM 2526 N N . LEU A 1 349 ? 15.432 -11.645 15.925 1.00 92.12 349 LEU A N 1
ATOM 2527 C CA . LEU A 1 349 ? 14.073 -11.977 16.364 1.00 92.12 349 LEU A CA 1
ATOM 2528 C C . LEU A 1 349 ? 13.619 -13.328 15.788 1.00 92.12 349 LEU A C 1
ATOM 2530 O O . LEU A 1 349 ? 13.136 -14.184 16.533 1.00 92.12 349 LEU A O 1
ATOM 2534 N N . ARG A 1 350 ? 13.868 -13.581 14.493 1.00 92.06 350 ARG A N 1
ATOM 2535 C CA . ARG A 1 350 ? 13.584 -14.879 13.850 1.00 92.06 350 ARG A CA 1
ATOM 2536 C C . ARG A 1 350 ? 14.332 -16.031 14.516 1.00 92.06 350 ARG A C 1
ATOM 2538 O O . ARG A 1 350 ? 13.743 -17.087 14.743 1.00 92.06 350 ARG A O 1
ATOM 2545 N N . ALA A 1 351 ? 15.586 -15.821 14.916 1.00 90.69 351 ALA A N 1
ATOM 2546 C CA . ALA A 1 351 ? 16.372 -16.819 15.644 1.00 90.69 351 ALA A CA 1
ATOM 2547 C C . ALA A 1 351 ? 15.771 -17.195 17.017 1.00 90.69 351 ALA A C 1
ATOM 2549 O O . ALA A 1 351 ? 16.090 -18.252 17.564 1.00 90.69 351 ALA A O 1
ATOM 2550 N N . ARG A 1 352 ? 14.878 -16.365 17.580 1.00 94.25 352 ARG A N 1
ATOM 2551 C CA . ARG A 1 352 ? 14.169 -16.625 18.846 1.00 94.25 352 ARG A CA 1
ATOM 2552 C C . ARG A 1 352 ? 12.717 -17.072 18.676 1.00 94.25 352 ARG A C 1
ATOM 2554 O O . ARG A 1 352 ? 12.021 -17.221 19.681 1.00 94.25 352 ARG A O 1
ATOM 2561 N N . LEU A 1 353 ? 12.268 -17.383 17.457 1.00 90.75 353 LEU A N 1
ATOM 2562 C CA . LEU A 1 353 ? 10.894 -17.840 17.211 1.00 90.75 353 LEU A CA 1
ATOM 2563 C C . LEU A 1 353 ? 10.512 -19.099 17.998 1.00 90.75 353 LEU A C 1
ATOM 2565 O O . LEU A 1 353 ? 9.349 -19.251 18.354 1.00 90.75 353 LEU A O 1
ATOM 2569 N N . SER A 1 354 ? 11.459 -19.985 18.317 1.00 90.88 354 SER A N 1
ATOM 2570 C CA . SER A 1 354 ? 11.193 -21.160 19.160 1.00 90.88 354 SER A CA 1
ATOM 2571 C C . SER A 1 354 ? 10.806 -20.782 20.595 1.00 90.88 354 SER A C 1
ATOM 2573 O O . SER A 1 354 ? 9.880 -21.364 21.153 1.00 90.88 354 SER A O 1
ATOM 2575 N N . ALA A 1 355 ? 11.459 -19.772 21.175 1.00 92.38 355 ALA A N 1
ATOM 2576 C CA . ALA A 1 355 ? 11.132 -19.263 22.506 1.00 92.38 355 ALA A CA 1
ATOM 2577 C C . ALA A 1 355 ? 9.791 -18.513 22.511 1.00 92.38 355 ALA A C 1
ATOM 2579 O O . ALA A 1 355 ? 8.988 -18.693 23.423 1.00 92.38 355 ALA A O 1
ATOM 2580 N N . VAL A 1 356 ? 9.521 -17.729 21.462 1.00 92.75 356 VAL A N 1
ATOM 2581 C CA . VAL A 1 356 ? 8.232 -17.043 21.272 1.00 92.75 356 VAL A CA 1
ATOM 2582 C C . VAL A 1 356 ? 7.097 -18.055 21.084 1.00 92.75 356 VAL A C 1
ATOM 2584 O O . VAL A 1 356 ? 6.040 -17.923 21.694 1.00 92.75 356 VAL A O 1
ATOM 2587 N N . ARG A 1 357 ? 7.323 -19.124 20.313 1.00 92.31 357 ARG A N 1
ATOM 2588 C CA . ARG A 1 357 ? 6.367 -20.229 20.177 1.00 92.31 357 ARG A CA 1
ATOM 2589 C C . ARG A 1 357 ? 6.063 -20.880 21.523 1.00 92.31 357 ARG A C 1
ATOM 2591 O O . ARG A 1 357 ? 4.898 -21.100 21.821 1.00 92.31 357 ARG A O 1
ATOM 2598 N N . ALA A 1 358 ? 7.067 -21.092 22.370 1.00 91.75 358 ALA A N 1
ATOM 2599 C CA . ALA A 1 358 ? 6.859 -21.630 23.714 1.00 91.75 358 ALA A CA 1
ATOM 2600 C C . ALA A 1 358 ? 6.055 -20.690 24.643 1.00 91.75 358 ALA A C 1
ATOM 2602 O O . ALA A 1 358 ? 5.452 -21.157 25.610 1.00 91.75 358 ALA A O 1
ATOM 2603 N N . CYS A 1 359 ? 6.030 -19.374 24.392 1.00 92.25 359 CYS A N 1
ATOM 2604 C CA . CYS A 1 359 ? 5.094 -18.465 25.069 1.00 92.25 359 CYS A CA 1
ATOM 2605 C C . CYS A 1 359 ? 3.645 -18.793 24.692 1.00 92.25 359 CYS A C 1
ATOM 2607 O O . CYS A 1 359 ? 2.786 -18.906 25.559 1.00 92.25 359 CYS A O 1
ATOM 2609 N N . TYR A 1 360 ? 3.395 -18.992 23.400 1.00 92.44 360 TYR A N 1
ATOM 2610 C CA . TYR A 1 360 ? 2.062 -19.235 22.864 1.00 92.44 360 TYR A CA 1
ATOM 2611 C C . TYR A 1 360 ? 1.542 -20.653 23.139 1.00 92.44 360 TYR A C 1
ATOM 2613 O O . TYR A 1 360 ? 0.393 -20.816 23.531 1.00 92.44 360 TYR A O 1
ATOM 2621 N N . GLU A 1 361 ? 2.384 -21.684 23.046 1.00 89.50 361 GLU A N 1
ATOM 2622 C CA . GLU A 1 361 ? 1.982 -23.071 23.340 1.00 89.50 361 GLU A CA 1
ATOM 2623 C C . GLU A 1 361 ? 1.573 -23.271 24.810 1.00 89.50 361 GLU A C 1
ATOM 2625 O O . GLU A 1 361 ? 0.713 -24.097 25.105 1.00 89.50 361 GLU A O 1
ATOM 2630 N N . ARG A 1 362 ? 2.121 -22.465 25.732 1.00 88.94 362 ARG A N 1
ATOM 2631 C CA . ARG A 1 362 ? 1.648 -22.403 27.125 1.00 88.94 362 ARG A CA 1
ATOM 2632 C C . ARG A 1 362 ? 0.268 -21.766 27.262 1.00 88.94 362 ARG A C 1
ATOM 2634 O O . ARG A 1 362 ? -0.472 -22.122 28.169 1.00 88.94 362 ARG A O 1
ATOM 2641 N N . GLN A 1 363 ? -0.095 -20.843 26.377 1.00 87.69 363 GLN A N 1
ATOM 2642 C CA . GLN A 1 363 ? -1.450 -20.300 26.351 1.00 87.69 363 GLN A CA 1
ATOM 2643 C C . GLN A 1 363 ? -2.432 -21.307 25.749 1.00 87.69 363 GLN A C 1
ATOM 2645 O O . GLN A 1 363 ? -3.529 -21.465 26.275 1.00 87.69 363 GLN A O 1
ATOM 2650 N N . LEU A 1 364 ? -2.013 -22.061 24.727 1.00 86.31 364 LEU A N 1
ATOM 2651 C CA . LEU A 1 364 ? -2.839 -23.097 24.099 1.00 86.31 364 LEU A CA 1
ATOM 2652 C C . LEU A 1 364 ? -3.235 -24.237 25.052 1.00 86.31 364 LEU A C 1
ATOM 2654 O O . LEU A 1 364 ? -4.217 -24.931 24.795 1.00 86.31 364 LEU A O 1
ATOM 2658 N N . THR A 1 365 ? -2.508 -24.445 26.158 1.00 83.75 365 THR A N 1
ATOM 2659 C CA . THR A 1 365 ? -2.941 -25.386 27.207 1.00 83.75 365 THR A CA 1
ATOM 2660 C C . THR A 1 365 ? -4.121 -24.875 28.034 1.00 83.75 365 THR A C 1
ATOM 2662 O O . THR A 1 365 ? -4.838 -25.689 28.612 1.00 83.75 365 THR A O 1
ATOM 2665 N N . THR A 1 366 ? -4.325 -23.558 28.081 1.00 82.44 366 THR A N 1
ATOM 2666 C CA . THR A 1 366 ? -5.419 -22.900 28.810 1.00 82.44 366 THR A CA 1
ATOM 2667 C C . THR A 1 366 ? -6.594 -22.600 27.881 1.00 82.44 366 THR A C 1
ATOM 2669 O O . THR A 1 366 ? -7.733 -22.909 28.219 1.00 82.44 366 THR A O 1
ATOM 2672 N N . ASP A 1 367 ? -6.318 -22.047 26.698 1.00 79.88 367 ASP A N 1
ATOM 2673 C CA . ASP A 1 367 ? -7.302 -21.759 25.654 1.00 79.88 367 ASP A CA 1
ATOM 2674 C C . ASP A 1 367 ? -6.792 -22.256 24.284 1.00 79.88 367 ASP A C 1
ATOM 2676 O O . ASP A 1 367 ? -5.952 -21.612 23.650 1.00 79.88 367 ASP A O 1
ATOM 2680 N N . PRO A 1 368 ? -7.304 -23.400 23.794 1.00 79.06 368 PRO A N 1
ATOM 2681 C CA . PRO A 1 368 ? -6.897 -23.978 22.514 1.00 79.06 368 PRO A CA 1
ATOM 2682 C C . PRO A 1 368 ? -7.290 -23.150 21.283 1.00 79.06 368 PRO A C 1
ATOM 2684 O O . PRO A 1 368 ? -6.836 -23.459 20.182 1.00 79.06 368 PRO A O 1
ATOM 2687 N N . THR A 1 369 ? -8.157 -22.144 21.442 1.00 77.62 369 THR A N 1
ATOM 2688 C CA . THR A 1 369 ? -8.675 -21.317 20.340 1.00 77.62 369 THR A CA 1
ATOM 2689 C C . THR A 1 369 ? -7.969 -19.974 20.209 1.00 77.62 369 THR A C 1
ATOM 2691 O O . THR A 1 369 ? -8.253 -19.230 19.270 1.00 77.62 369 THR A O 1
ATOM 2694 N N . THR A 1 370 ? -7.020 -19.670 21.102 1.00 80.56 370 THR A N 1
ATOM 2695 C CA . THR A 1 370 ? -6.288 -18.404 21.076 1.00 80.56 370 THR A CA 1
ATOM 2696 C C . THR A 1 370 ? -5.586 -18.227 19.731 1.00 80.56 370 THR A C 1
ATOM 2698 O O . THR A 1 370 ? -4.754 -19.040 19.341 1.00 80.56 370 THR A O 1
ATOM 2701 N N . LEU A 1 371 ? -5.877 -17.136 19.036 1.00 87.12 371 LEU A N 1
ATOM 2702 C CA . LEU A 1 371 ? -5.239 -16.708 17.793 1.00 87.12 371 LEU A CA 1
ATOM 2703 C C . LEU A 1 371 ? -5.109 -15.187 17.826 1.00 87.12 371 LEU A C 1
ATOM 2705 O O . LEU A 1 371 ? -5.816 -14.526 18.582 1.00 87.12 371 LEU A O 1
ATOM 2709 N N . GLY A 1 372 ? -4.208 -14.620 17.032 1.00 88.50 372 GLY A N 1
ATOM 2710 C CA . GLY A 1 372 ? -4.095 -13.166 16.934 1.00 88.50 372 GLY A CA 1
ATOM 2711 C C . GLY A 1 372 ? -2.675 -12.685 16.704 1.00 88.50 372 GLY A C 1
ATOM 2712 O O . GLY A 1 372 ? -1.798 -13.426 16.266 1.00 88.50 372 GLY A O 1
ATOM 2713 N N . ARG A 1 373 ? -2.454 -11.408 16.991 1.00 92.06 373 ARG A N 1
ATOM 2714 C CA . ARG A 1 373 ? -1.215 -10.674 16.734 1.00 92.06 373 ARG A CA 1
ATOM 2715 C C . ARG A 1 373 ? -0.752 -9.933 17.986 1.00 92.06 373 ARG A C 1
ATOM 2717 O O . ARG A 1 373 ? -1.568 -9.297 18.654 1.00 92.06 373 ARG A O 1
ATOM 2724 N N . VAL A 1 374 ? 0.550 -9.981 18.259 1.00 94.38 374 VAL A N 1
ATOM 2725 C CA . VAL A 1 374 ? 1.228 -9.149 19.266 1.00 94.38 374 VAL A CA 1
ATOM 2726 C C . VAL A 1 374 ? 2.266 -8.288 18.557 1.00 94.38 374 VAL A C 1
ATOM 2728 O O . VAL A 1 374 ? 3.172 -8.835 17.931 1.00 94.38 374 VAL A O 1
ATOM 2731 N N . VAL A 1 375 ? 2.157 -6.964 18.649 1.00 95.62 375 VAL A N 1
ATOM 2732 C CA . VAL A 1 375 ? 3.179 -6.041 18.131 1.00 95.62 375 VAL A CA 1
ATOM 2733 C C . VAL A 1 375 ? 4.202 -5.805 19.226 1.00 95.62 375 VAL A C 1
ATOM 2735 O O . VAL A 1 375 ? 3.868 -5.255 20.268 1.00 95.62 375 VAL A O 1
ATOM 2738 N N . LEU A 1 376 ? 5.435 -6.254 19.007 1.00 96.31 376 LEU A N 1
ATOM 2739 C CA . LEU A 1 376 ? 6.558 -6.046 19.912 1.00 96.31 376 LEU A CA 1
ATOM 2740 C C . LEU A 1 376 ? 7.266 -4.746 19.544 1.00 96.31 376 LEU A C 1
ATOM 2742 O O . LEU A 1 376 ? 7.794 -4.643 18.444 1.00 96.31 376 LEU A O 1
ATOM 2746 N N . GLU A 1 377 ? 7.367 -3.812 20.477 1.00 95.88 377 GLU A N 1
ATOM 2747 C CA . GLU A 1 377 ? 8.185 -2.609 20.349 1.00 95.88 377 GLU A CA 1
ATOM 2748 C C . GLU A 1 377 ? 9.448 -2.756 21.203 1.00 95.88 377 GLU A C 1
ATOM 2750 O O . GLU A 1 377 ? 9.371 -3.096 22.387 1.00 95.88 377 GLU A O 1
ATOM 2755 N N . ILE A 1 378 ? 10.621 -2.554 20.600 1.00 95.56 378 ILE A N 1
ATOM 2756 C CA . ILE A 1 378 ? 11.924 -2.655 21.269 1.00 95.56 378 ILE A CA 1
ATOM 2757 C C . ILE A 1 378 ? 12.781 -1.430 20.990 1.00 95.56 378 ILE A C 1
ATOM 2759 O O . ILE A 1 378 ? 12.931 -1.035 19.841 1.00 95.56 378 ILE A O 1
ATOM 2763 N N . THR A 1 379 ? 13.417 -0.900 22.030 1.00 94.44 379 THR A N 1
ATOM 2764 C CA . THR A 1 379 ? 14.467 0.116 21.923 1.00 94.44 379 THR A CA 1
ATOM 2765 C C . THR A 1 379 ? 15.821 -0.532 22.174 1.00 94.44 379 THR A C 1
ATOM 2767 O O . THR A 1 379 ? 16.021 -1.204 23.189 1.00 94.44 379 THR A O 1
ATOM 2770 N N . ILE A 1 380 ? 16.757 -0.337 21.254 1.00 93.88 380 ILE A N 1
ATOM 2771 C CA . ILE A 1 380 ? 18.124 -0.849 21.299 1.00 93.88 380 ILE A CA 1
ATOM 2772 C C . ILE A 1 380 ? 19.045 0.336 21.586 1.00 93.88 380 ILE A C 1
ATOM 2774 O O . ILE A 1 380 ? 19.053 1.318 20.846 1.00 93.88 380 ILE A O 1
ATOM 2778 N N . GLY A 1 381 ? 19.804 0.264 22.677 1.00 92.31 381 GLY A N 1
ATOM 2779 C CA . GLY A 1 381 ? 20.806 1.275 23.015 1.00 92.31 381 GLY A CA 1
ATOM 2780 C C . GLY A 1 381 ? 22.123 1.052 22.271 1.00 92.31 381 GLY A C 1
ATOM 2781 O O . GLY A 1 381 ? 22.391 -0.057 21.824 1.00 92.31 381 GLY A O 1
ATOM 2782 N N . VAL A 1 382 ? 22.983 2.075 22.222 1.00 88.81 382 VAL A N 1
ATOM 2783 C CA . VAL A 1 382 ? 24.304 2.052 21.544 1.00 88.81 382 VAL A CA 1
ATOM 2784 C C . VAL A 1 382 ? 25.195 0.861 21.921 1.00 88.81 382 VAL A C 1
ATOM 2786 O O . VAL A 1 382 ? 25.969 0.375 21.108 1.00 88.81 382 VAL A O 1
ATOM 2789 N N . GLY A 1 383 ? 25.055 0.328 23.140 1.00 86.75 383 GLY A N 1
ATOM 2790 C CA . GLY A 1 383 ? 25.759 -0.881 23.590 1.00 86.75 383 GLY A CA 1
ATOM 2791 C C . GLY A 1 383 ? 25.167 -2.201 23.077 1.00 86.75 383 GLY A C 1
ATOM 2792 O O . GLY A 1 383 ? 25.526 -3.258 23.591 1.00 86.75 383 GLY A O 1
ATOM 2793 N N . GLY A 1 384 ? 24.202 -2.156 22.152 1.00 89.56 384 GLY A N 1
ATOM 2794 C CA . GLY A 1 384 ? 23.567 -3.328 21.549 1.00 89.56 384 GLY A CA 1
ATOM 2795 C C . GLY A 1 384 ? 22.614 -4.097 22.470 1.00 89.56 384 GLY A C 1
ATOM 2796 O O . GLY A 1 384 ? 22.130 -5.178 22.127 1.00 89.56 384 GLY A O 1
ATOM 2797 N N . SER A 1 385 ? 22.326 -3.574 23.662 1.00 93.88 385 SER A N 1
ATOM 2798 C CA . SER A 1 385 ? 21.329 -4.130 24.575 1.00 93.88 385 SER A CA 1
ATOM 2799 C C . SER A 1 385 ? 19.950 -3.528 24.314 1.00 93.88 385 SER A C 1
ATOM 2801 O O . SER A 1 385 ? 19.812 -2.350 23.987 1.00 93.88 385 SER A O 1
ATOM 2803 N N . VAL A 1 386 ? 18.910 -4.345 24.486 1.00 96.12 386 VAL A N 1
ATOM 2804 C CA . VAL A 1 386 ? 17.524 -3.865 24.479 1.00 96.12 386 VAL A CA 1
ATOM 2805 C C . VAL A 1 386 ? 17.271 -3.104 25.783 1.00 96.12 386 VAL A C 1
ATOM 2807 O O . VAL A 1 386 ? 17.222 -3.717 26.851 1.00 96.12 386 VAL A O 1
ATOM 2810 N N . SER A 1 387 ? 17.155 -1.778 25.702 1.00 90.56 387 SER A N 1
ATOM 2811 C CA . SER A 1 387 ? 16.931 -0.881 26.843 1.00 90.56 387 SER A CA 1
ATOM 2812 C C . SER A 1 387 ? 15.458 -0.808 27.248 1.00 90.56 387 SER A C 1
ATOM 2814 O O . SER A 1 387 ? 15.158 -0.672 28.433 1.00 90.56 387 SER A O 1
ATOM 2816 N N . GLN A 1 388 ? 14.543 -0.961 26.288 1.00 92.06 388 GLN A N 1
ATOM 2817 C CA . GLN A 1 388 ? 13.099 -0.984 26.515 1.00 92.06 388 GLN A CA 1
ATOM 2818 C C . GLN A 1 388 ? 12.442 -2.033 25.618 1.00 92.06 388 GLN A C 1
ATOM 2820 O O . GLN A 1 388 ? 12.856 -2.237 24.481 1.00 92.06 388 GLN A O 1
ATOM 2825 N N . ALA A 1 389 ? 11.430 -2.721 26.146 1.00 96.00 389 ALA A N 1
ATOM 2826 C CA . ALA A 1 389 ? 10.592 -3.625 25.369 1.00 96.00 389 ALA A CA 1
ATOM 2827 C C . ALA A 1 389 ? 9.165 -3.617 25.923 1.00 96.00 389 ALA A C 1
ATOM 2829 O O . ALA A 1 389 ? 8.982 -3.814 27.137 1.00 96.00 389 ALA A O 1
ATOM 2830 N N . THR A 1 390 ? 8.196 -3.410 25.037 1.00 95.56 390 THR A N 1
ATOM 2831 C CA . THR A 1 390 ? 6.756 -3.320 25.311 1.00 95.56 390 THR A CA 1
ATOM 2832 C C . THR A 1 390 ? 5.967 -4.041 24.215 1.00 95.56 390 THR A C 1
ATOM 2834 O O . THR A 1 390 ? 6.495 -4.358 23.151 1.00 95.56 390 THR A O 1
ATOM 2837 N N . ALA A 1 391 ? 4.700 -4.347 24.489 1.00 95.31 391 ALA A N 1
ATOM 2838 C CA . ALA A 1 391 ? 3.779 -4.924 23.516 1.00 95.31 391 ALA A CA 1
ATOM 2839 C C . ALA A 1 391 ? 2.549 -4.010 23.386 1.00 95.31 391 ALA A C 1
ATOM 2841 O O . ALA A 1 391 ? 1.533 -4.282 24.024 1.00 95.31 391 ALA A O 1
ATOM 2842 N N . PRO A 1 392 ? 2.650 -2.885 22.652 1.00 89.19 392 PRO A N 1
ATOM 2843 C CA . PRO A 1 392 ? 1.586 -1.878 22.579 1.00 89.19 392 PRO A CA 1
ATOM 2844 C C . PRO A 1 392 ? 0.269 -2.398 21.989 1.00 89.19 392 PRO A C 1
ATOM 2846 O O . PRO A 1 392 ? -0.783 -1.833 22.265 1.00 89.19 392 PRO A O 1
ATOM 2849 N N . GLU A 1 393 ? 0.309 -3.473 21.198 1.00 89.06 393 GLU A N 1
ATOM 2850 C CA . GLU A 1 393 ? -0.886 -4.090 20.625 1.00 89.06 393 GLU A CA 1
ATOM 2851 C C . GLU A 1 393 ? -0.885 -5.593 20.905 1.00 89.06 393 GLU A C 1
ATOM 2853 O O . GLU A 1 393 ? 0.065 -6.302 20.560 1.00 89.06 393 GLU A O 1
ATOM 2858 N N . ASN A 1 394 ? -1.972 -6.088 21.498 1.00 91.25 394 ASN A N 1
ATOM 2859 C CA . ASN A 1 394 ? -2.187 -7.505 21.770 1.00 91.25 394 ASN A CA 1
ATOM 2860 C C . ASN A 1 394 ? -3.624 -7.902 21.416 1.00 91.25 394 ASN A C 1
ATOM 2862 O O . ASN A 1 394 ? -4.562 -7.643 22.160 1.00 91.25 394 ASN A O 1
ATOM 2866 N N . THR A 1 395 ? -3.788 -8.574 20.282 1.00 86.81 395 THR A N 1
ATOM 2867 C CA . THR A 1 395 ? -5.090 -9.094 19.823 1.00 86.81 395 THR A CA 1
ATOM 2868 C C . THR A 1 395 ? -5.284 -10.573 20.151 1.00 86.81 395 THR A C 1
ATOM 2870 O O . THR A 1 395 ? -6.327 -11.129 19.834 1.00 86.81 395 THR A O 1
ATOM 2873 N N . THR A 1 396 ? -4.309 -11.217 20.809 1.00 84.25 396 THR A N 1
ATOM 2874 C CA . THR A 1 396 ? -4.470 -12.598 21.304 1.00 84.25 396 THR A CA 1
ATOM 2875 C C . THR A 1 396 ? -5.379 -12.676 22.531 1.00 84.25 396 THR A C 1
ATOM 2877 O O . THR A 1 396 ? -5.798 -13.763 22.911 1.00 84.25 396 THR A O 1
ATOM 2880 N N . GLY A 1 397 ? -5.650 -11.539 23.183 1.00 80.50 397 GLY A N 1
ATOM 2881 C CA . GLY A 1 397 ? -6.454 -11.468 24.404 1.00 80.50 397 GLY A CA 1
ATOM 2882 C C . GLY A 1 397 ? -5.768 -12.030 25.655 1.00 80.50 397 GLY A C 1
ATOM 2883 O O . GLY A 1 397 ? -6.388 -12.059 26.713 1.00 80.50 397 GLY A O 1
ATOM 2884 N N . SER A 1 398 ? -4.505 -12.469 25.561 1.00 87.25 398 SER A N 1
ATOM 2885 C CA . SER A 1 398 ? -3.730 -12.985 26.695 1.00 87.25 398 SER A CA 1
ATOM 2886 C C . SER A 1 398 ? -2.514 -12.109 26.985 1.00 87.25 398 SER A C 1
ATOM 2888 O O . SER A 1 398 ? -1.546 -12.092 26.217 1.00 87.25 398 SER A O 1
ATOM 2890 N N . ASP A 1 399 ? -2.533 -11.417 28.124 1.00 90.12 399 ASP A N 1
ATOM 2891 C CA . ASP A 1 399 ? -1.395 -10.621 28.602 1.00 90.12 399 ASP A CA 1
ATOM 2892 C C . ASP A 1 399 ? -0.185 -11.503 28.924 1.00 90.12 399 ASP A C 1
ATOM 2894 O O . ASP A 1 399 ? 0.954 -11.120 28.660 1.00 90.12 399 ASP A O 1
ATOM 2898 N N . ALA A 1 400 ? -0.420 -12.745 29.358 1.00 89.62 400 ALA A N 1
ATOM 2899 C CA . ALA A 1 400 ? 0.639 -13.714 29.623 1.00 89.62 400 ALA A CA 1
ATOM 2900 C C . ALA A 1 400 ? 1.487 -14.018 28.372 1.00 89.62 400 ALA A C 1
ATOM 2902 O O . ALA A 1 400 ? 2.704 -14.214 28.473 1.00 89.62 400 ALA A O 1
ATOM 2903 N N . VAL A 1 401 ? 0.873 -14.034 27.180 1.00 91.44 401 VAL A N 1
ATOM 2904 C CA . VAL A 1 401 ? 1.609 -14.189 25.915 1.00 91.44 401 VAL A CA 1
ATOM 2905 C C . VAL A 1 401 ? 2.444 -12.941 25.642 1.00 91.44 401 VAL A C 1
ATOM 2907 O O . VAL A 1 401 ? 3.645 -13.065 25.396 1.00 91.44 401 VAL A O 1
ATOM 2910 N N . ALA A 1 402 ? 1.847 -11.751 25.729 1.00 93.00 402 ALA A N 1
ATOM 2911 C CA . ALA A 1 402 ? 2.532 -10.487 25.466 1.00 93.00 402 ALA A CA 1
ATOM 2912 C C . ALA A 1 402 ? 3.731 -10.262 26.408 1.00 93.00 402 ALA A C 1
ATOM 2914 O O . ALA A 1 402 ? 4.847 -10.018 25.942 1.00 93.00 402 ALA A O 1
ATOM 2915 N N . GLU A 1 403 ? 3.545 -10.440 27.717 1.00 94.94 403 GLU A N 1
ATOM 2916 C CA . GLU A 1 403 ? 4.605 -10.324 28.725 1.00 94.94 403 GLU A CA 1
ATOM 2917 C C . GLU A 1 403 ? 5.738 -11.325 28.487 1.00 94.94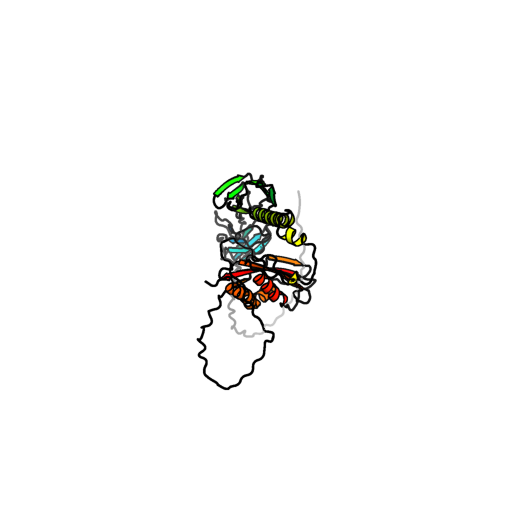 403 GLU A C 1
ATOM 2919 O O . GLU A 1 403 ? 6.924 -10.990 28.593 1.00 94.94 403 GLU A O 1
ATOM 2924 N N . CYS A 1 404 ? 5.390 -12.556 28.106 1.00 95.75 404 CYS A N 1
ATOM 2925 C CA . CYS A 1 404 ? 6.384 -13.560 27.777 1.00 95.75 404 CYS A CA 1
ATOM 2926 C C . CYS A 1 404 ? 7.224 -13.160 26.561 1.00 95.75 404 CYS A C 1
ATOM 2928 O O . CYS A 1 404 ? 8.455 -13.238 26.625 1.00 95.75 404 CYS A O 1
ATOM 2930 N N . VAL A 1 405 ? 6.597 -12.690 25.479 1.00 95.69 405 VAL A N 1
ATOM 2931 C CA . VAL A 1 405 ? 7.305 -12.230 24.273 1.00 95.69 405 VAL A CA 1
ATOM 2932 C C . VAL A 1 405 ? 8.227 -11.056 24.595 1.00 95.69 405 VAL A C 1
ATOM 2934 O O . VAL A 1 405 ? 9.401 -11.073 24.214 1.00 95.69 405 VAL A O 1
ATOM 2937 N N . VAL A 1 406 ? 7.748 -10.091 25.383 1.00 97.06 406 VAL A N 1
ATOM 2938 C CA . VAL A 1 406 ? 8.557 -8.970 25.883 1.00 97.06 406 VAL A CA 1
ATOM 2939 C C . VAL A 1 406 ? 9.764 -9.477 26.681 1.00 97.06 406 VAL A C 1
ATOM 2941 O O . VAL A 1 406 ? 10.886 -9.006 26.482 1.00 97.06 406 VAL A O 1
ATOM 2944 N N . SER A 1 407 ? 9.584 -10.485 27.539 1.00 95.88 407 SER A N 1
ATOM 2945 C CA . SER A 1 407 ? 10.680 -11.065 28.328 1.00 95.88 407 SER A CA 1
ATOM 2946 C C . SER A 1 407 ? 11.753 -11.751 27.470 1.00 95.88 407 SER A C 1
ATOM 2948 O O . SER A 1 407 ? 12.939 -11.695 27.808 1.00 95.88 407 SER A O 1
ATOM 2950 N N . VAL A 1 408 ? 11.359 -12.367 26.348 1.00 95.75 408 VAL A N 1
ATOM 2951 C CA . VAL A 1 408 ? 12.284 -12.964 25.372 1.00 95.75 408 VAL A CA 1
ATOM 2952 C C . VAL A 1 408 ? 13.077 -11.861 24.674 1.00 95.75 408 VAL A C 1
ATOM 2954 O O . VAL A 1 408 ? 14.302 -11.953 24.577 1.00 95.75 408 VAL A O 1
ATOM 2957 N N . ALA A 1 409 ? 12.399 -10.792 24.255 1.00 94.62 409 ALA A N 1
ATOM 2958 C CA . ALA A 1 409 ? 13.011 -9.667 23.558 1.00 94.62 409 ALA A CA 1
ATOM 2959 C C . ALA A 1 409 ? 14.045 -8.920 24.417 1.00 94.62 409 ALA A C 1
ATOM 2961 O O . ALA A 1 409 ? 15.147 -8.648 23.947 1.00 94.62 409 ALA A O 1
ATOM 2962 N N . ARG A 1 410 ? 13.764 -8.679 25.707 1.00 95.38 410 ARG A N 1
ATOM 2963 C CA . ARG A 1 410 ? 14.702 -8.010 26.644 1.00 95.38 410 ARG A CA 1
ATOM 2964 C C . ARG A 1 410 ? 16.051 -8.726 26.795 1.00 95.38 410 ARG A C 1
ATOM 2966 O O . ARG A 1 410 ? 17.055 -8.125 27.188 1.00 95.38 410 ARG A O 1
ATOM 2973 N N . ARG A 1 411 ? 16.093 -10.028 26.500 1.00 94.00 411 ARG A N 1
ATOM 2974 C CA . ARG A 1 411 ? 17.309 -10.852 26.579 1.00 94.00 411 ARG A CA 1
ATOM 2975 C C . ARG A 1 411 ? 18.144 -10.810 25.300 1.00 94.00 411 ARG A C 1
ATOM 2977 O O . ARG A 1 411 ? 19.246 -11.354 25.297 1.00 94.00 411 ARG A O 1
ATOM 2984 N N . LEU A 1 412 ? 17.654 -10.181 24.232 1.00 93.25 412 LEU A N 1
ATOM 2985 C CA . LEU A 1 412 ? 18.404 -10.034 22.991 1.00 93.25 412 LEU A CA 1
ATOM 2986 C C . LEU A 1 412 ? 19.604 -9.107 23.167 1.00 93.25 412 LEU A C 1
ATOM 2988 O O . LEU A 1 412 ? 19.588 -8.157 23.953 1.00 93.25 412 LEU A O 1
ATOM 2992 N N . ARG A 1 413 ? 20.659 -9.426 22.424 1.00 93.81 413 ARG A N 1
ATOM 2993 C CA . ARG A 1 413 ? 21.886 -8.644 22.316 1.00 93.81 413 ARG A CA 1
ATOM 2994 C C . ARG A 1 413 ? 22.263 -8.554 20.843 1.00 93.81 413 ARG A C 1
ATOM 2996 O O . ARG A 1 413 ? 22.072 -9.530 20.107 1.00 93.81 413 ARG A O 1
ATOM 3003 N N . PHE A 1 414 ? 22.767 -7.391 20.466 1.00 92.94 414 PHE A N 1
ATOM 3004 C CA . PHE A 1 414 ? 23.205 -7.025 19.129 1.00 92.94 414 PHE A CA 1
ATOM 3005 C C . PHE A 1 414 ? 24.676 -6.623 19.204 1.00 92.94 414 PHE A C 1
ATOM 3007 O O . PHE A 1 414 ? 25.045 -5.840 20.072 1.00 92.94 414 PHE A O 1
ATOM 3014 N N . ASP A 1 415 ? 25.511 -7.205 18.350 1.00 90.56 415 ASP A N 1
ATOM 3015 C CA . ASP A 1 415 ? 26.937 -6.892 18.283 1.00 90.56 415 ASP A CA 1
ATOM 3016 C C . ASP A 1 415 ? 27.358 -6.826 16.804 1.00 90.56 415 ASP A C 1
ATOM 3018 O O . ASP A 1 415 ? 27.274 -7.854 16.119 1.00 90.56 415 ASP A O 1
ATOM 3022 N N . PRO A 1 416 ? 27.737 -5.643 16.283 1.00 89.19 416 PRO A N 1
ATOM 3023 C CA . PRO A 1 416 ? 27.750 -4.344 16.967 1.00 89.19 416 PRO A CA 1
ATOM 3024 C C . PRO A 1 416 ? 26.336 -3.804 17.272 1.00 89.19 416 PRO A C 1
ATOM 3026 O O . PRO A 1 416 ? 25.338 -4.252 16.704 1.00 89.19 416 PRO A O 1
ATOM 3029 N N . GLY A 1 417 ? 26.253 -2.856 18.209 1.00 90.06 417 GLY A N 1
ATOM 3030 C CA . GLY A 1 417 ? 25.035 -2.087 18.489 1.00 90.06 417 GLY A CA 1
ATOM 3031 C C . GLY A 1 417 ? 24.806 -0.933 17.495 1.00 90.06 417 GLY A C 1
ATOM 3032 O O . GLY A 1 417 ? 25.625 -0.726 16.603 1.00 90.06 417 GLY A O 1
ATOM 3033 N N . PRO A 1 418 ? 23.704 -0.175 17.643 1.00 89.06 418 PRO A N 1
ATOM 3034 C CA . PRO A 1 418 ? 23.396 0.999 16.826 1.00 89.06 418 PRO A CA 1
ATOM 3035 C C . PRO A 1 418 ? 24.431 2.120 16.993 1.00 89.06 418 PRO A C 1
ATOM 3037 O O . PRO A 1 418 ? 24.902 2.393 18.101 1.00 89.06 418 PRO A O 1
ATOM 3040 N N . GLU A 1 419 ? 24.752 2.803 15.894 1.00 87.62 419 GLU A N 1
ATOM 3041 C CA . GLU A 1 419 ? 25.686 3.934 15.878 1.00 87.62 419 GLU A CA 1
ATOM 3042 C C . GLU A 1 419 ? 24.950 5.258 16.121 1.00 87.62 419 GLU A C 1
ATOM 3044 O O . GLU A 1 419 ? 23.819 5.436 15.684 1.00 87.62 419 GLU A O 1
ATOM 3049 N N . GLY A 1 420 ? 25.568 6.218 16.816 1.00 81.75 420 GLY A N 1
ATOM 3050 C CA . GLY A 1 420 ? 25.035 7.586 16.945 1.00 81.75 420 GLY A CA 1
ATOM 3051 C C . GLY A 1 420 ? 23.836 7.778 17.889 1.00 81.75 420 GLY A C 1
ATOM 3052 O O . GLY A 1 420 ? 23.513 8.914 18.232 1.00 81.75 420 GLY A O 1
ATOM 3053 N N . GLY A 1 421 ? 23.206 6.707 18.385 1.00 85.88 421 GLY A N 1
ATOM 3054 C CA . GLY A 1 421 ? 22.071 6.813 19.305 1.00 85.88 421 GLY A CA 1
ATOM 3055 C C . GLY A 1 421 ? 21.304 5.511 19.502 1.00 85.88 421 GLY A C 1
ATOM 3056 O O . GLY A 1 421 ? 21.683 4.465 18.984 1.00 85.88 421 GLY A O 1
ATOM 3057 N N . SER A 1 422 ? 20.217 5.562 20.274 1.00 88.62 422 SER A N 1
ATOM 3058 C CA . SER A 1 422 ? 19.285 4.434 20.382 1.00 88.62 422 SER A CA 1
ATOM 3059 C C . SER A 1 422 ? 18.289 4.430 19.228 1.00 88.62 422 SER A C 1
ATOM 3061 O O . SER A 1 422 ? 17.872 5.495 18.767 1.00 88.62 422 SER A O 1
ATOM 3063 N N . VAL A 1 423 ? 17.856 3.236 18.841 1.00 90.31 423 VAL A N 1
ATOM 3064 C CA . VAL A 1 423 ? 16.841 2.997 17.808 1.00 90.31 423 VAL A CA 1
ATOM 3065 C C . VAL A 1 423 ? 15.687 2.195 18.392 1.00 90.31 423 VAL A C 1
ATOM 3067 O O . VAL A 1 423 ? 15.904 1.309 19.216 1.00 90.31 423 VAL A O 1
ATOM 3070 N N . THR A 1 424 ? 14.467 2.496 17.978 1.00 92.69 424 THR A N 1
ATOM 3071 C CA . THR A 1 424 ? 13.235 1.826 18.385 1.00 92.69 424 THR A CA 1
ATOM 3072 C C . THR A 1 424 ? 12.560 1.247 17.155 1.00 92.69 424 THR A C 1
ATOM 3074 O O . THR A 1 424 ? 12.340 1.964 16.183 1.00 92.69 424 THR A O 1
ATOM 3077 N N . TYR A 1 425 ? 12.202 -0.033 17.221 1.00 92.75 425 TYR A N 1
ATOM 3078 C CA . TYR A 1 425 ? 11.507 -0.751 16.156 1.00 92.75 425 TYR A CA 1
ATOM 3079 C C . TYR A 1 425 ? 10.262 -1.441 16.688 1.00 92.75 425 TYR A C 1
ATOM 3081 O O . TYR A 1 425 ? 10.287 -1.964 17.807 1.00 92.75 425 TYR A O 1
ATOM 3089 N N . ARG A 1 426 ? 9.222 -1.548 15.855 1.00 95.88 426 ARG A N 1
ATOM 3090 C CA . ARG A 1 426 ? 8.051 -2.387 16.145 1.00 95.88 426 ARG A CA 1
ATOM 3091 C C . ARG A 1 426 ? 7.978 -3.557 15.164 1.00 95.88 426 ARG A C 1
ATOM 3093 O O . ARG A 1 426 ? 8.226 -3.398 13.973 1.00 95.88 426 ARG A O 1
ATOM 3100 N N . TYR A 1 427 ? 7.682 -4.750 15.673 1.00 93.56 427 TYR A N 1
ATOM 3101 C CA . TYR A 1 427 ? 7.607 -5.994 14.908 1.00 93.56 427 TYR A CA 1
ATOM 3102 C C . TYR A 1 427 ? 6.376 -6.814 15.316 1.00 93.56 427 TYR A C 1
ATOM 3104 O O . TYR A 1 427 ? 6.280 -7.237 16.473 1.00 93.56 427 TYR A O 1
ATOM 3112 N N . PRO A 1 428 ? 5.455 -7.116 14.391 1.00 94.19 428 PRO A N 1
ATOM 3113 C CA . PRO A 1 428 ? 4.303 -7.960 14.666 1.00 94.19 428 PRO A CA 1
ATOM 3114 C C . PRO A 1 428 ? 4.685 -9.447 14.696 1.00 94.19 428 PRO A C 1
ATOM 3116 O O . PRO A 1 428 ? 5.312 -9.977 13.777 1.00 94.19 428 PRO A O 1
ATOM 3119 N N . TYR A 1 429 ? 4.235 -10.159 15.725 1.00 94.56 429 TYR A N 1
ATOM 3120 C CA . TYR A 1 429 ? 4.154 -11.616 15.753 1.00 94.56 429 TYR A CA 1
ATOM 3121 C C . TYR A 1 429 ? 2.710 -12.046 15.533 1.00 94.56 429 TYR A C 1
ATOM 3123 O O . TYR A 1 429 ? 1.824 -11.610 16.263 1.00 94.56 429 TYR A O 1
ATOM 3131 N N . VAL A 1 430 ? 2.477 -12.928 14.565 1.00 92.94 430 VAL A N 1
ATOM 3132 C CA . VAL A 1 430 ? 1.166 -13.537 14.313 1.00 92.94 430 VAL A CA 1
ATOM 3133 C C . VAL A 1 430 ? 1.172 -14.970 14.833 1.00 92.94 430 VAL A C 1
ATOM 3135 O O . VAL A 1 430 ? 2.087 -15.743 14.534 1.00 92.94 430 VAL A O 1
ATOM 3138 N N . PHE A 1 431 ? 0.150 -15.305 15.613 1.00 92.25 431 PHE A N 1
ATOM 3139 C CA . PHE A 1 431 ? -0.045 -16.573 16.304 1.00 92.25 431 PHE A CA 1
ATOM 3140 C C . PHE A 1 431 ? -1.292 -17.272 15.771 1.00 92.25 431 PHE A C 1
ATOM 3142 O O . PHE A 1 431 ? -2.366 -16.672 15.691 1.00 92.25 431 PHE A O 1
ATOM 3149 N N . ALA A 1 432 ? -1.151 -18.550 15.436 1.00 86.69 432 ALA A N 1
ATOM 3150 C CA . ALA A 1 432 ? -2.260 -19.392 15.008 1.00 86.69 432 ALA A CA 1
ATOM 3151 C C . ALA A 1 432 ? -2.078 -20.830 15.518 1.00 86.69 432 ALA A C 1
ATOM 3153 O O . ALA A 1 432 ? -0.940 -21.319 15.550 1.00 86.69 432 ALA A O 1
ATOM 3154 N N . PRO A 1 433 ? -3.161 -21.539 15.877 1.00 82.69 433 PRO A N 1
ATOM 3155 C CA . PRO A 1 433 ? -3.071 -22.943 16.256 1.00 82.69 433 PRO A CA 1
ATOM 3156 C C . PRO A 1 433 ? -2.584 -23.778 15.063 1.00 82.69 433 PRO A C 1
ATOM 3158 O O . PRO A 1 433 ? -2.872 -23.464 13.904 1.00 82.69 433 PRO A O 1
ATOM 3161 N N . ALA A 1 434 ? -1.796 -24.823 15.321 1.00 72.44 434 ALA A N 1
ATOM 3162 C CA . ALA A 1 434 ? -1.447 -25.776 14.275 1.00 72.44 434 ALA A CA 1
ATOM 3163 C C . ALA A 1 434 ? -2.704 -26.557 13.874 1.00 72.44 434 ALA A C 1
ATOM 3165 O O . ALA A 1 434 ? -3.371 -27.135 14.731 1.00 72.44 434 ALA A O 1
ATOM 3166 N N . SER A 1 435 ? -3.015 -26.511 12.579 1.00 57.12 435 SER A N 1
ATOM 3167 C CA . SER A 1 435 ? -4.112 -27.236 11.933 1.00 57.12 435 SER A CA 1
ATOM 3168 C C . SER A 1 435 ? -3.947 -28.747 12.027 1.00 57.12 435 SER A C 1
ATOM 3170 O O . SER A 1 435 ? -2.784 -29.208 11.942 1.00 57.12 435 SER A O 1
#

Radius of gyration: 40.34 Å; chains: 1; bounding box: 108×98×124 Å

Foldseek 3Di:
DDDDDDDDDDDDDDDDDDDDDDDDDPDDPDDPPPPDPDPPDPDDQDDDWWEDDPPKAKAWDWPADQQDQWGKIKIFIDAIDDPADFFWKQKDKPRHRPDIGGPPDGMDMDGGHGVLAQIKIWIWTADPNGHIYDIHIHAQRYFWHDNHNPDFDWDDDPQKIKTFFDATHTNAAFQWKWKDFVPDTDDTHGSPDGMDIDGHDPPTGKIWIWTAGPVGHIHTGDICVVVNVVVVVVVVVVVVCVCVPDCPHPVVVVVPPPDDDPPVVVVPVVDDDPDDDDDDDDDDDDDDDDDDDDDDDDDDDDDDDDDDDDDPPPPPPPPPQFFKDKDKDDWDDKDKQWDDDVVLVVVQLVVCVVQLRVQVSVVCVVPVFQWFKWKKKFKAWQCQATPDIAGPDDPSPDVSSRVSSSVSRRPDGDVRTTGRTMMMIIMMMTMDTDD